Protein AF-A0A7S3F5E3-F1 (afdb_monomer_lite)

Sequence (623 aa):
PARPPHRRAMARYALIAAAALAACSRAMAQDDEASAALRLCTPPEDFMACAALAPLIASRSAAAAAEAGTEDPLAAGVACVNSTECAEPQGALYQGMADVAFDIDAGHLYDMSKAFAEKGESSLTLVAEELDDTGVPGYYPIALVTTAWCDAQPAAPTLTDLENVTACSTGYQKTAGWKASVGTLIAEGIIPPVIDGNSEVPNDLLSAEAFFGEGCVPGAIDFFKDGHEEEGHDDHGHGASCACVAEAANWTLDCSSVAPVSAAMAYLQANCNETMVADMIEGEPDEEACHQNYMLMQAHHDFCPHSSLPPAFEAAMHDFEELFEDCHIDRQFDPALAVCTKIEDCANSTALLESIDALQASCTEDCSSDECVKAFQTVLMAHDTCDEDLLPITLELALHDFEEVCEDSLCNSISEPFQPVCEEEEDEHSEEEHVALCEACAGQGDAFCEKVDGEPYYDYDGALRCLAEGAGGVAFVKHSTAETFLSNPDPSWTFADPPTADLDDYRILCYTPGNPSAGGCVPVDQYAGCSFPQALPHTVVARDETPAVAAFEQALAYLSANDAVFQETFLEGGTMAGTLFSDDIAVIAGVEESVDEYAGSMFSSWQALDDLNAGLSQKSGGE

Organism: NCBI:txid676789

Foldseek 3Di:
DDDDDPVVVVVVVVVVVVVVVVLVVPLVDDPDPPDDAAEEEFEPVQQVVQVVVFVLLQVLQVVVCVVVVHDRNRPNGYYYDHDPCLLPLCDCQVVVNHFWYFQHFLLSLLSVCVSCVVVVHDFKFFLWFFAFPVRDFFFFWFKKFFPVLQVPDDDFDFPLVLFQFAEFALADSGCQRDLQPLLVCPVVCSQPFDFDPPAQQFRSLVSVCNGNVFYQHFPSVVRLVDPDPDPDPDPPFAPAALLVLCVVVVHDQDLQDQVLLVVLLVLCVVQPAPVNLVPDDPPDPSNVSNQSSLSVLQSNCAAHQPVSYDLVSLVSNVRCCVPYPYHDDHYADDPVFAAFDADPDLLPQVVLVVLLVQCVVPQQQAQPDPSSLNSLSSLVLSVRPPGPVSYDVSSVVSNSSRCVRCVVSDHGNDDDGDDSHPPPPVPPDDPPSCSRNQQLWDADDPQRSHQDVSTCLHHLLSQVLSNQQPSTRIGRHTLCSLVVCLVPPDPPRHGDVPDHSDQNRMWTWFDAPPCSVRGDTDRSVPSVRGGGPTTGGGTMIGSRDDPSSVSSSVSQQCCLVPPPVCCQDDHDQHPNDCGSHHNSGNHIHTDPDGSCRRCDCSSVSSVSSVCSSVSNPDPPDDD

InterPro domains:
  IPR001156 Transferrin-like domain [PF00405] (76-221)
  IPR001156 Transferrin-like domain [PF00405] (407-548)
  IPR001156 Transferrin-like domain [PS51408] (38-607)
  IPR001156 Transferrin-like domain [SM00094] (346-620)

Structure (mmCIF, N/CA/C/O backbone):
data_AF-A0A7S3F5E3-F1
#
_entry.id   AF-A0A7S3F5E3-F1
#
loop_
_atom_site.group_PDB
_atom_site.id
_atom_site.type_symbol
_atom_site.label_atom_id
_atom_site.label_alt_id
_atom_site.label_comp_id
_atom_site.label_asym_id
_atom_site.label_entity_id
_atom_site.label_seq_id
_atom_site.pdbx_PDB_ins_code
_atom_site.Cartn_x
_atom_site.Cartn_y
_atom_site.Cartn_z
_atom_site.occupancy
_atom_site.B_iso_or_equiv
_atom_site.auth_seq_id
_atom_site.auth_comp_id
_atom_site.auth_asym_id
_atom_site.auth_atom_id
_atom_site.pdbx_PDB_model_num
ATOM 1 N N . PRO A 1 1 ? -41.762 34.187 -9.832 1.00 35.25 1 PRO A N 1
ATOM 2 C CA . PRO A 1 1 ? -41.627 32.833 -9.242 1.00 35.25 1 PRO A CA 1
ATOM 3 C C . PRO A 1 1 ? -40.473 32.836 -8.232 1.00 35.25 1 PRO A C 1
ATOM 5 O O . PRO A 1 1 ? -39.353 33.185 -8.585 1.00 35.25 1 PRO A O 1
ATOM 8 N N . ALA A 1 2 ? -40.811 32.641 -6.960 1.00 32.81 2 ALA A N 1
ATOM 9 C CA . ALA A 1 2 ? -39.966 32.930 -5.807 1.00 32.81 2 ALA A CA 1
ATOM 10 C C . ALA A 1 2 ? -38.806 31.930 -5.641 1.00 32.81 2 ALA A C 1
ATOM 12 O O . ALA A 1 2 ? -39.011 30.729 -5.779 1.00 32.81 2 ALA A O 1
ATOM 13 N N . ARG A 1 3 ? -37.613 32.441 -5.302 1.00 32.94 3 ARG A N 1
ATOM 14 C CA . ARG A 1 3 ? -36.478 31.650 -4.791 1.00 32.94 3 ARG A CA 1
ATOM 15 C C . ARG A 1 3 ? -36.856 31.007 -3.441 1.00 32.94 3 ARG A C 1
ATOM 17 O O . ARG A 1 3 ? -37.468 31.707 -2.627 1.00 32.94 3 ARG A O 1
ATOM 24 N N . PRO A 1 4 ? -36.491 29.741 -3.162 1.00 38.47 4 PRO A N 1
ATOM 25 C CA . PRO A 1 4 ? -36.651 29.158 -1.834 1.00 38.47 4 PRO A CA 1
ATOM 26 C C . PRO A 1 4 ? -35.579 29.708 -0.865 1.00 38.47 4 PRO A C 1
ATOM 28 O O . PRO A 1 4 ? -34.577 30.280 -1.302 1.00 38.47 4 PRO A O 1
ATOM 31 N N . PRO A 1 5 ? -35.789 29.618 0.461 1.00 42.72 5 PRO A N 1
ATOM 32 C CA . PRO A 1 5 ? -35.010 30.382 1.426 1.00 42.72 5 PRO A CA 1
ATOM 33 C C . PRO A 1 5 ? -33.754 29.619 1.883 1.00 42.72 5 PRO A C 1
ATOM 35 O O . PRO A 1 5 ? -33.849 28.704 2.700 1.00 42.72 5 PRO A O 1
ATOM 38 N N . HIS A 1 6 ? -32.572 30.091 1.468 1.00 40.69 6 HIS A N 1
ATOM 39 C CA . HIS A 1 6 ? -31.238 29.674 1.958 1.00 40.69 6 HIS A CA 1
ATOM 40 C C . HIS A 1 6 ? -31.101 29.619 3.496 1.00 40.69 6 HIS A C 1
ATOM 42 O O . HIS A 1 6 ? -30.239 28.931 4.032 1.00 40.69 6 HIS A O 1
ATOM 48 N N . ARG A 1 7 ? -31.976 30.307 4.242 1.00 38.06 7 ARG A N 1
ATOM 49 C CA . ARG A 1 7 ? -31.943 30.346 5.712 1.00 38.06 7 ARG A CA 1
ATOM 50 C C . ARG A 1 7 ? -32.349 29.036 6.398 1.00 38.06 7 ARG A C 1
ATOM 52 O O . ARG A 1 7 ? -32.029 28.871 7.566 1.00 38.06 7 ARG A O 1
ATOM 59 N N . ARG A 1 8 ? -33.048 28.119 5.714 1.00 38.25 8 ARG A N 1
ATOM 60 C CA . ARG A 1 8 ? -33.412 26.807 6.293 1.00 38.25 8 ARG A CA 1
ATOM 61 C C . ARG A 1 8 ? -32.315 25.748 6.133 1.00 38.25 8 ARG A C 1
ATOM 63 O O . ARG A 1 8 ? -32.254 24.857 6.968 1.00 38.25 8 ARG A O 1
ATOM 70 N N . ALA A 1 9 ? -31.453 25.873 5.122 1.00 38.12 9 ALA A N 1
ATOM 71 C CA . ALA A 1 9 ? -30.306 24.985 4.915 1.00 38.12 9 ALA A CA 1
ATOM 72 C C . ALA A 1 9 ? -29.173 25.295 5.910 1.00 38.12 9 ALA A C 1
ATOM 74 O O . ALA A 1 9 ? -28.721 24.403 6.615 1.00 38.12 9 ALA A O 1
ATOM 75 N N . MET A 1 10 ? -28.832 26.578 6.088 1.00 36.97 10 MET A N 1
ATOM 76 C CA . MET A 1 10 ? -27.823 27.020 7.069 1.00 36.97 10 MET A CA 1
ATOM 77 C C . MET A 1 10 ? -28.182 26.653 8.519 1.00 36.97 10 MET A C 1
ATOM 79 O O . MET A 1 10 ? -27.313 26.316 9.312 1.00 36.97 10 MET A O 1
ATOM 83 N N . ALA A 1 11 ? -29.472 26.683 8.873 1.00 35.09 11 ALA A N 1
ATOM 84 C CA . ALA A 1 11 ? -29.928 26.285 10.205 1.00 35.09 11 ALA A CA 1
ATOM 85 C C . ALA A 1 11 ? -29.841 24.765 10.438 1.00 35.09 11 ALA A C 1
ATOM 87 O O . ALA A 1 11 ? -29.679 24.349 11.578 1.00 35.09 11 ALA A O 1
ATOM 88 N N . ARG A 1 12 ? -29.938 23.947 9.378 1.00 41.62 12 ARG A N 1
ATOM 89 C CA . ARG A 1 12 ? -29.718 22.495 9.450 1.00 41.62 12 ARG A CA 1
ATOM 90 C C . ARG A 1 12 ? -28.228 22.170 9.570 1.00 41.62 12 ARG A C 1
ATOM 92 O O . ARG A 1 12 ? -27.880 21.407 10.455 1.00 41.62 12 ARG A O 1
ATOM 99 N N . TYR A 1 13 ? -27.368 22.838 8.797 1.00 38.56 13 TYR A N 1
ATOM 100 C CA . TYR A 1 13 ? -25.908 22.720 8.922 1.00 38.56 13 TYR A CA 1
ATOM 101 C C . TYR A 1 13 ? -25.392 23.118 10.310 1.00 38.56 13 TYR A C 1
ATOM 103 O O . TYR A 1 13 ? -24.592 22.401 10.892 1.00 38.56 13 TYR A O 1
ATOM 111 N N . ALA A 1 14 ? -25.905 24.206 10.894 1.00 37.59 14 ALA A N 1
ATOM 112 C CA . ALA A 1 14 ? -25.517 24.620 12.244 1.00 37.59 14 ALA A CA 1
ATOM 113 C C . ALA A 1 14 ? -25.986 23.642 13.342 1.00 37.59 14 ALA A C 1
ATOM 115 O O . ALA A 1 14 ? -25.336 23.523 14.374 1.00 37.59 14 ALA A O 1
ATOM 116 N N . LEU A 1 15 ? -27.107 22.942 13.129 1.00 38.88 15 LEU A N 1
ATOM 117 C CA . LEU A 1 15 ? -27.598 21.895 14.034 1.00 38.88 15 LEU A CA 1
ATOM 118 C C . LEU A 1 15 ? -26.787 20.598 13.907 1.00 38.88 15 LEU A C 1
ATOM 120 O O . LEU A 1 15 ? -26.563 19.946 14.919 1.00 38.88 15 LEU A O 1
ATOM 124 N N . ILE A 1 16 ? -26.322 20.262 12.699 1.00 45.22 16 ILE A N 1
ATOM 125 C CA . ILE A 1 16 ? -25.438 19.115 12.436 1.00 45.22 16 ILE A CA 1
ATOM 126 C C . ILE A 1 16 ? -24.042 19.378 13.019 1.00 45.22 16 ILE A C 1
ATOM 128 O O . ILE A 1 16 ? -23.539 18.551 13.767 1.00 45.22 16 ILE A O 1
ATOM 132 N N . ALA A 1 17 ? -23.470 20.567 12.800 1.00 38.12 17 ALA A N 1
ATOM 133 C CA . ALA A 1 17 ? -22.181 20.957 13.380 1.00 38.12 17 ALA A CA 1
ATOM 134 C C . ALA A 1 17 ? -22.219 21.004 14.919 1.00 38.12 17 ALA A C 1
ATOM 136 O O . ALA A 1 17 ? -21.282 20.572 15.583 1.00 38.12 17 ALA A O 1
ATOM 137 N N . ALA A 1 18 ? -23.325 21.476 15.508 1.00 37.81 18 ALA A N 1
ATOM 138 C CA . ALA A 1 18 ? -23.501 21.469 16.961 1.00 37.81 18 ALA A CA 1
ATOM 139 C C . ALA A 1 18 ? -23.700 20.053 17.536 1.00 37.81 18 ALA A C 1
ATOM 141 O O . ALA A 1 18 ? -23.311 19.811 18.675 1.00 37.81 18 ALA A O 1
ATOM 142 N N . ALA A 1 19 ? -24.291 19.128 16.771 1.00 42.84 19 ALA A N 1
ATOM 143 C CA . ALA A 1 19 ? -24.398 17.720 17.152 1.00 42.84 19 ALA A CA 1
ATOM 144 C C . ALA A 1 19 ? -23.045 16.994 17.038 1.00 42.84 19 ALA A C 1
ATOM 146 O O . ALA A 1 19 ? -22.710 16.232 17.938 1.00 42.84 19 ALA A O 1
ATOM 147 N N . ALA A 1 20 ? -22.246 17.300 16.009 1.00 41.47 20 ALA A N 1
ATOM 148 C CA . ALA A 1 20 ? -20.888 16.781 15.830 1.00 41.47 20 ALA A CA 1
ATOM 149 C C . ALA A 1 20 ? -19.942 17.238 16.958 1.00 41.47 20 ALA A C 1
ATOM 151 O O . ALA A 1 20 ? -19.284 16.416 17.586 1.00 41.47 20 ALA A O 1
ATOM 152 N N . LEU A 1 21 ? -19.969 18.527 17.322 1.00 38.03 21 LEU A N 1
ATOM 153 C CA . LEU A 1 21 ? -19.209 19.063 18.464 1.00 38.03 21 LEU A CA 1
ATOM 154 C C . LEU A 1 21 ? -19.654 18.469 19.813 1.00 38.03 21 LEU A C 1
ATOM 156 O O . LEU A 1 21 ? -18.831 18.263 20.705 1.00 38.03 21 LEU A O 1
ATOM 160 N N . ALA A 1 22 ? -20.950 18.181 19.976 1.00 36.91 22 ALA A N 1
ATOM 161 C CA . ALA A 1 22 ? -21.485 17.544 21.181 1.00 36.91 22 ALA A CA 1
ATOM 162 C C . ALA A 1 22 ? -21.174 16.038 21.265 1.00 36.91 22 ALA A C 1
ATOM 164 O O . ALA A 1 22 ? -21.120 15.505 22.370 1.00 36.91 22 ALA A O 1
ATOM 165 N N . ALA A 1 23 ? -20.976 15.362 20.129 1.00 43.59 23 ALA A N 1
ATOM 166 C CA . ALA A 1 23 ? -20.510 13.977 20.070 1.00 43.59 23 ALA A CA 1
ATOM 167 C C . ALA A 1 23 ? -19.006 13.892 20.387 1.00 43.59 23 ALA A C 1
ATOM 169 O O . ALA A 1 23 ? -18.611 13.114 21.251 1.00 43.59 23 ALA A O 1
ATOM 170 N N . CYS A 1 24 ? -18.202 14.791 19.807 1.00 36.47 24 CYS A N 1
ATOM 171 C CA . CYS A 1 24 ? -16.757 14.888 20.052 1.00 36.47 24 CYS A CA 1
ATOM 172 C C . CYS A 1 24 ? -16.427 15.144 21.534 1.00 36.47 24 CYS A C 1
ATOM 174 O O . CYS A 1 24 ? -15.536 14.530 22.105 1.00 36.47 24 CYS A O 1
ATOM 176 N N . SER A 1 25 ? -17.203 16.007 22.197 1.00 35.78 25 SER A N 1
ATOM 177 C CA . SER A 1 25 ? -17.015 16.324 23.624 1.00 35.78 25 SER A CA 1
ATOM 178 C C . SER A 1 25 ? -17.533 15.249 24.587 1.00 35.78 25 SER A C 1
ATOM 180 O O . SER A 1 25 ? -17.242 15.313 25.779 1.00 35.78 25 SER A O 1
ATOM 182 N N . ARG A 1 26 ? -18.292 14.259 24.098 1.00 37.25 26 ARG A N 1
A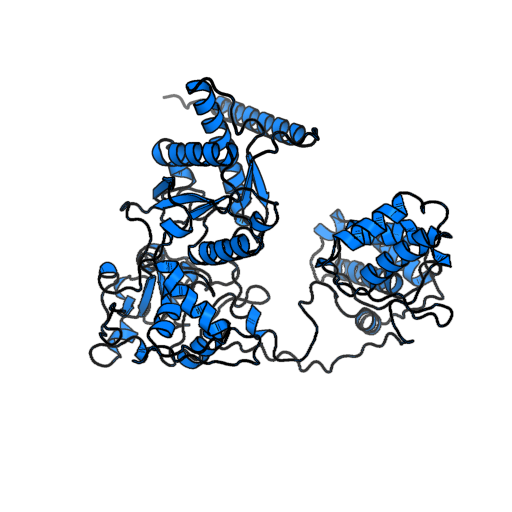TOM 183 C CA . ARG A 1 26 ? -18.769 13.122 24.900 1.00 37.25 26 ARG A CA 1
ATOM 184 C C . ARG A 1 26 ? -17.826 11.922 24.840 1.00 37.25 26 ARG A C 1
ATOM 186 O O . ARG A 1 26 ? -17.787 11.171 25.804 1.00 37.25 26 ARG A O 1
ATOM 193 N N . ALA A 1 27 ? -17.058 11.792 23.758 1.00 40.66 27 ALA A N 1
ATOM 194 C CA . ALA A 1 27 ? -16.036 10.759 23.594 1.00 40.66 27 ALA A CA 1
ATOM 195 C C . ALA A 1 27 ? -14.854 10.926 24.571 1.00 40.66 27 ALA A C 1
ATOM 197 O O . ALA A 1 27 ? -14.268 9.941 24.990 1.00 40.66 27 ALA A O 1
ATOM 198 N N . MET A 1 28 ? -14.557 12.153 25.018 1.00 39.59 28 MET A N 1
ATOM 199 C CA . MET A 1 28 ? -13.443 12.427 25.943 1.00 39.59 28 MET A CA 1
ATOM 200 C C . MET A 1 28 ? -13.768 12.181 27.429 1.00 39.59 28 MET A C 1
ATOM 202 O O . MET A 1 28 ? -13.017 12.604 28.305 1.00 39.59 28 MET A O 1
ATOM 206 N N . ALA A 1 29 ? -14.921 11.587 27.750 1.00 33.03 29 ALA A N 1
ATOM 207 C CA . ALA A 1 29 ? -15.377 11.475 29.131 1.00 33.03 29 ALA A CA 1
ATOM 208 C C . ALA A 1 29 ? -16.216 10.217 29.382 1.00 33.03 29 ALA A C 1
ATOM 210 O O . ALA A 1 29 ? -17.386 10.361 29.734 1.00 33.03 29 ALA A O 1
ATOM 211 N N . GLN A 1 30 ? -15.645 9.013 29.233 1.00 33.59 30 GLN A N 1
ATOM 212 C CA . GLN A 1 30 ? -16.098 7.812 29.956 1.00 33.59 30 GLN A CA 1
ATOM 213 C C . GLN A 1 30 ? -15.162 6.603 29.757 1.00 33.59 30 GLN A C 1
ATOM 215 O O . GLN A 1 30 ? -15.204 5.953 28.719 1.00 33.59 30 GLN A O 1
ATOM 220 N N . ASP A 1 31 ? -14.386 6.285 30.799 1.00 37.66 31 ASP A N 1
ATOM 221 C CA . ASP A 1 31 ? -13.838 4.949 31.059 1.00 37.66 31 ASP A CA 1
ATOM 222 C C . ASP A 1 31 ? -14.982 4.025 31.504 1.00 37.66 31 ASP A C 1
ATOM 224 O O . ASP A 1 31 ? -15.485 4.152 32.620 1.00 37.66 31 ASP A O 1
ATOM 228 N N . ASP A 1 32 ? -15.423 3.135 30.622 1.00 35.38 32 ASP A N 1
ATOM 229 C CA . ASP A 1 32 ? -16.067 1.858 30.946 1.00 35.38 32 ASP A CA 1
ATOM 230 C C . ASP A 1 32 ? -16.032 1.013 29.654 1.00 35.38 32 ASP A C 1
ATOM 232 O O . ASP A 1 32 ? -16.489 1.470 28.610 1.00 35.38 32 ASP A O 1
ATOM 236 N N . GLU A 1 33 ? -15.520 -0.223 29.714 1.00 39.38 33 GLU A N 1
ATOM 237 C CA . GLU A 1 33 ? -15.360 -1.210 28.615 1.00 39.38 33 GLU A CA 1
ATOM 238 C C . GLU A 1 33 ? -16.669 -1.631 27.886 1.00 39.38 33 GLU A C 1
ATOM 240 O O . GLU A 1 33 ? -16.734 -2.662 27.218 1.00 39.38 33 GLU A O 1
ATOM 245 N N . ALA A 1 34 ? -17.751 -0.855 27.977 1.00 39.72 34 ALA A N 1
ATOM 246 C CA . ALA A 1 34 ? -18.990 -1.074 27.243 1.00 39.72 34 ALA A CA 1
ATOM 247 C C . ALA A 1 34 ? -19.299 0.123 26.324 1.00 39.72 34 ALA A C 1
ATOM 249 O O . ALA A 1 34 ? -19.894 1.115 26.744 1.00 39.72 34 ALA A O 1
ATOM 250 N N . SER A 1 35 ? -18.975 -0.063 25.038 1.00 53.25 35 SER A N 1
ATOM 251 C CA . SER A 1 35 ? -19.267 0.775 23.858 1.00 53.25 35 SER A CA 1
ATOM 252 C C . SER A 1 35 ? -18.316 1.950 23.585 1.00 53.25 35 SER A C 1
ATOM 254 O O . SER A 1 35 ? -18.690 3.117 23.676 1.00 53.25 35 SER A O 1
ATOM 256 N N . ALA A 1 36 ? -17.091 1.632 23.160 1.00 70.56 36 ALA A N 1
ATOM 257 C CA . ALA A 1 36 ? -16.323 2.549 22.319 1.00 70.56 36 ALA A CA 1
ATOM 258 C C . ALA A 1 36 ? -17.051 2.757 20.971 1.00 70.56 36 ALA A C 1
ATOM 260 O O . ALA A 1 36 ? -17.797 1.882 20.520 1.00 70.56 36 ALA A O 1
ATOM 261 N N . ALA A 1 37 ? -16.880 3.928 20.353 1.00 86.75 37 ALA A N 1
ATOM 262 C CA . ALA A 1 37 ? -17.389 4.194 19.006 1.00 86.75 37 ALA A CA 1
ATOM 263 C C . ALA A 1 37 ? -16.760 3.225 17.989 1.00 86.75 37 ALA A C 1
ATOM 265 O O . ALA A 1 37 ? -15.610 2.831 18.163 1.00 86.75 37 ALA A O 1
ATOM 266 N N . LEU A 1 38 ? -17.489 2.880 16.922 1.00 94.88 38 LEU A N 1
ATOM 267 C CA . LEU A 1 38 ? -16.923 2.111 15.807 1.00 94.88 38 LEU A CA 1
ATOM 268 C C . LEU A 1 38 ? -15.907 2.982 15.060 1.00 94.88 38 LEU A C 1
ATOM 270 O O . LEU A 1 38 ? -16.254 4.087 14.642 1.00 94.88 38 LEU A O 1
ATOM 274 N N . ARG A 1 39 ? -14.680 2.497 14.883 1.00 95.31 39 ARG A N 1
ATOM 275 C CA . ARG A 1 39 ? -13.570 3.235 14.270 1.00 95.31 39 ARG A CA 1
ATOM 276 C C . ARG A 1 39 ? -13.367 2.808 12.820 1.00 95.31 39 ARG A C 1
ATOM 278 O O . ARG A 1 39 ? -13.136 1.639 12.541 1.00 95.31 39 ARG A O 1
ATOM 285 N N . LEU A 1 40 ? -13.454 3.759 11.907 1.00 96.19 40 LEU A N 1
ATOM 286 C CA . LEU A 1 40 ? -13.269 3.599 10.471 1.00 96.19 40 LEU A CA 1
ATOM 287 C C . LEU A 1 40 ? -11.850 4.043 10.111 1.00 96.19 40 LEU A C 1
ATOM 289 O O . LEU A 1 40 ? -11.530 5.208 10.325 1.00 96.19 40 LEU A O 1
ATOM 293 N N . CYS A 1 41 ? -11.008 3.141 9.619 1.00 94.69 41 CYS A N 1
ATOM 294 C CA . CYS A 1 41 ? -9.666 3.473 9.156 1.00 94.69 41 CYS A CA 1
ATOM 295 C C . CYS A 1 41 ? -9.740 4.165 7.801 1.00 94.69 41 CYS A C 1
ATOM 297 O O . CYS A 1 41 ? -10.398 3.643 6.900 1.00 94.69 41 CYS A O 1
ATOM 299 N N . THR A 1 42 ? -9.062 5.301 7.661 1.00 88.38 42 THR A N 1
ATOM 300 C CA . THR A 1 42 ? -8.853 5.960 6.372 1.00 88.38 42 THR A CA 1
ATOM 301 C C . THR A 1 42 ? -7.485 6.625 6.290 1.00 88.38 42 THR A C 1
ATOM 303 O O . THR A 1 42 ? -7.097 7.266 7.275 1.00 88.38 42 THR A O 1
ATOM 306 N N . PRO A 1 43 ? -6.839 6.595 5.115 1.00 83.31 43 PRO A N 1
ATOM 307 C CA . PRO A 1 43 ? -5.704 7.458 4.816 1.00 83.31 43 PRO A CA 1
ATOM 308 C C . PRO A 1 43 ? -6.019 8.959 4.989 1.00 83.31 43 PRO A C 1
ATOM 310 O O . PRO A 1 43 ? -7.199 9.353 4.965 1.00 83.31 43 PRO A O 1
ATOM 313 N N . PRO A 1 44 ? -4.994 9.815 5.169 1.00 80.00 44 PRO A N 1
ATOM 314 C CA . PRO A 1 44 ? -5.165 11.259 5.355 1.00 80.00 44 PRO A CA 1
ATOM 315 C C . PRO A 1 44 ? -6.013 11.948 4.274 1.00 80.00 44 PRO A C 1
ATOM 317 O O . PRO A 1 44 ? -6.856 12.798 4.583 1.00 80.00 44 PRO A O 1
ATOM 320 N N . GLU A 1 45 ? -5.818 11.567 3.017 1.00 79.38 45 GLU A N 1
ATOM 321 C CA . GLU A 1 45 ? -6.495 12.071 1.823 1.00 79.38 45 GLU A CA 1
ATOM 322 C C . GLU A 1 45 ? -8.005 11.773 1.829 1.00 79.38 45 GLU A C 1
ATOM 324 O O . GLU A 1 45 ? -8.820 12.620 1.443 1.00 79.38 45 GLU A O 1
ATOM 329 N N . ASP A 1 46 ? -8.395 10.638 2.409 1.00 85.94 46 ASP A N 1
ATOM 330 C CA . ASP A 1 46 ? -9.770 10.135 2.443 1.00 85.94 46 ASP A CA 1
ATOM 331 C C . ASP A 1 46 ? -10.533 10.497 3.716 1.00 85.94 46 ASP A C 1
ATOM 333 O O . ASP A 1 46 ? -11.757 10.313 3.820 1.00 85.94 46 ASP A O 1
ATOM 337 N N . PHE A 1 47 ? -9.846 11.085 4.694 1.00 86.50 47 PHE A N 1
ATOM 338 C CA . PHE A 1 47 ? -10.415 11.408 5.997 1.00 86.50 47 PHE A CA 1
ATOM 339 C C . PHE A 1 47 ? -11.704 12.245 5.894 1.00 86.50 47 PHE A C 1
ATOM 341 O O . PHE A 1 47 ? -12.674 12.052 6.639 1.00 86.50 47 PHE A O 1
ATOM 348 N N . MET A 1 48 ? -11.762 13.167 4.927 1.00 87.56 48 MET A N 1
ATOM 349 C CA . MET A 1 48 ? -12.943 14.003 4.683 1.00 87.56 48 MET A CA 1
ATOM 350 C C . MET A 1 48 ? -14.146 13.210 4.166 1.00 87.56 48 MET A C 1
ATOM 352 O O . MET A 1 48 ? -15.288 13.539 4.514 1.00 87.56 48 MET A O 1
ATOM 356 N N . ALA A 1 49 ? -13.911 12.175 3.360 1.00 91.12 49 ALA A N 1
ATOM 357 C CA . ALA A 1 49 ? -14.954 11.280 2.890 1.00 91.12 49 ALA A CA 1
ATOM 358 C C . ALA A 1 49 ? -15.488 10.430 4.052 1.00 91.12 49 ALA A C 1
ATOM 360 O O . ALA A 1 49 ? -16.708 10.349 4.242 1.00 91.12 49 ALA A O 1
ATOM 361 N N . CYS A 1 50 ? -14.612 9.922 4.928 1.00 93.00 50 CYS A N 1
ATOM 362 C CA . CYS A 1 50 ? -15.045 9.228 6.145 1.00 93.00 50 CYS A CA 1
ATOM 363 C C . CYS A 1 50 ? -15.881 10.126 7.061 1.00 93.00 50 CYS A C 1
ATOM 365 O O . CYS A 1 50 ? -16.959 9.731 7.521 1.00 93.00 50 CYS A O 1
ATOM 367 N N . ALA A 1 51 ? -15.452 11.372 7.273 1.00 91.19 51 ALA A N 1
ATOM 368 C CA . ALA A 1 51 ? -16.187 12.333 8.091 1.00 91.19 51 ALA A CA 1
ATOM 369 C C . ALA A 1 51 ? -17.593 12.639 7.532 1.00 91.19 51 ALA A C 1
ATOM 371 O O . ALA A 1 51 ? -18.511 12.966 8.294 1.00 91.19 51 ALA A O 1
ATOM 372 N N . ALA A 1 52 ? -17.786 12.521 6.214 1.00 92.00 52 ALA A N 1
ATOM 373 C CA . ALA A 1 52 ? -19.093 12.616 5.570 1.00 92.00 52 ALA A CA 1
ATOM 374 C C . ALA A 1 52 ? -19.917 11.318 5.694 1.00 92.00 52 ALA A C 1
ATOM 376 O O . ALA A 1 52 ? -21.137 11.394 5.880 1.00 92.00 52 ALA A O 1
ATOM 377 N N . LEU A 1 53 ? -19.273 10.148 5.642 1.00 94.69 53 LEU A N 1
ATOM 378 C CA . LEU A 1 53 ? -19.912 8.832 5.721 1.00 94.69 53 LEU A CA 1
ATOM 379 C C . LEU A 1 53 ? -20.404 8.488 7.135 1.00 94.69 53 LEU A C 1
ATOM 381 O O . LEU A 1 53 ? -21.558 8.085 7.318 1.00 94.69 53 LEU A O 1
ATOM 385 N N . ALA A 1 54 ? -19.557 8.678 8.148 1.00 94.69 54 ALA A N 1
ATOM 386 C CA . ALA A 1 54 ? -19.818 8.318 9.542 1.00 94.69 54 ALA A CA 1
ATOM 387 C C . ALA A 1 54 ? -21.205 8.762 10.072 1.00 94.69 54 ALA A C 1
ATOM 389 O O . ALA A 1 54 ? -21.938 7.929 10.623 1.00 94.69 54 ALA A O 1
ATOM 390 N N . PRO A 1 55 ? -21.657 10.024 9.886 1.00 93.31 55 PRO A N 1
ATOM 391 C CA . PRO A 1 55 ? -22.984 10.438 10.339 1.00 93.31 55 PRO A CA 1
ATOM 392 C C . PRO A 1 55 ? -24.135 9.791 9.554 1.00 93.31 55 PRO A C 1
ATOM 394 O O . PRO A 1 55 ? -25.214 9.606 10.126 1.00 93.31 55 PRO A O 1
ATOM 397 N N . LEU A 1 56 ? -23.946 9.446 8.273 1.00 95.00 56 LEU A N 1
ATOM 398 C CA . LEU A 1 56 ? -24.964 8.741 7.487 1.00 95.00 56 LEU A CA 1
ATOM 399 C C . LEU A 1 56 ? -25.182 7.338 8.053 1.00 95.00 56 LEU A C 1
ATOM 401 O O . LEU A 1 56 ? -26.325 6.982 8.353 1.00 95.00 56 LEU A O 1
ATOM 405 N N . ILE A 1 57 ? -24.093 6.608 8.304 1.00 96.69 57 ILE A N 1
ATOM 406 C CA . ILE A 1 57 ? -24.112 5.270 8.905 1.00 96.69 57 ILE A CA 1
ATOM 407 C C . ILE A 1 57 ? -24.787 5.293 10.278 1.00 96.69 57 ILE A C 1
ATOM 409 O O . ILE A 1 57 ? -25.779 4.591 10.488 1.00 96.69 57 ILE A O 1
ATOM 413 N N . ALA A 1 58 ? -24.324 6.155 11.191 1.00 95.25 58 ALA A N 1
ATOM 414 C CA . ALA A 1 58 ? -24.891 6.259 12.536 1.00 95.25 58 ALA A CA 1
ATOM 415 C C . ALA A 1 58 ? -26.393 6.594 12.496 1.00 95.25 58 ALA A C 1
ATOM 417 O O . ALA A 1 58 ? -27.201 6.014 13.223 1.00 95.25 58 ALA A O 1
ATOM 418 N N . SER A 1 59 ? -26.803 7.500 11.598 1.00 95.19 59 SER A N 1
ATOM 419 C CA . SER A 1 59 ? -28.216 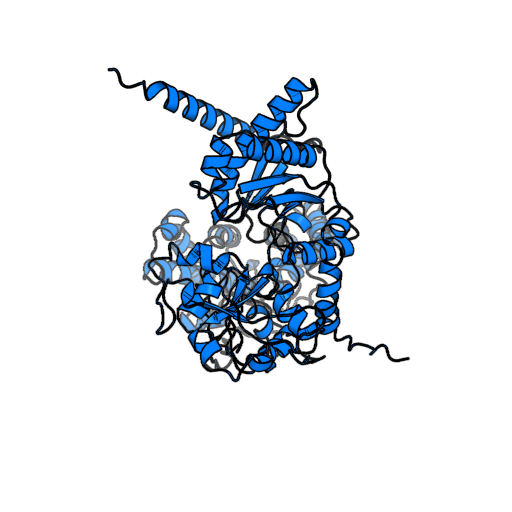7.860 11.446 1.00 95.19 59 SER A CA 1
ATOM 420 C C . SER A 1 59 ? -29.069 6.708 10.911 1.00 95.19 59 SER A C 1
ATOM 422 O O . SER A 1 59 ? -30.215 6.537 11.346 1.00 95.19 59 SER A O 1
ATOM 424 N N . ARG A 1 60 ? -28.521 5.904 9.992 1.00 96.44 60 ARG A N 1
ATOM 425 C CA . ARG A 1 60 ? -29.223 4.759 9.422 1.00 96.44 60 ARG A CA 1
ATOM 426 C C . ARG A 1 60 ? -29.345 3.623 10.435 1.00 96.44 60 ARG A C 1
ATOM 428 O O . ARG A 1 60 ? -30.444 3.076 10.555 1.00 96.44 60 ARG A O 1
ATOM 435 N N . SER A 1 61 ? -28.287 3.335 11.194 1.00 96.56 61 SER A N 1
ATOM 436 C CA . SER A 1 61 ? -28.307 2.343 12.279 1.00 96.56 61 SER A CA 1
ATOM 437 C C . SER A 1 61 ? -29.355 2.689 13.338 1.00 96.56 61 SER A C 1
ATOM 439 O O . SER A 1 61 ? -30.244 1.885 13.626 1.00 96.56 61 SER A O 1
ATOM 441 N N . ALA A 1 62 ? -29.368 3.940 13.813 1.00 96.50 62 ALA A N 1
ATOM 442 C CA . ALA A 1 62 ? -30.358 4.410 14.779 1.00 96.50 62 ALA A CA 1
ATOM 443 C C . ALA A 1 62 ? -31.804 4.275 14.265 1.00 96.50 62 ALA A C 1
ATOM 445 O O . ALA A 1 62 ? -32.718 3.925 15.020 1.00 96.50 62 ALA A O 1
ATOM 446 N N . ALA A 1 63 ? -32.035 4.543 12.974 1.00 96.69 63 ALA A N 1
ATOM 447 C CA . ALA A 1 63 ? -33.345 4.366 12.353 1.00 96.69 63 ALA A CA 1
ATOM 448 C C . ALA A 1 63 ? -33.758 2.886 12.298 1.00 96.69 63 ALA A C 1
ATOM 450 O O . ALA A 1 63 ? -34.891 2.564 12.659 1.00 96.69 63 ALA A O 1
ATOM 451 N N . ALA A 1 64 ? -32.846 1.993 11.905 1.00 96.06 64 ALA A N 1
ATOM 452 C CA . ALA A 1 64 ? -33.095 0.553 11.862 1.00 96.06 64 ALA A CA 1
ATOM 453 C C . ALA A 1 64 ? -33.396 -0.017 13.261 1.00 96.06 64 ALA A C 1
ATOM 455 O O . ALA A 1 64 ? -34.381 -0.737 13.439 1.00 96.06 64 ALA A O 1
ATOM 456 N N . ALA A 1 65 ? -32.630 0.382 14.280 1.00 95.44 65 ALA A N 1
ATOM 457 C CA . ALA A 1 65 ? -32.871 -0.008 15.669 1.00 95.44 65 ALA A CA 1
ATOM 458 C C . ALA A 1 65 ? -34.244 0.473 16.174 1.00 95.44 65 ALA A C 1
ATOM 460 O O . ALA A 1 65 ? -34.988 -0.279 16.810 1.00 95.44 65 ALA A O 1
ATOM 461 N N . ALA A 1 66 ? -34.642 1.703 15.829 1.00 96.56 66 ALA A N 1
ATOM 462 C CA . ALA A 1 66 ? -35.959 2.236 16.171 1.00 96.56 66 ALA A CA 1
ATOM 463 C C . ALA A 1 66 ? -37.111 1.489 15.470 1.00 96.56 66 ALA A C 1
ATOM 465 O O . ALA A 1 66 ? -38.163 1.278 16.079 1.00 96.56 66 ALA A O 1
ATOM 466 N N . GLU A 1 67 ? -36.924 1.080 14.212 1.00 96.06 67 GLU A N 1
ATOM 467 C CA . GLU A 1 67 ? -37.878 0.261 13.451 1.00 96.06 67 GLU A CA 1
ATOM 468 C C . GLU A 1 67 ? -38.027 -1.146 14.050 1.00 96.06 67 GLU A C 1
ATOM 470 O O . GLU A 1 67 ? -39.146 -1.658 14.155 1.00 96.06 67 GLU A O 1
ATOM 475 N N . ALA A 1 68 ? -36.917 -1.744 14.490 1.00 94.88 68 ALA A N 1
ATOM 476 C CA . ALA A 1 68 ? -36.874 -3.061 15.119 1.00 94.88 68 ALA A CA 1
ATOM 477 C C . ALA A 1 68 ? -37.303 -3.052 16.600 1.00 94.88 68 ALA A C 1
ATOM 479 O O . ALA A 1 68 ? -37.676 -4.092 17.147 1.00 94.88 68 ALA A O 1
ATOM 480 N N . GLY A 1 69 ? -37.285 -1.887 17.255 1.00 95.75 69 GLY A N 1
ATOM 481 C CA . GLY A 1 69 ? -37.529 -1.756 18.692 1.00 95.75 69 GLY A CA 1
ATOM 482 C C . GLY A 1 69 ? -36.392 -2.320 19.550 1.00 95.75 69 GLY A C 1
ATOM 483 O O . GLY A 1 69 ? -36.659 -2.841 20.635 1.00 95.75 69 GLY A O 1
ATOM 484 N N . THR A 1 70 ? -35.155 -2.242 19.058 1.00 95.44 70 THR A N 1
ATOM 485 C CA . THR A 1 70 ? -33.930 -2.718 19.718 1.00 95.44 70 THR A CA 1
ATOM 486 C C . THR A 1 70 ? -33.045 -1.548 20.154 1.00 95.44 70 THR A C 1
ATOM 488 O O . THR A 1 70 ? -33.296 -0.397 19.796 1.00 95.44 70 THR A O 1
ATOM 491 N N . GLU A 1 71 ? -32.020 -1.832 20.959 1.00 94.62 71 GLU A N 1
ATOM 492 C CA . GLU A 1 71 ? -30.934 -0.874 21.194 1.00 94.62 71 GLU A CA 1
ATOM 493 C C . GLU A 1 71 ? -30.089 -0.738 19.919 1.00 94.62 71 GLU A C 1
ATOM 495 O O . GLU A 1 71 ? -29.997 -1.687 19.138 1.00 94.62 71 GLU A O 1
ATOM 500 N N . ASP A 1 72 ? -29.543 0.456 19.685 1.00 94.50 72 ASP A N 1
ATOM 501 C CA . ASP A 1 72 ? -28.685 0.749 18.535 1.00 94.50 72 ASP A CA 1
ATOM 502 C C . ASP A 1 72 ? -27.245 0.313 18.845 1.00 94.50 72 ASP A C 1
ATOM 504 O O . ASP A 1 72 ? -26.643 0.878 19.764 1.00 94.50 72 ASP A O 1
ATOM 508 N N . PRO A 1 73 ? -26.676 -0.660 18.108 1.00 93.69 73 PRO A N 1
ATOM 509 C CA . PRO A 1 73 ? -25.297 -1.092 18.322 1.00 93.69 73 PRO A CA 1
ATOM 510 C C . PRO A 1 73 ? -24.262 0.012 18.072 1.00 93.69 73 PRO A C 1
ATOM 512 O O . PRO A 1 73 ? -23.173 -0.052 18.630 1.00 93.69 73 PRO A O 1
ATOM 515 N N . LEU A 1 74 ? -24.609 1.043 17.290 1.00 95.31 74 LEU A N 1
ATOM 516 C CA . LEU A 1 74 ? -23.759 2.203 17.001 1.00 95.31 74 LEU A CA 1
ATOM 517 C C . LEU A 1 74 ? -24.122 3.436 17.845 1.00 95.31 74 LEU A C 1
ATOM 519 O O . LEU A 1 74 ? -23.755 4.560 17.501 1.00 95.31 74 LEU A O 1
ATOM 523 N N . ALA A 1 75 ? -24.808 3.254 18.981 1.00 91.50 75 ALA A N 1
ATOM 524 C CA . ALA A 1 75 ? -25.211 4.358 19.860 1.00 91.50 75 ALA A CA 1
ATOM 525 C C . ALA A 1 75 ? -24.031 5.177 20.422 1.00 91.50 75 ALA A C 1
ATOM 527 O O . ALA A 1 75 ? -24.211 6.356 20.741 1.00 91.50 75 ALA A O 1
ATOM 528 N N . ALA A 1 76 ? -22.846 4.567 20.546 1.00 88.25 76 ALA A N 1
ATOM 529 C CA . ALA A 1 76 ? -21.606 5.238 20.945 1.00 88.25 76 ALA A CA 1
ATOM 530 C C . ALA A 1 76 ? -21.008 6.122 19.835 1.00 88.25 76 ALA A C 1
ATOM 532 O O . ALA A 1 76 ? -20.180 6.986 20.114 1.00 88.25 76 ALA A O 1
ATOM 533 N N . GLY A 1 77 ? -21.484 5.969 18.597 1.00 91.12 77 GLY A N 1
ATOM 534 C CA . GLY A 1 77 ? -21.054 6.727 17.431 1.00 91.12 77 GLY A CA 1
ATOM 535 C C . GLY A 1 77 ? -20.177 5.925 16.474 1.00 91.12 77 GLY A C 1
ATOM 536 O O . GLY A 1 77 ? -19.841 4.765 16.711 1.00 91.12 77 GLY A O 1
ATOM 537 N N . VAL A 1 78 ? -19.827 6.593 15.378 1.00 95.81 78 VAL A N 1
ATOM 538 C CA . VAL A 1 78 ? -18.881 6.140 14.357 1.00 95.81 78 VAL A CA 1
ATOM 539 C C . VAL A 1 78 ? -17.819 7.232 14.238 1.00 95.81 78 VAL A C 1
ATOM 541 O O . VAL A 1 78 ? -18.173 8.409 14.128 1.00 95.81 78 VAL A O 1
ATOM 544 N N . ALA A 1 79 ? -16.549 6.857 14.320 1.00 92.81 79 ALA A N 1
ATOM 545 C CA . ALA A 1 79 ? -15.392 7.745 14.297 1.00 92.81 79 ALA A CA 1
ATOM 546 C C . ALA A 1 79 ? -14.452 7.363 13.148 1.00 92.81 79 ALA A C 1
ATOM 548 O O . ALA A 1 79 ? -14.450 6.214 12.724 1.00 92.81 79 ALA A O 1
ATOM 549 N N . CYS A 1 80 ? -13.657 8.319 12.673 1.00 92.19 80 CYS A N 1
ATOM 550 C CA . CYS A 1 80 ? -12.634 8.105 11.649 1.00 92.19 80 CYS A CA 1
ATOM 551 C C . CYS A 1 80 ? -11.254 8.104 12.308 1.00 92.19 80 CYS A C 1
ATOM 553 O O . CYS A 1 80 ? -10.988 8.953 13.162 1.00 92.19 80 CYS A O 1
ATOM 555 N N . VAL A 1 81 ? -10.408 7.158 11.921 1.00 92.38 81 VAL A N 1
ATOM 556 C CA . VAL A 1 81 ? -9.009 7.030 12.326 1.00 92.38 81 VAL A CA 1
ATOM 557 C C . VAL A 1 81 ? -8.170 7.378 11.110 1.00 92.38 81 VAL A C 1
ATOM 559 O O . VAL A 1 81 ? -8.342 6.762 10.063 1.00 92.38 81 VAL A O 1
ATOM 562 N N . ASN A 1 82 ? -7.311 8.382 11.257 1.00 87.12 82 ASN A N 1
ATOM 563 C CA . ASN A 1 82 ? -6.350 8.752 10.231 1.00 87.12 82 ASN A CA 1
ATOM 564 C C . ASN A 1 82 ? -5.129 7.832 10.346 1.00 87.12 82 ASN A C 1
ATOM 566 O O . ASN A 1 82 ? -4.500 7.820 11.403 1.00 87.12 82 ASN A O 1
ATOM 570 N N . SER A 1 83 ? -4.844 7.042 9.315 1.00 83.38 83 SER A N 1
ATOM 571 C CA . SER A 1 83 ? -3.697 6.133 9.273 1.00 83.38 83 SER A CA 1
ATOM 572 C C . SER A 1 83 ? -3.379 5.770 7.827 1.00 83.38 83 SER A C 1
ATOM 574 O O . SER A 1 83 ? -4.287 5.491 7.049 1.00 83.38 83 SER A O 1
ATOM 576 N N . THR A 1 84 ? -2.097 5.744 7.482 1.00 82.44 84 THR A N 1
ATOM 577 C CA . THR A 1 84 ? -1.586 5.231 6.203 1.00 82.44 84 THR A CA 1
ATOM 578 C C . THR A 1 84 ? -1.565 3.697 6.159 1.00 82.44 84 THR A C 1
ATOM 580 O O . THR A 1 84 ? -1.517 3.110 5.088 1.00 82.44 84 THR A O 1
ATOM 583 N N . GLU A 1 85 ? -1.715 3.026 7.306 1.00 83.75 85 GLU A N 1
ATOM 584 C CA . GLU A 1 85 ? -1.602 1.569 7.456 1.00 83.75 85 GLU A CA 1
ATOM 585 C C . GLU A 1 85 ? -2.961 0.841 7.442 1.00 83.75 85 GLU A C 1
ATOM 587 O O . GLU A 1 85 ? -3.157 -0.191 8.094 1.00 83.75 85 GLU A O 1
ATOM 592 N N . CYS A 1 86 ? -3.969 1.387 6.756 1.00 86.62 86 CYS A N 1
ATOM 593 C CA . CYS A 1 86 ? -5.317 0.808 6.778 1.00 86.62 86 CYS A CA 1
ATOM 594 C C . CYS A 1 86 ? -5.425 -0.542 6.056 1.00 86.62 86 CYS A C 1
ATOM 596 O O . CYS A 1 86 ? -6.246 -1.373 6.457 1.00 86.62 86 CYS A O 1
ATOM 598 N N . ALA A 1 87 ? -4.610 -0.751 5.019 1.00 86.88 87 ALA A N 1
ATOM 599 C CA . ALA A 1 87 ? -4.557 -1.981 4.230 1.00 86.88 87 ALA A CA 1
ATOM 600 C C . ALA A 1 87 ? -3.368 -2.887 4.595 1.00 86.88 87 ALA A C 1
ATOM 602 O O . ALA A 1 87 ? -3.246 -3.985 4.049 1.00 86.88 87 ALA A O 1
ATOM 603 N N . GLU A 1 88 ? -2.515 -2.453 5.528 1.00 85.44 88 GLU A N 1
ATOM 604 C CA . GLU A 1 88 ? -1.297 -3.178 5.869 1.00 85.44 88 GLU A CA 1
ATOM 605 C C . GLU A 1 88 ? -1.593 -4.442 6.693 1.00 85.44 88 GLU A C 1
ATOM 607 O O . GLU A 1 88 ? -2.419 -4.403 7.618 1.00 85.44 88 GLU A O 1
ATOM 612 N N . PRO A 1 89 ? -0.907 -5.575 6.428 1.00 86.38 89 PRO A N 1
ATOM 613 C CA . PRO A 1 89 ? -1.172 -6.847 7.105 1.00 86.38 89 PRO A CA 1
ATOM 614 C C . PRO A 1 89 ? -1.068 -6.771 8.631 1.00 86.38 89 PRO A C 1
ATOM 616 O O . PRO A 1 89 ? -1.842 -7.420 9.338 1.00 86.38 89 PRO A O 1
ATOM 619 N N . GLN A 1 90 ? -0.128 -5.964 9.128 1.00 87.62 90 GLN A N 1
ATOM 620 C CA . GLN A 1 90 ? 0.117 -5.716 10.550 1.00 87.62 90 GLN A CA 1
ATOM 621 C C . GLN A 1 90 ? -0.258 -4.286 10.976 1.00 87.62 90 GLN A C 1
ATOM 623 O O . GLN A 1 90 ? 0.141 -3.846 12.050 1.00 87.62 90 GLN A O 1
ATOM 628 N N . GLY A 1 91 ? -1.067 -3.590 10.172 1.00 85.81 91 GLY A N 1
ATOM 629 C CA . GLY A 1 91 ? -1.434 -2.191 10.386 1.00 85.81 91 GLY A CA 1
ATOM 630 C C . GLY A 1 91 ? -2.599 -1.960 11.351 1.00 85.81 91 GLY A C 1
ATOM 631 O O . GLY A 1 91 ? -2.904 -2.762 12.244 1.00 85.81 91 GLY A O 1
ATOM 632 N N . ALA A 1 92 ? -3.332 -0.865 11.140 1.00 87.56 92 ALA A N 1
ATOM 633 C CA . ALA A 1 92 ? -4.321 -0.338 12.086 1.00 87.56 92 ALA A CA 1
ATOM 634 C C . ALA A 1 92 ? -5.439 -1.332 12.472 1.00 87.56 92 ALA A C 1
ATOM 636 O O . ALA A 1 92 ? -5.940 -1.325 13.608 1.00 87.56 92 ALA A O 1
ATOM 637 N N . LEU A 1 93 ? -5.855 -2.210 11.551 1.00 89.81 93 LEU A N 1
ATOM 638 C CA . LEU A 1 93 ? -6.818 -3.272 11.858 1.00 89.81 93 LEU A CA 1
ATOM 639 C C . LEU A 1 93 ? -6.179 -4.369 12.704 1.00 89.81 93 LEU A C 1
ATOM 641 O O . LEU A 1 93 ? -6.754 -4.759 13.716 1.00 89.81 93 LEU A O 1
ATOM 645 N N . TYR A 1 94 ? -4.984 -4.827 12.363 1.00 87.75 94 TYR A N 1
ATOM 646 C CA . TYR A 1 94 ? -4.282 -5.867 13.110 1.00 87.75 94 TYR A CA 1
ATOM 647 C C . TYR A 1 94 ? -3.940 -5.439 14.550 1.00 87.75 94 TYR A C 1
ATOM 649 O O . TYR A 1 94 ? -4.104 -6.221 15.494 1.00 87.75 94 TYR A O 1
ATOM 657 N N . GLN A 1 95 ? -3.549 -4.174 14.734 1.00 86.19 95 GLN A N 1
ATOM 658 C CA . GLN A 1 95 ? -3.055 -3.621 16.003 1.00 86.19 95 GLN A CA 1
ATOM 659 C C . GLN A 1 95 ? -4.135 -3.229 17.020 1.00 86.19 95 GLN A C 1
ATOM 661 O O . GLN A 1 95 ? -3.826 -2.865 18.150 1.00 86.19 95 GLN A O 1
ATOM 666 N N . GLY A 1 96 ? -5.421 -3.281 16.671 1.00 86.81 96 GLY A N 1
ATOM 667 C CA . GLY A 1 96 ? -6.465 -2.809 17.593 1.00 86.81 96 GLY A CA 1
ATOM 668 C C . GLY A 1 96 ? -6.868 -1.338 17.416 1.00 86.81 96 GLY A C 1
ATOM 669 O O . GLY A 1 96 ? -7.761 -0.885 18.135 1.00 86.81 96 GLY A O 1
ATOM 670 N N . MET A 1 97 ? -6.269 -0.593 16.477 1.00 86.19 97 MET A N 1
ATOM 671 C CA . MET A 1 97 ? -6.445 0.861 16.326 1.00 86.19 97 MET A CA 1
ATOM 672 C C . MET A 1 97 ? -7.729 1.268 15.587 1.00 86.19 97 MET A C 1
ATOM 674 O O . MET A 1 97 ? -8.370 2.239 15.989 1.00 86.19 97 MET A O 1
ATOM 678 N N . ALA A 1 98 ? -8.158 0.510 14.572 1.00 92.00 98 ALA A N 1
ATOM 679 C CA . ALA A 1 98 ? -9.390 0.774 13.811 1.00 92.00 98 ALA A CA 1
ATOM 680 C C . ALA A 1 98 ? -10.226 -0.492 13.562 1.00 92.00 98 ALA A C 1
ATOM 682 O O . ALA A 1 98 ? -9.687 -1.582 13.495 1.00 92.00 98 ALA A O 1
ATOM 683 N N . ASP A 1 99 ? -11.546 -0.402 13.455 1.00 93.94 99 ASP A N 1
ATOM 684 C CA . ASP A 1 99 ? -12.428 -1.580 13.433 1.00 93.94 99 ASP A CA 1
ATOM 685 C C . ASP A 1 99 ? -12.841 -2.013 12.021 1.00 93.94 99 ASP A C 1
ATOM 687 O O . ASP A 1 99 ? -13.108 -3.196 11.812 1.00 93.94 99 ASP A O 1
ATOM 691 N N . VAL A 1 100 ? -12.888 -1.072 11.074 1.00 95.44 100 VAL A N 1
ATOM 692 C CA . VAL A 1 100 ? -13.260 -1.289 9.668 1.00 95.44 100 VAL A CA 1
ATOM 693 C C . VAL A 1 100 ? -12.264 -0.564 8.768 1.00 95.44 100 VAL A C 1
ATOM 695 O O . VAL A 1 100 ? -11.960 0.595 9.042 1.00 95.44 100 VAL A O 1
ATOM 698 N N . ALA A 1 101 ? -11.805 -1.210 7.700 1.00 94.44 101 ALA A N 1
ATOM 699 C CA . ALA A 1 101 ? -11.052 -0.586 6.614 1.00 94.44 101 ALA A CA 1
ATOM 700 C C . ALA A 1 101 ? -11.809 -0.707 5.290 1.00 94.44 101 ALA A C 1
ATOM 702 O O . ALA A 1 101 ? -12.631 -1.610 5.105 1.00 94.44 101 ALA A O 1
ATOM 703 N N . PHE A 1 102 ? -11.541 0.242 4.404 1.00 92.44 102 PHE A N 1
ATOM 704 C CA . PHE A 1 102 ? -12.209 0.423 3.122 1.00 92.44 102 PHE A CA 1
ATOM 705 C C . PHE A 1 102 ? -11.250 0.142 1.967 1.00 92.44 102 PHE A C 1
ATOM 707 O O . PHE A 1 102 ? -10.042 0.130 2.184 1.00 92.44 102 PHE A O 1
ATOM 714 N N . ASP A 1 103 ? -11.806 -0.074 0.773 1.00 87.50 103 ASP A N 1
ATOM 715 C CA . ASP A 1 103 ? -11.069 -0.235 -0.486 1.00 87.50 103 ASP A CA 1
ATOM 716 C C . ASP A 1 103 ? -9.913 -1.259 -0.430 1.00 87.50 103 ASP A C 1
ATOM 718 O O . ASP A 1 103 ? -8.842 -1.093 -1.014 1.00 87.50 103 ASP A O 1
ATOM 722 N N . ILE A 1 104 ? -10.115 -2.363 0.298 1.00 89.38 104 ILE A N 1
ATOM 723 C CA . ILE A 1 104 ? -9.105 -3.413 0.431 1.00 89.38 104 ILE A CA 1
ATOM 724 C C . ILE A 1 104 ? -9.101 -4.268 -0.831 1.00 89.38 104 ILE A C 1
ATOM 726 O O . ILE A 1 104 ? -9.993 -5.099 -1.046 1.00 89.38 104 ILE A O 1
ATOM 730 N N . ASP A 1 105 ? -8.064 -4.077 -1.646 1.00 86.88 105 ASP A N 1
ATOM 731 C CA . ASP A 1 105 ? -7.736 -4.953 -2.768 1.00 86.88 105 ASP A CA 1
ATOM 732 C C . ASP A 1 105 ? -7.524 -6.399 -2.292 1.00 86.88 105 ASP A C 1
ATOM 734 O O . ASP A 1 105 ? -7.026 -6.669 -1.197 1.00 86.88 105 ASP A O 1
ATOM 738 N N . ALA A 1 106 ? -7.871 -7.358 -3.147 1.00 88.38 106 ALA A N 1
ATOM 739 C CA . ALA A 1 106 ? -7.834 -8.769 -2.806 1.00 88.38 106 ALA A CA 1
ATOM 740 C C . ALA A 1 106 ? -6.434 -9.260 -2.389 1.00 88.38 106 ALA A C 1
ATOM 742 O O . ALA A 1 106 ? -6.331 -10.173 -1.570 1.00 88.38 106 ALA A O 1
ATOM 743 N N . GLY A 1 107 ? -5.371 -8.649 -2.920 1.00 87.56 107 GLY A N 1
ATOM 744 C CA . GLY A 1 107 ? -3.983 -8.900 -2.553 1.00 87.56 107 GLY A CA 1
ATOM 745 C C . GLY A 1 107 ? -3.700 -8.537 -1.100 1.00 87.56 107 GLY A C 1
ATOM 746 O O . GLY A 1 107 ? -3.223 -9.389 -0.354 1.00 87.56 107 GLY A O 1
ATOM 747 N N . HIS A 1 108 ? -4.093 -7.335 -0.675 1.00 88.81 108 HIS A N 1
ATOM 748 C CA . HIS A 1 108 ? -4.006 -6.923 0.727 1.00 88.81 108 HIS A CA 1
ATOM 749 C C . HIS A 1 108 ? -4.893 -7.796 1.617 1.00 88.81 108 HIS A C 1
ATOM 751 O O . HIS A 1 108 ? -4.441 -8.264 2.657 1.00 88.81 108 HIS A O 1
ATOM 757 N N . LEU A 1 109 ? -6.114 -8.130 1.176 1.00 90.19 109 LEU A N 1
ATOM 758 C CA . LEU A 1 109 ? -6.995 -9.049 1.906 1.00 90.19 109 LEU A CA 1
ATOM 759 C C . LEU A 1 109 ? -6.316 -10.405 2.171 1.00 90.19 109 LEU A C 1
ATOM 761 O O . LEU A 1 109 ? -6.452 -10.954 3.266 1.00 90.19 109 LEU A O 1
ATOM 765 N N . TYR A 1 110 ? -5.576 -10.945 1.196 1.00 89.19 110 TYR A N 1
ATOM 766 C CA . TYR A 1 110 ? -4.802 -12.176 1.370 1.00 89.19 110 TYR A CA 1
ATOM 767 C C . TYR A 1 110 ? -3.727 -12.025 2.445 1.00 89.19 110 TYR A C 1
ATOM 769 O O . TYR A 1 110 ? -3.677 -12.836 3.373 1.00 89.19 110 TYR A O 1
ATOM 777 N N . ASP A 1 111 ? -2.907 -10.981 2.359 1.00 88.50 111 ASP A N 1
ATOM 778 C CA . ASP A 1 111 ? -1.794 -10.775 3.287 1.00 88.50 111 ASP A CA 1
ATOM 779 C C . ASP A 1 111 ? -2.296 -10.481 4.713 1.00 88.50 111 ASP A C 1
ATOM 781 O O . ASP A 1 111 ? -1.829 -11.098 5.674 1.00 88.50 111 ASP A O 1
ATOM 785 N N . MET A 1 112 ? -3.345 -9.663 4.854 1.00 90.19 112 MET A N 1
ATOM 786 C CA . MET A 1 112 ? -4.050 -9.444 6.122 1.00 90.19 112 MET A CA 1
ATOM 787 C C . MET A 1 112 ? -4.609 -10.754 6.689 1.00 90.19 112 MET A C 1
ATOM 789 O O . MET A 1 112 ? -4.428 -11.045 7.871 1.00 90.19 112 MET A O 1
ATOM 793 N N . SER A 1 113 ? -5.265 -11.582 5.866 1.00 89.44 113 SER A N 1
ATOM 794 C CA . SER A 1 113 ? -5.840 -12.854 6.331 1.00 89.44 113 SER A CA 1
ATOM 795 C C . SER A 1 113 ? -4.777 -13.792 6.911 1.00 89.44 113 SER A C 1
ATOM 797 O O . SER A 1 113 ? -5.015 -14.442 7.933 1.00 89.44 113 SER A O 1
ATOM 799 N N . LYS A 1 114 ? -3.576 -13.804 6.318 1.00 87.44 114 LYS A N 1
ATOM 800 C CA . LYS A 1 114 ? -2.429 -14.566 6.819 1.00 87.44 114 LYS A CA 1
ATOM 801 C C . LYS A 1 114 ? -1.917 -14.013 8.142 1.00 87.44 114 LYS A C 1
ATOM 803 O O . LYS A 1 114 ? -1.787 -14.785 9.091 1.00 87.44 114 LYS A O 1
ATOM 808 N N . ALA A 1 115 ? -1.686 -12.704 8.231 1.00 88.31 115 ALA A N 1
ATOM 809 C CA . ALA A 1 115 ? -1.209 -12.071 9.459 1.00 88.31 115 ALA A CA 1
ATOM 810 C C . ALA A 1 115 ? -2.160 -12.351 10.638 1.00 88.31 115 ALA A C 1
ATOM 812 O O . ALA A 1 115 ? -1.737 -12.794 11.709 1.00 88.31 115 ALA A O 1
ATOM 813 N N . PHE A 1 116 ? -3.471 -12.201 10.426 1.00 88.00 116 PHE A N 1
ATOM 814 C CA . PHE A 1 116 ? -4.483 -12.528 11.434 1.00 88.00 116 PHE A CA 1
ATOM 815 C C . PHE A 1 116 ? -4.459 -14.012 11.837 1.00 88.00 116 PHE A C 1
ATOM 817 O O . PHE A 1 116 ? -4.528 -14.327 13.031 1.00 88.00 116 PHE A O 1
ATOM 824 N N . ALA A 1 117 ? -4.302 -14.924 10.871 1.00 85.50 117 ALA A N 1
ATOM 825 C CA . ALA A 1 117 ? -4.192 -16.355 11.145 1.00 85.50 117 ALA A CA 1
ATOM 826 C C . ALA A 1 117 ? -2.942 -16.702 11.978 1.00 85.50 117 ALA A C 1
ATOM 828 O O . ALA A 1 117 ? -3.018 -17.551 12.873 1.00 85.50 117 ALA A O 1
ATOM 829 N N . GLU A 1 118 ? -1.809 -16.039 11.731 1.00 84.69 118 GLU A N 1
ATOM 830 C CA . GLU A 1 118 ? -0.554 -16.214 12.479 1.00 84.69 118 GLU A CA 1
ATOM 831 C C . GLU A 1 118 ? -0.657 -15.727 13.927 1.00 84.69 118 GLU A C 1
ATOM 833 O O . GLU A 1 118 ? -0.191 -16.410 14.845 1.00 84.69 118 GLU A O 1
ATOM 838 N N . LYS A 1 119 ? -1.359 -14.610 14.154 1.00 80.06 119 LYS A N 1
ATOM 839 C CA . LYS A 1 119 ? -1.687 -14.095 15.494 1.00 80.06 119 LYS A CA 1
ATOM 840 C C . LYS A 1 119 ? -2.583 -15.051 16.299 1.00 80.06 119 LYS A C 1
ATOM 842 O O . LYS A 1 119 ? -2.715 -14.920 17.516 1.00 80.06 119 LYS A O 1
ATOM 847 N N . GLY A 1 120 ? -3.193 -16.042 15.642 1.00 72.25 120 GLY A N 1
ATOM 848 C CA . GLY A 1 120 ? -4.160 -16.956 16.249 1.00 72.25 120 GLY A CA 1
ATOM 849 C C . GLY A 1 120 ? -5.528 -16.310 16.487 1.00 72.25 120 GLY A C 1
ATOM 850 O O . GLY A 1 120 ? -6.339 -16.860 17.240 1.00 72.25 120 GLY A O 1
ATOM 851 N N . GLU A 1 121 ? -5.783 -15.162 15.857 1.00 65.56 121 GLU A N 1
ATOM 852 C CA . GLU A 1 121 ? -7.089 -14.513 15.811 1.00 65.56 121 GLU A CA 1
ATOM 853 C C . GLU A 1 121 ? -7.879 -15.069 14.617 1.00 65.56 121 GLU A C 1
ATOM 855 O O . GLU A 1 121 ? -7.324 -15.473 13.601 1.00 65.56 121 GLU A O 1
ATOM 860 N N . SER A 1 122 ? -9.198 -15.178 14.762 1.00 59.97 122 SER A N 1
ATOM 861 C CA . SER A 1 122 ? -10.061 -15.841 13.764 1.00 59.97 122 SER A CA 1
ATOM 862 C C . SER A 1 122 ? -10.946 -14.866 12.997 1.00 59.97 122 SER A C 1
ATOM 864 O O . SER A 1 122 ? -11.919 -15.292 12.386 1.00 59.97 122 SER A O 1
ATOM 866 N N . SER A 1 123 ? -10.680 -13.566 13.095 1.00 67.75 123 SER A N 1
ATOM 867 C CA . SER A 1 123 ? -11.774 -12.603 13.050 1.00 67.75 123 SER A CA 1
ATOM 868 C C . SER A 1 123 ? -11.740 -11.559 11.940 1.00 67.75 123 SER A C 1
ATOM 870 O O . SER A 1 123 ? -12.674 -10.761 11.873 1.00 67.75 123 SER A O 1
ATOM 872 N N . LEU A 1 124 ? -10.811 -11.627 10.979 1.00 87.69 124 LEU A N 1
ATOM 873 C CA . LEU A 1 124 ? -10.945 -10.802 9.776 1.00 87.69 124 LEU A CA 1
ATOM 874 C C . LEU A 1 124 ? -12.249 -11.161 9.043 1.00 87.69 124 LEU A C 1
ATOM 876 O O . LEU A 1 124 ? -12.464 -12.300 8.627 1.00 87.69 124 LEU A O 1
ATOM 880 N N . THR A 1 125 ? -13.134 -10.178 8.935 1.00 89.19 125 THR A N 1
ATOM 881 C CA . THR A 1 125 ? -14.505 -10.333 8.449 1.00 89.19 125 THR A CA 1
ATOM 882 C C . THR A 1 125 ? -14.680 -9.517 7.182 1.00 89.19 125 THR A C 1
ATOM 884 O O . THR A 1 125 ? -14.352 -8.330 7.166 1.00 89.19 125 THR A O 1
ATOM 887 N N . LEU A 1 126 ? -15.243 -10.125 6.139 1.00 90.19 126 LEU A N 1
ATOM 888 C CA . LEU A 1 126 ? -15.695 -9.390 4.963 1.00 90.19 126 LEU A CA 1
ATOM 889 C C . LEU A 1 126 ? -17.023 -8.714 5.272 1.00 90.19 126 LEU A C 1
ATOM 891 O O . LEU A 1 126 ? -18.001 -9.368 5.613 1.00 90.19 126 LEU A O 1
ATOM 895 N N . VAL A 1 127 ? -17.042 -7.391 5.169 1.00 91.81 127 VAL A N 1
ATOM 896 C CA . VAL A 1 127 ? -18.238 -6.582 5.400 1.00 91.81 127 VAL A CA 1
ATOM 897 C C . VAL A 1 127 ? -18.984 -6.409 4.090 1.00 91.81 127 VAL A C 1
ATOM 899 O O . VAL A 1 127 ? -20.185 -6.655 4.013 1.00 91.81 127 VAL A O 1
ATOM 902 N N . ALA A 1 128 ? -18.282 -5.962 3.053 1.00 89.25 128 ALA A N 1
ATOM 903 C CA . ALA A 1 128 ? -18.907 -5.691 1.776 1.00 89.25 128 ALA A CA 1
ATOM 904 C C . ALA A 1 128 ? -17.954 -5.894 0.603 1.00 89.25 128 ALA A C 1
ATOM 906 O O . ALA A 1 128 ? -16.743 -5.745 0.745 1.00 89.25 128 ALA A O 1
ATOM 907 N N . GLU A 1 129 ? -18.534 -6.184 -0.553 1.00 88.25 129 GLU A N 1
ATOM 908 C CA . GLU A 1 129 ? -17.874 -6.183 -1.850 1.00 88.25 129 GLU A CA 1
ATOM 909 C C . GLU A 1 129 ? -18.339 -4.986 -2.682 1.00 88.25 129 GLU A C 1
ATOM 911 O O . GLU A 1 129 ? -19.505 -4.564 -2.629 1.00 88.25 129 GLU A O 1
ATOM 916 N N . GLU A 1 130 ? -17.409 -4.446 -3.456 1.00 86.12 130 GLU A N 1
ATOM 917 C CA . GLU A 1 130 ? -17.647 -3.353 -4.384 1.00 86.12 130 GLU A CA 1
ATOM 918 C C . GLU A 1 130 ? -17.999 -3.905 -5.770 1.00 86.12 130 GLU A C 1
ATOM 920 O O . GLU A 1 130 ? -17.240 -4.653 -6.384 1.00 86.12 130 GLU A O 1
ATOM 925 N N . LEU A 1 131 ? -19.188 -3.569 -6.266 1.00 82.69 131 LEU A N 1
ATOM 926 C CA . LEU A 1 131 ? -19.733 -4.085 -7.516 1.00 82.69 131 LEU A CA 1
ATOM 927 C C . LEU A 1 131 ? -19.882 -2.966 -8.545 1.00 82.69 131 LEU A C 1
ATOM 929 O O . LEU A 1 131 ? -20.408 -1.884 -8.254 1.00 82.69 131 LEU A O 1
ATOM 933 N N . ASP A 1 132 ? -19.480 -3.276 -9.773 1.00 73.88 132 ASP A N 1
ATOM 934 C CA . ASP A 1 132 ? -19.676 -2.419 -10.936 1.00 73.88 132 ASP A CA 1
ATOM 935 C C . ASP A 1 132 ? -21.156 -2.355 -11.376 1.00 73.88 132 ASP A C 1
ATOM 937 O O . ASP A 1 132 ? -22.057 -2.991 -10.810 1.00 73.88 132 ASP A O 1
ATOM 941 N N . ASP A 1 133 ? -21.431 -1.577 -12.424 1.00 69.25 133 ASP A N 1
ATOM 942 C CA . ASP A 1 133 ? -22.776 -1.399 -12.982 1.00 69.25 133 ASP A CA 1
ATOM 943 C C . ASP A 1 133 ? -23.338 -2.655 -13.682 1.00 69.25 133 ASP A C 1
ATOM 945 O O . ASP A 1 133 ? -24.544 -2.739 -13.963 1.00 69.25 133 ASP A O 1
ATOM 949 N N . THR A 1 134 ? -22.492 -3.659 -13.929 1.00 69.25 134 THR A N 1
ATOM 950 C CA . THR A 1 134 ? -22.872 -4.952 -14.502 1.00 69.25 134 THR A CA 1
ATOM 951 C C . THR A 1 134 ? -23.361 -5.930 -13.433 1.00 69.25 134 THR A C 1
ATOM 953 O O . THR A 1 134 ? -24.093 -6.878 -13.753 1.00 69.25 134 THR A O 1
ATOM 956 N N . GLY A 1 135 ? -23.020 -5.673 -12.164 1.00 64.06 135 GLY A N 1
ATOM 957 C CA . GLY A 1 135 ? -23.332 -6.529 -11.024 1.00 64.06 135 GLY A CA 1
ATOM 958 C C . GLY A 1 135 ? -22.595 -7.868 -11.070 1.00 64.06 135 GLY A C 1
ATOM 959 O O . GLY A 1 135 ? -23.073 -8.844 -10.484 1.00 64.06 135 GLY A O 1
ATOM 960 N N . VAL A 1 136 ? -21.489 -7.942 -11.818 1.00 64.56 136 VAL A N 1
ATOM 961 C CA . VAL A 1 136 ? -20.582 -9.090 -11.817 1.00 64.56 136 VAL A CA 1
ATOM 962 C C . VAL A 1 136 ? -19.513 -8.821 -10.757 1.00 64.56 136 VAL A C 1
ATOM 964 O O . VAL A 1 136 ? -18.809 -7.824 -10.866 1.00 64.56 136 VAL A O 1
ATOM 967 N N . PRO A 1 137 ? -19.379 -9.678 -9.731 1.00 71.00 137 PRO A N 1
ATOM 968 C CA . PRO A 1 137 ? -18.358 -9.484 -8.715 1.00 71.00 137 PRO A CA 1
ATOM 969 C C . PRO A 1 137 ? -16.966 -9.681 -9.313 1.00 71.00 137 PRO A C 1
ATOM 971 O O . PRO A 1 137 ? -16.708 -10.656 -10.031 1.00 71.00 137 PRO A O 1
ATOM 974 N N . GLY A 1 138 ? -16.073 -8.754 -8.984 1.00 80.19 138 GLY A N 1
ATOM 975 C CA . GLY A 1 138 ? -14.663 -8.812 -9.337 1.00 80.19 138 GLY A CA 1
ATOM 976 C C . GLY A 1 138 ? -14.336 -8.339 -10.741 1.00 80.19 138 GLY A C 1
ATOM 977 O O . GLY A 1 138 ? -15.188 -7.910 -11.511 1.00 80.19 138 GLY A O 1
ATOM 978 N N . TYR A 1 139 ? -13.060 -8.430 -11.083 1.00 85.94 139 TYR A N 1
ATOM 979 C CA . TYR A 1 139 ? -12.535 -7.903 -12.333 1.00 85.94 139 TYR A CA 1
ATOM 980 C C . TYR A 1 139 ? -11.531 -8.867 -12.957 1.00 85.94 139 TYR A C 1
ATOM 982 O O . TYR A 1 139 ? -11.030 -9.797 -12.329 1.00 85.94 139 TYR A O 1
ATOM 990 N N . TYR A 1 140 ? -11.243 -8.662 -14.237 1.00 89.44 140 TYR A N 1
ATOM 991 C CA . TYR A 1 140 ? -10.280 -9.461 -14.985 1.00 89.44 140 TYR A CA 1
ATOM 992 C C . TYR A 1 140 ? -8.942 -8.721 -15.087 1.00 89.44 140 TYR A C 1
ATOM 994 O O . TYR A 1 140 ? -8.894 -7.689 -15.764 1.00 89.44 140 TYR A O 1
ATOM 1002 N N . PRO A 1 141 ? -7.862 -9.214 -14.452 1.00 93.44 141 PRO A N 1
ATOM 1003 C CA . PRO A 1 141 ? -6.523 -8.694 -14.685 1.00 93.44 141 PRO A CA 1
ATOM 1004 C C . PRO A 1 141 ? -6.062 -9.034 -16.103 1.00 93.44 141 PRO A C 1
ATOM 1006 O O . PRO A 1 141 ? -6.293 -10.140 -16.605 1.00 93.44 141 PRO A O 1
ATOM 1009 N N . ILE A 1 142 ? -5.403 -8.088 -16.762 1.00 95.38 142 ILE A N 1
ATOM 1010 C CA . ILE A 1 142 ? -4.973 -8.197 -18.158 1.00 95.38 142 ILE A CA 1
ATOM 1011 C C . ILE A 1 142 ? -3.529 -7.719 -18.331 1.00 95.38 142 ILE A C 1
ATOM 1013 O O . ILE A 1 142 ? -3.050 -6.879 -17.577 1.00 95.38 142 ILE A O 1
ATOM 1017 N N . ALA A 1 143 ? -2.850 -8.240 -19.355 1.00 97.12 143 ALA A N 1
ATOM 1018 C CA . ALA A 1 143 ? -1.587 -7.696 -19.850 1.00 97.12 143 ALA A CA 1
ATOM 1019 C C . ALA A 1 143 ? -1.889 -6.764 -21.031 1.00 97.12 143 ALA A C 1
ATOM 1021 O O . ALA A 1 143 ? -2.145 -7.224 -22.148 1.00 97.12 143 ALA A O 1
ATOM 1022 N N . LEU A 1 144 ? -1.923 -5.460 -20.778 1.00 97.75 144 LEU A N 1
ATOM 1023 C CA . LEU A 1 144 ? -2.204 -4.443 -21.781 1.00 97.75 144 LEU A CA 1
ATOM 1024 C C . LEU A 1 144 ? -0.916 -4.062 -22.519 1.00 97.75 144 LEU A C 1
ATOM 1026 O O . LEU A 1 144 ? 0.106 -3.785 -21.904 1.00 97.75 144 LEU A O 1
ATOM 1030 N N . VAL A 1 145 ? -0.969 -4.024 -23.844 1.00 97.06 145 VAL A N 1
ATOM 1031 C CA . VAL A 1 145 ? 0.133 -3.608 -24.722 1.00 97.06 145 VAL A CA 1
ATOM 1032 C C . VAL A 1 145 ? -0.388 -2.619 -25.756 1.00 97.06 145 VAL A C 1
ATOM 1034 O O . VAL A 1 145 ? -1.590 -2.563 -26.035 1.00 97.06 145 VAL A O 1
ATOM 1037 N N . THR A 1 146 ? 0.499 -1.857 -26.389 1.00 96.31 146 THR A N 1
ATOM 1038 C CA . THR A 1 146 ? 0.083 -1.019 -27.519 1.00 96.31 146 THR A CA 1
ATOM 1039 C C . THR A 1 146 ? -0.212 -1.877 -28.751 1.00 96.31 146 THR A C 1
ATOM 1041 O O . THR A 1 146 ? 0.371 -2.944 -28.977 1.00 96.31 146 THR A O 1
ATOM 1044 N N . THR A 1 147 ? -1.106 -1.393 -29.610 1.00 94.25 147 THR A N 1
ATOM 1045 C CA . THR A 1 147 ? -1.394 -2.014 -30.909 1.00 94.25 147 THR A CA 1
ATOM 1046 C C . THR A 1 147 ? -0.130 -2.086 -31.757 1.00 94.25 147 THR A C 1
ATOM 1048 O O . THR A 1 147 ? 0.102 -3.096 -32.416 1.00 94.25 147 THR A O 1
ATOM 1051 N N . ALA A 1 148 ? 0.725 -1.061 -31.696 1.00 92.62 148 ALA A N 1
ATOM 1052 C CA . ALA A 1 148 ? 1.996 -1.057 -32.409 1.00 92.62 148 ALA A CA 1
ATOM 1053 C C . ALA A 1 148 ? 2.971 -2.122 -31.899 1.00 92.62 148 ALA A C 1
ATOM 1055 O O . ALA A 1 148 ? 3.623 -2.763 -32.723 1.00 92.62 148 ALA A O 1
ATOM 1056 N N . TRP A 1 149 ? 3.045 -2.346 -30.580 1.00 93.88 149 TRP A N 1
ATOM 1057 C CA . TRP A 1 149 ? 3.817 -3.458 -30.029 1.00 93.88 149 TRP A CA 1
ATOM 1058 C C . TRP A 1 149 ? 3.271 -4.785 -30.555 1.00 93.88 149 TRP A C 1
ATOM 1060 O O . TRP A 1 149 ? 4.025 -5.560 -31.137 1.00 93.88 149 TRP A O 1
ATOM 1070 N N . CYS A 1 150 ? 1.956 -5.011 -30.460 1.00 92.00 150 CYS A N 1
ATOM 1071 C CA . CYS A 1 150 ? 1.344 -6.261 -30.910 1.00 92.00 150 CYS A CA 1
ATOM 1072 C C . CYS A 1 150 ? 1.556 -6.524 -32.415 1.00 92.00 150 CYS A C 1
ATOM 1074 O O . CYS A 1 150 ? 1.912 -7.634 -32.812 1.00 92.00 150 CYS A O 1
ATOM 1076 N N . ASP A 1 151 ? 1.381 -5.503 -33.258 1.00 91.38 151 ASP A N 1
ATOM 1077 C CA . ASP A 1 151 ? 1.547 -5.599 -34.713 1.00 91.38 151 ASP A CA 1
ATOM 1078 C C . ASP A 1 151 ? 3.012 -5.816 -35.137 1.00 91.38 151 ASP A C 1
ATOM 1080 O O . ASP A 1 151 ? 3.273 -6.315 -36.238 1.00 91.38 151 ASP A O 1
ATOM 1084 N N . ALA A 1 152 ? 3.974 -5.438 -34.287 1.00 91.56 152 ALA A N 1
ATOM 1085 C CA . ALA A 1 152 ? 5.399 -5.649 -34.527 1.00 91.56 152 ALA A CA 1
ATOM 1086 C C . ALA A 1 152 ? 5.849 -7.097 -34.262 1.00 91.56 152 ALA A C 1
ATOM 1088 O O . ALA A 1 152 ? 6.883 -7.517 -34.795 1.00 91.56 152 ALA A O 1
ATOM 1089 N N . GLN A 1 153 ? 5.084 -7.866 -33.483 1.00 89.00 153 GLN A N 1
ATOM 1090 C CA . GLN A 1 153 ? 5.424 -9.238 -33.112 1.00 89.00 153 GLN A CA 1
ATOM 1091 C C . GLN A 1 153 ? 5.175 -10.252 -34.247 1.00 89.00 153 GLN A C 1
ATOM 1093 O O . GLN A 1 153 ? 4.393 -10.006 -35.175 1.00 89.00 153 GLN A O 1
ATOM 1098 N N . PRO A 1 154 ? 5.832 -11.433 -34.225 1.00 78.00 154 PRO A N 1
ATOM 1099 C CA . PRO A 1 154 ? 5.475 -12.536 -35.115 1.00 78.00 154 PRO A CA 1
ATOM 1100 C C . PRO A 1 154 ? 4.000 -12.939 -34.951 1.00 78.00 154 PRO A C 1
ATOM 1102 O O . PRO A 1 154 ? 3.337 -12.612 -33.974 1.00 78.00 154 PRO A O 1
ATOM 1105 N N . ALA A 1 155 ? 3.458 -13.675 -35.925 1.00 75.12 155 ALA A N 1
ATOM 1106 C CA . ALA A 1 155 ? 2.048 -14.059 -35.891 1.00 75.12 155 ALA A CA 1
ATOM 1107 C C . ALA A 1 155 ? 1.705 -14.868 -34.618 1.00 75.12 155 ALA A C 1
ATOM 1109 O O . ALA A 1 155 ? 2.140 -16.014 -34.502 1.00 75.12 155 ALA A O 1
ATOM 1110 N N . ALA A 1 156 ? 0.857 -14.269 -33.768 1.00 84.19 156 ALA A N 1
ATOM 1111 C CA . ALA A 1 156 ? 0.396 -14.723 -32.447 1.00 84.19 156 ALA A CA 1
ATOM 1112 C C . ALA A 1 156 ? 1.448 -14.597 -31.317 1.00 84.19 156 ALA A C 1
ATOM 1114 O O . ALA A 1 156 ? 1.948 -15.630 -30.865 1.00 84.19 156 ALA A O 1
ATOM 1115 N N . PRO A 1 157 ? 1.759 -13.366 -30.849 1.00 92.12 157 PRO A N 1
ATOM 1116 C CA . PRO A 1 157 ? 2.642 -13.153 -29.698 1.00 92.12 157 PRO A CA 1
ATOM 1117 C C . PRO A 1 157 ? 2.103 -13.819 -28.439 1.00 92.12 157 PRO A C 1
ATOM 1119 O O . PRO A 1 157 ? 0.900 -13.850 -28.209 1.00 92.12 157 PRO A O 1
ATOM 1122 N N . THR A 1 158 ? 2.993 -14.331 -27.615 1.00 92.12 158 THR A N 1
ATOM 1123 C CA . THR A 1 158 ? 2.718 -15.010 -26.352 1.00 92.12 158 THR A CA 1
ATOM 1124 C C . THR A 1 158 ? 3.249 -14.185 -25.186 1.00 92.12 158 THR A C 1
ATOM 1126 O O . THR A 1 158 ? 4.024 -13.254 -25.377 1.00 92.12 158 THR A O 1
ATOM 1129 N N . LEU A 1 159 ? 2.883 -14.557 -23.961 1.00 92.38 159 LEU A N 1
ATOM 1130 C CA . LEU A 1 159 ? 3.401 -13.907 -22.752 1.00 92.38 159 LEU A CA 1
ATOM 1131 C C . LEU A 1 159 ? 4.922 -14.078 -22.581 1.00 92.38 159 LEU A C 1
ATOM 1133 O O . LEU A 1 159 ? 5.544 -13.266 -21.913 1.00 92.38 159 LEU A O 1
ATOM 1137 N N . THR A 1 160 ? 5.542 -15.077 -23.222 1.00 91.56 160 THR A N 1
ATOM 1138 C CA . THR A 1 160 ? 7.009 -15.222 -23.258 1.00 91.56 160 THR A CA 1
ATOM 1139 C C . THR A 1 160 ? 7.683 -14.126 -24.090 1.00 91.56 160 THR A C 1
ATOM 1141 O O . THR A 1 160 ? 8.839 -13.809 -23.847 1.00 91.56 160 THR A O 1
ATOM 1144 N N . ASP A 1 161 ? 6.974 -13.505 -25.038 1.00 92.69 161 ASP A N 1
ATOM 1145 C CA . ASP A 1 161 ? 7.517 -12.398 -25.840 1.00 92.69 161 ASP A CA 1
ATOM 1146 C C . ASP A 1 161 ? 7.624 -11.080 -25.038 1.00 92.69 161 ASP A C 1
ATOM 1148 O O . ASP A 1 161 ? 8.049 -10.064 -25.587 1.00 92.69 161 ASP A O 1
ATOM 1152 N N . LEU A 1 162 ? 7.251 -11.093 -23.750 1.00 94.44 162 LEU A N 1
ATOM 1153 C CA . LEU A 1 162 ? 7.492 -10.008 -22.795 1.00 94.44 162 LEU A CA 1
ATOM 1154 C C . LEU A 1 162 ? 8.900 -10.048 -22.166 1.00 94.44 162 LEU A C 1
ATOM 1156 O O . LEU A 1 162 ? 9.231 -9.166 -21.381 1.00 94.44 162 LEU A O 1
ATOM 1160 N N . GLU A 1 163 ? 9.735 -11.037 -22.497 1.00 93.06 163 GLU A N 1
ATOM 1161 C CA . GLU A 1 163 ? 11.120 -11.091 -22.016 1.00 93.06 163 GLU A CA 1
ATOM 1162 C C . GLU A 1 163 ? 11.908 -9.855 -22.501 1.00 93.06 163 GLU A C 1
ATOM 1164 O O . GLU A 1 163 ? 11.992 -9.589 -23.705 1.00 93.06 163 GLU A O 1
ATOM 1169 N N . ASN A 1 164 ? 12.529 -9.123 -21.574 1.00 91.38 164 ASN A N 1
ATOM 1170 C CA . ASN A 1 164 ? 13.182 -7.821 -21.770 1.00 91.38 164 ASN A CA 1
ATOM 1171 C C . ASN A 1 164 ? 12.240 -6.702 -22.259 1.00 91.38 164 ASN A C 1
ATOM 1173 O O . ASN A 1 164 ? 12.678 -5.777 -22.950 1.00 91.38 164 ASN A O 1
ATOM 1177 N N . VAL A 1 165 ? 10.940 -6.805 -21.976 1.00 95.44 165 VAL A N 1
ATOM 1178 C CA . VAL A 1 165 ? 9.985 -5.712 -22.181 1.00 95.44 165 VAL A CA 1
ATOM 1179 C C . VAL A 1 165 ? 9.753 -5.019 -20.847 1.00 95.44 165 VAL A C 1
ATOM 1181 O O . VAL A 1 165 ? 9.249 -5.645 -19.921 1.00 95.44 165 VAL A O 1
ATOM 1184 N N . THR A 1 166 ? 10.047 -3.719 -20.787 1.00 96.88 166 THR A N 1
ATOM 1185 C CA . THR A 1 166 ? 9.829 -2.896 -19.594 1.00 96.88 166 THR A CA 1
ATOM 1186 C C . THR A 1 166 ? 8.374 -2.979 -19.125 1.00 96.88 166 THR A C 1
ATOM 1188 O O . THR A 1 166 ? 7.457 -2.735 -19.920 1.00 96.88 166 THR A O 1
ATOM 1191 N N . ALA A 1 167 ? 8.152 -3.342 -17.861 1.00 97.50 167 ALA A N 1
ATOM 1192 C CA . ALA A 1 167 ? 6.817 -3.593 -17.314 1.00 97.50 167 ALA A CA 1
ATOM 1193 C C . ALA A 1 167 ? 6.308 -2.437 -16.443 1.00 97.50 167 ALA A C 1
ATOM 1195 O O . ALA A 1 167 ? 7.037 -1.916 -15.610 1.00 97.50 167 ALA A O 1
ATOM 1196 N N . CYS A 1 168 ? 5.035 -2.083 -16.598 1.00 98.38 168 CYS A N 1
ATOM 1197 C CA . CYS A 1 168 ? 4.314 -1.159 -15.728 1.00 98.38 168 CYS A CA 1
ATOM 1198 C C . CYS A 1 168 ? 3.364 -1.960 -14.828 1.00 98.38 168 CYS A C 1
ATOM 1200 O O . CYS A 1 168 ? 2.497 -2.690 -15.325 1.00 98.38 168 CYS A O 1
ATOM 1202 N N . SER A 1 169 ? 3.514 -1.832 -13.515 1.00 97.31 169 SER A N 1
ATOM 1203 C CA . SER A 1 169 ? 2.663 -2.492 -12.524 1.00 97.31 169 SER A CA 1
ATOM 1204 C C . SER A 1 169 ? 1.856 -1.462 -11.745 1.00 97.31 169 SER A C 1
ATOM 1206 O O . SER A 1 169 ? 2.341 -0.372 -11.475 1.00 97.31 169 SER A O 1
ATOM 1208 N N . THR A 1 170 ? 0.648 -1.831 -11.316 1.00 95.06 170 THR A N 1
ATOM 1209 C CA . THR A 1 170 ? -0.130 -1.021 -10.361 1.00 95.06 170 THR A CA 1
ATOM 1210 C C . THR A 1 170 ? 0.546 -0.894 -8.993 1.00 95.06 170 THR A C 1
ATOM 1212 O O . THR A 1 170 ? 0.119 -0.088 -8.179 1.00 95.06 170 THR A O 1
ATOM 1215 N N . GLY A 1 171 ? 1.531 -1.746 -8.701 1.00 93.44 171 GLY A N 1
ATOM 1216 C CA . GLY A 1 171 ? 2.250 -1.803 -7.429 1.00 93.44 171 GLY A CA 1
ATOM 1217 C C . GLY A 1 171 ? 2.599 -3.240 -7.044 1.00 93.44 171 GLY A C 1
ATOM 1218 O O . GLY A 1 171 ? 1.857 -4.179 -7.357 1.00 93.44 171 GLY A O 1
ATOM 1219 N N . TYR A 1 172 ? 3.732 -3.421 -6.369 1.00 91.94 172 TYR A N 1
ATOM 1220 C CA . TYR A 1 172 ? 4.153 -4.705 -5.815 1.00 91.94 172 TYR A CA 1
ATOM 1221 C C . TYR A 1 172 ? 3.094 -5.245 -4.837 1.00 91.94 172 TYR A C 1
ATOM 1223 O O . TYR A 1 172 ? 2.497 -4.488 -4.074 1.00 91.94 172 TYR A O 1
ATOM 1231 N N . GLN A 1 173 ? 2.823 -6.552 -4.879 1.00 87.31 173 GLN A N 1
ATOM 1232 C CA . GLN A 1 173 ? 1.767 -7.242 -4.111 1.00 87.31 173 GLN A CA 1
ATOM 1233 C C . GLN A 1 173 ? 0.304 -6.825 -4.391 1.00 87.31 173 GLN A C 1
ATOM 1235 O O . GLN A 1 173 ? -0.602 -7.521 -3.930 1.00 87.31 173 GLN A O 1
ATOM 1240 N N . LYS A 1 174 ? 0.020 -5.807 -5.221 1.00 88.50 174 LYS A N 1
ATOM 1241 C CA . LYS A 1 174 ? -1.361 -5.561 -5.683 1.00 88.50 174 LYS A CA 1
ATOM 1242 C C . LYS A 1 174 ? -1.849 -6.713 -6.565 1.00 88.50 174 LYS A C 1
ATOM 1244 O O . LYS A 1 174 ? -1.079 -7.363 -7.283 1.00 88.50 174 LYS A O 1
ATOM 1249 N N . THR A 1 175 ? -3.154 -6.959 -6.552 1.00 90.75 175 THR A N 1
ATOM 1250 C CA . THR A 1 175 ? -3.774 -8.088 -7.250 1.00 90.75 175 THR A CA 1
ATOM 1251 C C . THR A 1 175 ? -3.513 -8.064 -8.752 1.00 90.75 175 THR A C 1
ATOM 1253 O O . THR A 1 175 ? -2.981 -9.034 -9.293 1.00 90.75 175 THR A O 1
ATOM 1256 N N . ALA A 1 176 ? -3.885 -6.983 -9.447 1.00 91.75 176 ALA A N 1
ATOM 1257 C CA . ALA A 1 176 ? -3.810 -6.934 -10.906 1.00 91.75 176 ALA A CA 1
ATOM 1258 C C . ALA A 1 176 ? -2.369 -6.823 -11.418 1.00 91.75 176 ALA A C 1
ATOM 1260 O O . ALA A 1 176 ? -1.977 -7.573 -12.316 1.00 91.75 176 ALA A O 1
ATOM 1261 N N . GLY A 1 177 ? -1.597 -5.900 -10.837 1.00 93.88 177 GLY A N 1
ATOM 1262 C CA . GLY A 1 177 ? -0.229 -5.590 -11.243 1.00 93.88 177 GLY A CA 1
ATOM 1263 C C . GLY A 1 177 ? 0.798 -6.661 -10.888 1.00 93.88 177 GLY A C 1
ATOM 1264 O O . GLY A 1 177 ? 1.809 -6.768 -11.577 1.00 93.88 177 GLY A O 1
ATOM 1265 N N . TRP A 1 178 ? 0.528 -7.480 -9.862 1.00 93.56 178 TRP A N 1
ATOM 1266 C CA . TRP A 1 178 ? 1.503 -8.442 -9.351 1.00 93.56 178 TRP A CA 1
ATOM 1267 C C . TRP A 1 178 ? 0.936 -9.848 -9.126 1.00 93.56 178 TRP A C 1
ATOM 1269 O O . TRP A 1 178 ? 1.224 -10.762 -9.904 1.00 93.56 178 TRP A O 1
ATOM 1279 N N . LYS A 1 179 ? 0.105 -10.059 -8.093 1.00 90.88 179 LYS A N 1
ATOM 1280 C CA . LYS A 1 179 ? -0.242 -11.421 -7.635 1.00 90.88 179 LYS A CA 1
ATOM 1281 C C . LYS A 1 179 ? -0.975 -12.246 -8.704 1.00 90.88 179 LYS A C 1
ATOM 1283 O O . LYS A 1 179 ? -0.661 -13.419 -8.908 1.00 90.88 179 LYS A O 1
ATOM 1288 N N . ALA A 1 180 ? -1.940 -11.662 -9.417 1.00 89.88 180 ALA A N 1
ATOM 1289 C CA . ALA A 1 180 ? -2.722 -12.369 -10.434 1.00 89.88 180 ALA A CA 1
ATOM 1290 C C . ALA A 1 180 ? -2.026 -12.442 -11.800 1.00 89.88 180 ALA A C 1
ATOM 1292 O O . ALA A 1 180 ? -2.224 -13.416 -12.528 1.00 89.88 180 ALA A O 1
ATOM 1293 N N . SER A 1 181 ? -1.222 -11.443 -12.159 1.00 92.62 181 SER A N 1
ATOM 1294 C CA . SER A 1 181 ? -0.502 -11.394 -13.433 1.00 92.62 181 SER A CA 1
ATOM 1295 C C . SER A 1 181 ? 0.873 -12.054 -13.316 1.00 92.62 181 SER A C 1
ATOM 1297 O O . SER A 1 181 ? 1.019 -13.212 -13.709 1.00 92.62 181 SER A O 1
ATOM 1299 N N . VAL A 1 182 ? 1.856 -11.368 -12.728 1.00 92.06 182 VAL A N 1
ATOM 1300 C CA . VAL A 1 182 ? 3.230 -11.852 -12.503 1.00 92.06 182 VAL A CA 1
ATOM 1301 C C . VAL A 1 182 ? 3.230 -13.190 -11.760 1.00 92.06 182 VAL A C 1
ATOM 1303 O O . VAL A 1 182 ? 3.893 -14.129 -12.203 1.00 92.06 182 VAL A O 1
ATOM 1306 N N . GLY A 1 183 ? 2.396 -13.348 -10.729 1.00 89.31 183 GLY A N 1
ATOM 1307 C CA . GLY A 1 183 ? 2.244 -14.624 -10.022 1.00 89.31 183 GLY A CA 1
ATOM 1308 C C . GLY A 1 183 ? 1.778 -15.777 -10.906 1.00 89.31 183 GLY A C 1
ATOM 1309 O O . GLY A 1 183 ? 2.346 -16.869 -10.844 1.00 89.31 183 GLY A O 1
ATOM 1310 N N . THR A 1 184 ? 0.819 -15.541 -11.806 1.00 88.00 184 THR A N 1
ATOM 1311 C CA . THR A 1 184 ? 0.408 -16.554 -12.793 1.00 88.00 184 THR A CA 1
ATOM 1312 C C . THR A 1 184 ? 1.534 -16.855 -13.781 1.00 88.00 184 THR A C 1
ATOM 1314 O O . THR A 1 184 ? 1.749 -18.016 -14.134 1.00 88.00 184 THR A O 1
ATOM 1317 N N . LEU A 1 185 ? 2.274 -15.836 -14.229 1.00 89.94 185 LEU A N 1
ATOM 1318 C CA . LEU A 1 185 ? 3.396 -16.017 -15.151 1.00 89.94 185 LEU A CA 1
ATOM 1319 C C . LEU A 1 185 ? 4.511 -16.872 -14.533 1.00 89.94 185 LEU A C 1
ATOM 1321 O O . LEU A 1 185 ? 5.052 -17.743 -15.216 1.00 89.94 185 LEU A O 1
ATOM 1325 N N . ILE A 1 186 ? 4.814 -16.672 -13.250 1.00 88.75 186 ILE A N 1
ATOM 1326 C CA . ILE A 1 186 ? 5.766 -17.486 -12.484 1.00 88.75 186 ILE A CA 1
ATOM 1327 C C . ILE A 1 186 ? 5.225 -18.907 -12.283 1.00 88.75 186 ILE A C 1
ATOM 1329 O O . ILE A 1 186 ? 5.915 -19.885 -12.580 1.00 88.75 186 ILE A O 1
ATOM 1333 N N . ALA A 1 187 ? 3.975 -19.048 -11.829 1.00 85.00 187 ALA A N 1
ATOM 1334 C CA . ALA A 1 187 ? 3.365 -20.346 -11.533 1.00 85.00 187 ALA A CA 1
ATOM 1335 C C . ALA A 1 187 ? 3.277 -21.265 -12.767 1.00 85.00 187 ALA A C 1
ATOM 1337 O O . ALA A 1 187 ? 3.467 -22.478 -12.660 1.00 85.00 187 ALA A O 1
ATOM 1338 N N . GLU A 1 188 ? 3.035 -20.690 -13.947 1.00 84.81 188 GLU A N 1
ATOM 1339 C CA . GLU A 1 188 ? 2.990 -21.402 -15.231 1.00 84.81 188 GLU A CA 1
ATOM 1340 C C . GLU A 1 188 ? 4.381 -21.572 -15.878 1.00 84.81 188 GLU A C 1
ATOM 1342 O O . GLU A 1 188 ? 4.504 -22.181 -16.944 1.00 84.81 188 GLU A O 1
ATOM 1347 N N . GLY A 1 189 ? 5.441 -21.053 -15.246 1.00 86.00 189 GLY A N 1
ATOM 1348 C CA . GLY A 1 189 ? 6.823 -21.141 -15.720 1.00 86.00 189 GLY A CA 1
ATOM 1349 C C . GLY A 1 189 ? 7.116 -20.309 -16.971 1.00 86.00 189 GLY A C 1
ATOM 1350 O O . GLY A 1 189 ? 8.053 -20.629 -17.706 1.00 86.00 189 GLY A O 1
ATOM 1351 N N . ILE A 1 190 ? 6.306 -19.279 -17.239 1.00 89.31 190 ILE A N 1
ATOM 1352 C CA . ILE A 1 190 ? 6.573 -18.275 -18.278 1.00 89.31 190 ILE A CA 1
ATOM 1353 C C . ILE A 1 190 ? 7.703 -17.357 -17.809 1.00 89.31 190 ILE A C 1
ATOM 1355 O O . ILE A 1 190 ? 8.653 -17.158 -18.561 1.00 89.31 190 ILE A O 1
ATOM 1359 N N . ILE A 1 191 ? 7.609 -16.863 -16.569 1.00 91.25 191 ILE A N 1
ATOM 1360 C CA . ILE A 1 191 ? 8.719 -16.226 -15.856 1.00 91.25 191 ILE A CA 1
ATOM 1361 C C . ILE A 1 191 ? 9.482 -17.339 -15.127 1.00 91.25 191 ILE A C 1
ATOM 1363 O O . ILE A 1 191 ? 8.907 -18.004 -14.259 1.00 91.25 191 ILE A O 1
ATOM 1367 N N . PRO A 1 192 ? 10.748 -17.610 -15.486 1.00 88.06 192 PRO A N 1
ATOM 1368 C CA . PRO A 1 192 ? 11.547 -18.598 -14.778 1.00 88.06 192 PRO A CA 1
ATOM 1369 C C . PRO A 1 192 ? 11.835 -18.126 -13.344 1.00 88.06 192 PRO A C 1
ATOM 1371 O O . PRO A 1 192 ? 12.306 -17.003 -13.180 1.00 88.06 192 PRO A O 1
ATOM 1374 N N . PRO A 1 193 ? 11.619 -18.965 -12.314 1.00 86.38 193 PRO A N 1
ATOM 1375 C CA . PRO A 1 193 ? 11.911 -18.574 -10.944 1.00 86.38 193 PRO A CA 1
ATOM 1376 C C . PRO A 1 193 ? 13.422 -18.437 -10.729 1.00 86.38 193 PRO A C 1
ATOM 1378 O O . PRO A 1 193 ? 14.189 -19.373 -10.990 1.00 86.38 193 PRO A O 1
ATOM 1381 N N . VAL A 1 194 ? 13.833 -17.288 -10.211 1.00 85.06 194 VAL A N 1
ATOM 1382 C CA . VAL A 1 194 ? 15.138 -17.044 -9.603 1.00 85.06 194 VAL A CA 1
ATOM 1383 C C . VAL A 1 194 ? 14.984 -17.321 -8.112 1.00 85.06 194 VAL A C 1
ATOM 1385 O O . VAL A 1 194 ? 14.060 -16.829 -7.480 1.00 85.06 194 VAL A O 1
ATOM 1388 N N . ILE A 1 195 ? 15.840 -18.187 -7.570 1.00 79.69 195 ILE A N 1
ATOM 1389 C CA . ILE A 1 195 ? 15.856 -18.508 -6.141 1.00 79.69 195 ILE A CA 1
ATOM 1390 C C . ILE A 1 195 ? 17.230 -18.124 -5.623 1.00 79.69 195 ILE A C 1
ATOM 1392 O O . ILE A 1 195 ? 18.208 -18.819 -5.926 1.00 79.69 195 ILE A O 1
ATOM 1396 N N . ASP A 1 196 ? 17.289 -17.060 -4.835 1.00 71.75 196 ASP A N 1
ATOM 1397 C CA . ASP A 1 196 ? 18.460 -16.708 -4.053 1.00 71.75 196 ASP A CA 1
ATOM 1398 C C . ASP A 1 196 ? 18.137 -16.866 -2.568 1.00 71.75 196 ASP A C 1
ATOM 1400 O O . ASP A 1 196 ? 17.418 -16.083 -1.966 1.00 71.75 196 ASP A O 1
ATOM 1404 N N . GLY A 1 197 ? 18.653 -17.937 -1.963 1.00 59.78 197 GLY A N 1
ATOM 1405 C CA . GLY A 1 197 ? 18.431 -18.211 -0.541 1.00 59.78 197 GLY A CA 1
ATOM 1406 C C . GLY A 1 197 ? 19.242 -17.321 0.403 1.00 59.78 197 GLY A C 1
ATOM 1407 O O . GLY A 1 197 ? 19.212 -17.576 1.604 1.00 59.78 197 GLY A O 1
ATOM 1408 N N . ASN A 1 198 ? 20.007 -16.370 -0.139 1.00 52.47 198 ASN A N 1
ATOM 1409 C CA . ASN A 1 198 ? 20.848 -15.438 0.605 1.00 52.47 198 ASN A CA 1
ATOM 1410 C C . ASN A 1 198 ? 20.497 -13.966 0.324 1.00 52.47 198 ASN A C 1
ATOM 1412 O O . ASN A 1 198 ? 21.227 -13.103 0.797 1.00 52.47 198 ASN A O 1
ATOM 1416 N N . SER A 1 199 ? 19.467 -13.687 -0.479 1.00 65.75 199 SER A N 1
ATOM 1417 C CA . SER A 1 199 ? 19.016 -12.322 -0.753 1.00 65.75 199 SER A CA 1
ATOM 1418 C C . SER A 1 199 ? 17.831 -11.984 0.148 1.00 65.75 199 SER A C 1
ATOM 1420 O O . SER A 1 199 ? 16.967 -12.834 0.372 1.00 65.75 199 SER A O 1
ATOM 1422 N N . GLU A 1 200 ? 17.808 -10.758 0.664 1.00 72.62 200 GLU A N 1
ATOM 1423 C CA . GLU A 1 200 ? 16.656 -10.187 1.376 1.00 72.62 200 GLU A CA 1
ATOM 1424 C C . GLU A 1 200 ? 15.546 -9.779 0.397 1.00 72.62 200 GLU A C 1
ATOM 1426 O O . GLU A 1 200 ? 14.371 -9.738 0.763 1.00 72.62 200 GLU A O 1
ATOM 1431 N N . VAL A 1 201 ? 15.896 -9.634 -0.887 1.00 80.44 201 VAL A N 1
ATOM 1432 C CA . VAL A 1 201 ? 14.949 -9.424 -1.976 1.00 80.44 201 VAL A CA 1
ATOM 1433 C C . VAL A 1 201 ? 14.078 -10.678 -2.166 1.00 80.44 201 VAL A C 1
ATOM 1435 O O . VAL A 1 201 ? 14.594 -11.778 -2.405 1.00 80.44 201 VAL A O 1
ATOM 1438 N N . PRO A 1 202 ? 12.742 -10.533 -2.163 1.00 87.38 202 PRO A N 1
ATOM 1439 C CA . PRO A 1 202 ? 11.811 -11.583 -2.550 1.00 87.38 202 PRO A CA 1
ATOM 1440 C C . PRO A 1 202 ? 12.152 -12.238 -3.901 1.00 87.38 202 PRO A C 1
ATOM 1442 O O . PRO A 1 202 ? 12.400 -11.584 -4.916 1.00 87.38 202 PRO A O 1
ATOM 1445 N N . ASN A 1 203 ? 12.125 -13.572 -3.940 1.00 88.31 203 ASN A N 1
ATOM 1446 C CA . ASN A 1 203 ? 12.460 -14.353 -5.135 1.00 88.31 203 ASN A CA 1
ATOM 1447 C C . ASN A 1 203 ? 11.558 -14.041 -6.341 1.00 88.31 203 ASN A C 1
ATOM 1449 O O . ASN A 1 203 ? 11.990 -14.184 -7.485 1.00 88.31 203 ASN A O 1
ATOM 1453 N N . ASP A 1 204 ? 10.307 -13.639 -6.129 1.00 90.44 204 ASP A N 1
ATOM 1454 C CA . ASP A 1 204 ? 9.413 -13.199 -7.197 1.00 90.44 204 ASP A CA 1
ATOM 1455 C C . ASP A 1 204 ? 9.838 -11.859 -7.816 1.00 90.44 204 ASP A C 1
ATOM 1457 O O . ASP A 1 204 ? 9.815 -11.755 -9.044 1.00 90.44 204 ASP A O 1
ATOM 1461 N N . LEU A 1 205 ? 10.313 -10.893 -7.018 1.00 91.38 205 LEU A N 1
ATOM 1462 C CA . LEU A 1 205 ? 10.945 -9.659 -7.508 1.00 91.38 205 LEU A CA 1
ATOM 1463 C C . LEU A 1 205 ? 12.203 -9.973 -8.329 1.00 91.38 205 LEU A C 1
ATOM 1465 O O . LEU A 1 205 ? 12.285 -9.556 -9.483 1.00 91.38 205 LEU A O 1
ATOM 1469 N N . LEU A 1 206 ? 13.107 -10.816 -7.816 1.00 88.31 206 LEU A N 1
ATOM 1470 C CA . LEU A 1 206 ? 14.300 -11.265 -8.556 1.00 88.31 206 LEU A CA 1
ATOM 1471 C C . LEU A 1 206 ? 13.945 -11.963 -9.881 1.00 88.31 206 LEU A C 1
ATOM 1473 O O . LEU A 1 206 ? 14.625 -11.812 -10.898 1.00 88.31 206 LEU A O 1
ATOM 1477 N N . SER A 1 207 ? 12.870 -12.755 -9.881 1.00 90.31 207 SER A N 1
ATOM 1478 C CA . SER A 1 207 ? 12.389 -13.462 -11.073 1.00 90.31 207 SER A CA 1
ATOM 1479 C C . SER A 1 207 ? 11.816 -12.502 -12.113 1.00 90.31 207 SER A C 1
ATOM 1481 O O . SER A 1 207 ? 12.064 -12.665 -13.310 1.00 90.31 207 SER A O 1
ATOM 1483 N N . ALA A 1 208 ? 11.036 -11.518 -11.663 1.00 93.38 208 ALA A N 1
ATOM 1484 C CA . ALA A 1 208 ? 10.442 -10.500 -12.516 1.00 93.38 208 ALA A CA 1
ATOM 1485 C C . ALA A 1 208 ? 11.512 -9.577 -13.109 1.00 93.38 208 ALA A C 1
ATOM 1487 O O . ALA A 1 208 ? 11.490 -9.348 -14.317 1.00 93.38 208 ALA A O 1
ATOM 1488 N N . GLU A 1 209 ? 12.479 -9.128 -12.307 1.00 91.94 209 GLU A N 1
ATOM 1489 C CA . GLU A 1 209 ? 13.625 -8.337 -12.764 1.00 91.94 209 GLU A CA 1
ATOM 1490 C C . GLU A 1 209 ? 14.397 -9.076 -13.864 1.00 91.94 209 GLU A C 1
ATOM 1492 O O . GLU A 1 209 ? 14.579 -8.561 -14.966 1.00 91.94 209 GLU A O 1
ATOM 1497 N N . ALA A 1 210 ? 14.757 -10.341 -13.623 1.00 88.94 210 ALA A N 1
ATOM 1498 C CA . ALA A 1 210 ? 15.485 -11.150 -14.596 1.00 88.94 210 ALA A CA 1
ATOM 1499 C C . ALA A 1 210 ? 14.712 -11.382 -15.909 1.00 88.94 210 ALA A C 1
ATOM 1501 O O . ALA A 1 210 ? 15.326 -11.672 -16.939 1.00 88.94 210 ALA A O 1
ATOM 1502 N N . PHE A 1 211 ? 13.378 -11.301 -15.879 1.00 93.00 211 PHE A N 1
ATOM 1503 C CA . PHE A 1 211 ? 12.528 -11.514 -17.045 1.00 93.00 211 PHE A CA 1
ATOM 1504 C C . PHE A 1 211 ? 12.217 -10.222 -17.805 1.00 93.00 211 PHE A C 1
ATOM 1506 O O . PHE A 1 211 ? 12.359 -10.205 -19.026 1.00 93.00 211 PHE A O 1
ATOM 1513 N N . PHE A 1 212 ? 11.789 -9.157 -17.127 1.00 94.94 212 PHE A N 1
ATOM 1514 C CA . PHE A 1 212 ? 11.411 -7.886 -17.758 1.00 94.94 212 PHE A CA 1
ATOM 1515 C C . PHE A 1 212 ? 12.615 -6.975 -18.023 1.00 94.94 212 PHE A C 1
ATOM 1517 O O . PHE A 1 212 ? 12.581 -6.169 -18.955 1.00 94.94 212 PHE A O 1
ATOM 1524 N N . GLY A 1 213 ? 13.701 -7.144 -17.270 1.00 90.19 213 GLY A N 1
ATOM 1525 C CA . GLY A 1 213 ? 14.853 -6.253 -17.279 1.00 90.19 213 GLY A CA 1
ATOM 1526 C C . GLY A 1 213 ? 14.558 -5.005 -16.461 1.00 90.19 213 GLY A C 1
ATOM 1527 O O . GLY A 1 213 ? 15.020 -4.905 -15.336 1.00 90.19 213 GLY A O 1
ATOM 1528 N N . GLU A 1 214 ? 13.762 -4.092 -17.016 1.00 93.69 214 GLU A N 1
ATOM 1529 C CA . GLU A 1 214 ? 13.394 -2.826 -16.372 1.00 93.69 214 GLU A CA 1
ATOM 1530 C C . GLU A 1 214 ? 11.884 -2.760 -16.080 1.00 93.69 214 GLU A C 1
ATOM 1532 O O . GLU A 1 214 ? 11.085 -3.503 -16.661 1.00 93.69 214 GLU A O 1
ATOM 1537 N N . GLY A 1 215 ? 11.452 -1.839 -15.225 1.00 95.75 215 GLY A N 1
ATOM 1538 C CA . GLY A 1 215 ? 10.032 -1.611 -14.981 1.00 95.75 215 GLY A CA 1
ATOM 1539 C C . GLY A 1 215 ? 9.731 -0.367 -14.161 1.00 95.75 215 GLY A C 1
ATOM 1540 O O . GLY A 1 215 ? 10.635 0.347 -13.744 1.00 95.75 215 GLY A O 1
ATOM 1541 N N . CYS A 1 216 ? 8.440 -0.120 -13.957 1.00 97.31 216 CYS A N 1
ATOM 1542 C CA . CYS A 1 216 ? 7.953 0.651 -12.827 1.00 97.31 216 CYS A CA 1
ATOM 1543 C C . CYS A 1 216 ? 7.036 -0.242 -11.995 1.00 97.31 216 CYS A C 1
ATOM 1545 O O . CYS A 1 216 ? 5.930 -0.598 -12.424 1.00 97.31 216 CYS A O 1
ATOM 1547 N N . VAL A 1 217 ? 7.529 -0.638 -10.826 1.00 96.81 217 VAL A N 1
ATOM 1548 C CA . VAL A 1 217 ? 6.845 -1.496 -9.862 1.00 96.81 217 VAL A CA 1
ATOM 1549 C C . VAL A 1 217 ? 6.865 -0.796 -8.502 1.00 96.81 217 VAL A C 1
ATOM 1551 O O . VAL A 1 217 ? 7.738 -1.078 -7.689 1.00 96.81 217 VAL A O 1
ATOM 1554 N N . PRO A 1 218 ? 5.906 0.105 -8.234 1.00 95.00 218 PRO A N 1
ATOM 1555 C CA . PRO A 1 218 ? 5.860 0.840 -6.972 1.00 95.00 218 PRO A CA 1
ATOM 1556 C C . PRO A 1 218 ? 5.850 -0.075 -5.736 1.00 95.00 218 PRO A C 1
ATOM 1558 O O . PRO A 1 218 ? 5.122 -1.075 -5.706 1.00 95.00 218 PRO A O 1
ATOM 1561 N N . GLY A 1 219 ? 6.658 0.260 -4.732 1.00 90.44 219 GLY A N 1
ATOM 1562 C CA . GLY A 1 219 ? 6.965 -0.527 -3.535 1.00 90.44 219 GLY A CA 1
ATOM 1563 C C . GLY A 1 219 ? 7.912 -1.707 -3.771 1.00 90.44 219 GLY A C 1
ATOM 1564 O O . GLY A 1 219 ? 8.035 -2.568 -2.908 1.00 90.44 219 GLY A O 1
ATOM 1565 N N . ALA A 1 220 ? 8.531 -1.829 -4.954 1.00 90.44 220 ALA A N 1
ATOM 1566 C CA . ALA A 1 220 ? 9.650 -2.755 -5.136 1.00 90.44 220 ALA A CA 1
ATOM 1567 C C . ALA A 1 220 ? 10.932 -2.201 -4.509 1.00 90.44 220 ALA A C 1
ATOM 1569 O O . ALA A 1 220 ? 11.743 -2.990 -4.034 1.00 90.44 220 ALA A O 1
ATOM 1570 N N . ILE A 1 221 ? 11.096 -0.874 -4.504 1.00 86.38 221 ILE A N 1
ATOM 1571 C CA . ILE A 1 221 ? 12.289 -0.194 -3.995 1.00 86.38 221 ILE A CA 1
ATOM 1572 C C . ILE A 1 221 ? 12.606 -0.604 -2.551 1.00 86.38 221 ILE A C 1
ATOM 1574 O O . ILE A 1 221 ? 13.755 -0.908 -2.264 1.00 86.38 221 ILE A O 1
ATOM 1578 N N . ASP A 1 222 ? 11.582 -0.794 -1.715 1.00 84.19 222 ASP A N 1
ATOM 1579 C CA . ASP A 1 222 ? 11.677 -1.222 -0.308 1.00 84.19 222 ASP A CA 1
ATOM 1580 C C . ASP A 1 222 ? 12.467 -2.509 -0.058 1.00 84.19 222 ASP A C 1
ATOM 1582 O O . ASP A 1 222 ? 12.920 -2.745 1.052 1.00 84.19 222 ASP A O 1
ATOM 1586 N N . PHE A 1 223 ? 12.626 -3.365 -1.069 1.00 78.75 223 PHE A N 1
ATOM 1587 C CA . PHE A 1 223 ? 13.321 -4.648 -0.923 1.00 78.75 223 PHE A CA 1
ATOM 1588 C C . PHE A 1 223 ? 14.731 -4.647 -1.495 1.00 78.75 223 PHE A C 1
ATOM 1590 O O . PHE A 1 223 ? 15.496 -5.569 -1.226 1.00 78.75 223 PHE A O 1
ATOM 1597 N N . PHE A 1 224 ? 15.047 -3.673 -2.344 1.00 70.06 224 PHE A N 1
ATOM 1598 C CA . PHE A 1 224 ? 16.356 -3.555 -2.978 1.00 70.06 224 PHE A CA 1
ATOM 1599 C C . PHE A 1 224 ? 17.245 -2.511 -2.301 1.00 70.06 224 PHE A C 1
ATOM 1601 O O . PHE A 1 224 ? 18.405 -2.426 -2.695 1.00 70.06 224 PHE A O 1
ATOM 1608 N N . LYS A 1 225 ? 16.714 -1.827 -1.273 1.00 61.59 225 LYS A N 1
ATOM 1609 C CA . LYS A 1 225 ? 17.409 -0.875 -0.396 1.00 61.59 225 LYS A CA 1
ATOM 1610 C C . LYS A 1 225 ? 18.649 -1.463 0.318 1.00 61.59 225 LYS A C 1
ATOM 1612 O O . LYS A 1 225 ? 19.488 -0.707 0.789 1.00 61.59 225 LYS A O 1
ATOM 1617 N N . ASP A 1 226 ? 18.855 -2.791 0.297 1.00 46.50 226 ASP A N 1
ATOM 1618 C CA . ASP A 1 226 ? 19.911 -3.454 1.080 1.00 46.50 226 ASP A CA 1
ATOM 1619 C C . ASP A 1 226 ? 20.839 -4.372 0.257 1.00 46.50 226 ASP A C 1
ATOM 1621 O O . ASP A 1 226 ? 20.650 -5.583 0.095 1.00 46.50 226 ASP A O 1
ATOM 1625 N N . GLY A 1 227 ? 21.916 -3.775 -0.262 1.00 38.12 227 GLY A N 1
ATOM 1626 C CA . GLY A 1 227 ? 23.108 -4.474 -0.765 1.00 38.12 227 GLY A CA 1
ATOM 1627 C C . GLY A 1 227 ? 24.403 -4.113 -0.030 1.00 38.12 227 GLY A C 1
ATOM 1628 O O . GLY A 1 227 ? 25.459 -4.689 -0.323 1.00 38.12 227 GLY A O 1
ATOM 1629 N N . HIS A 1 228 ? 24.337 -3.180 0.916 1.00 34.09 228 HIS A N 1
ATOM 1630 C CA . HIS A 1 228 ? 25.418 -2.881 1.838 1.00 34.09 228 HIS A CA 1
ATOM 1631 C C . HIS A 1 228 ? 25.121 -3.580 3.161 1.00 34.09 228 HIS A C 1
ATOM 1633 O O . HIS A 1 228 ? 24.008 -3.532 3.662 1.00 34.09 228 HIS A O 1
ATOM 1639 N N . GLU A 1 229 ? 26.116 -4.287 3.698 1.00 37.53 229 GLU A N 1
ATOM 1640 C CA . GLU A 1 229 ? 26.101 -4.686 5.102 1.00 37.53 229 GLU A CA 1
ATOM 1641 C C . GLU A 1 229 ? 26.117 -3.404 5.947 1.00 37.53 229 GLU A C 1
ATOM 1643 O O . GLU A 1 229 ? 27.178 -2.955 6.367 1.00 37.53 229 GLU A O 1
ATOM 1648 N N . GLU A 1 230 ? 24.945 -2.837 6.175 1.00 34.81 230 GLU A N 1
ATOM 1649 C CA . GLU A 1 230 ? 24.624 -2.008 7.321 1.00 34.81 230 GLU A CA 1
ATOM 1650 C C . GLU A 1 230 ? 23.564 -2.827 8.066 1.00 34.81 230 GLU A C 1
ATOM 1652 O O . GLU A 1 230 ? 22.449 -3.027 7.598 1.00 34.81 230 GLU A O 1
ATOM 1657 N N . GLU A 1 231 ? 23.915 -3.385 9.224 1.00 38.22 231 GLU A N 1
ATOM 1658 C CA . GLU A 1 231 ? 22.882 -3.559 10.243 1.00 38.22 231 GLU A CA 1
ATOM 1659 C C . GLU A 1 231 ? 22.460 -2.130 10.618 1.00 38.22 231 GLU A C 1
ATOM 1661 O O . GLU A 1 231 ? 23.084 -1.514 11.475 1.00 38.22 231 GLU A O 1
ATOM 1666 N N . GLY A 1 232 ? 21.490 -1.583 9.890 1.00 33.19 232 GLY A N 1
ATOM 1667 C CA . GLY A 1 232 ? 21.151 -0.165 9.903 1.00 33.19 232 GLY A CA 1
ATOM 1668 C C . GLY A 1 232 ? 19.879 0.043 9.102 1.00 33.19 232 GLY A C 1
ATOM 1669 O O . GLY A 1 232 ? 19.923 0.491 7.966 1.00 33.19 232 GLY A O 1
ATOM 1670 N N . HIS A 1 233 ? 18.767 -0.389 9.694 1.00 38.94 233 HIS A N 1
ATOM 1671 C CA . HIS A 1 233 ? 17.422 -0.088 9.230 1.00 38.94 233 HIS A CA 1
ATOM 1672 C C . HIS A 1 233 ? 17.258 1.413 8.975 1.00 38.94 233 HIS A C 1
ATOM 1674 O O . HIS A 1 233 ? 17.945 2.209 9.613 1.00 38.94 233 HIS A O 1
ATOM 1680 N N . ASP A 1 234 ? 16.345 1.734 8.056 1.00 40.38 234 ASP A N 1
ATOM 1681 C CA . ASP A 1 234 ? 15.570 2.972 7.969 1.00 40.38 234 ASP A CA 1
ATOM 1682 C C . ASP A 1 234 ? 16.037 4.079 8.925 1.00 40.38 234 ASP A C 1
ATOM 1684 O O . ASP A 1 234 ? 15.885 3.980 10.143 1.00 40.38 234 ASP A O 1
ATOM 1688 N N . ASP A 1 235 ? 16.556 5.169 8.359 1.00 41.12 235 ASP A N 1
ATOM 1689 C CA . ASP A 1 235 ? 16.901 6.412 9.059 1.00 41.12 235 ASP A CA 1
ATOM 1690 C C . ASP A 1 235 ? 15.631 7.158 9.544 1.00 41.12 235 ASP A C 1
ATOM 1692 O O . ASP A 1 235 ? 15.408 8.340 9.289 1.00 41.12 235 ASP A O 1
ATOM 1696 N N . HIS A 1 236 ? 14.750 6.423 10.223 1.00 39.91 236 HIS A N 1
ATOM 1697 C CA . HIS A 1 236 ? 13.636 6.899 11.028 1.00 39.91 236 HIS A CA 1
ATOM 1698 C C . HIS A 1 236 ? 13.949 6.886 12.530 1.00 39.91 236 HIS A C 1
ATOM 1700 O O . HIS A 1 236 ? 13.083 7.237 13.319 1.00 39.91 236 HIS A O 1
ATOM 1706 N N . GLY A 1 237 ? 15.193 6.602 12.936 1.00 40.09 237 GLY A N 1
ATOM 1707 C CA . GLY A 1 237 ? 15.574 6.635 14.353 1.00 40.09 237 GLY A CA 1
ATOM 1708 C C . GLY A 1 237 ? 16.801 7.470 14.712 1.00 40.09 237 GLY A C 1
ATOM 1709 O O . GLY A 1 237 ? 16.991 7.772 15.889 1.00 40.09 237 GLY A O 1
ATOM 1710 N N . HIS A 1 238 ? 17.670 7.844 13.767 1.00 43.75 238 HIS A N 1
ATOM 1711 C CA . HIS A 1 238 ? 18.964 8.444 14.107 1.00 43.75 238 HIS A CA 1
ATOM 1712 C C . HIS A 1 238 ? 19.338 9.565 13.143 1.00 43.75 238 HIS A C 1
ATOM 1714 O O . HIS A 1 238 ? 20.314 9.445 12.406 1.00 43.75 238 HIS A O 1
ATOM 1720 N N . GLY A 1 239 ? 18.608 10.684 13.185 1.00 53.31 239 GLY A N 1
ATOM 1721 C CA . GLY A 1 239 ? 18.914 11.814 12.309 1.00 53.31 239 GLY A CA 1
ATOM 1722 C C . GLY A 1 239 ? 20.391 12.249 12.364 1.00 53.31 239 GLY A C 1
ATOM 1723 O O . GLY A 1 239 ? 21.150 11.876 13.265 1.00 53.31 239 GLY A O 1
ATOM 1724 N N . ALA A 1 240 ? 20.827 13.001 11.347 1.00 67.62 240 ALA A N 1
ATOM 1725 C CA . ALA A 1 240 ? 22.234 13.249 10.996 1.00 67.62 240 ALA A CA 1
ATOM 1726 C C . ALA A 1 240 ? 23.216 13.244 12.183 1.00 67.62 240 ALA A C 1
ATOM 1728 O O . ALA A 1 240 ? 23.043 14.026 13.107 1.00 67.62 240 ALA A O 1
ATOM 1729 N N . SER A 1 241 ? 24.303 12.457 12.135 1.00 82.44 241 SER A N 1
ATOM 1730 C CA . SER A 1 241 ? 25.309 12.368 13.216 1.00 82.44 241 SER A CA 1
ATOM 1731 C C . SER A 1 241 ? 25.607 13.720 13.876 1.00 82.44 241 SER A C 1
ATOM 1733 O O . SER A 1 241 ? 26.160 14.630 13.238 1.00 82.44 241 SER A O 1
ATOM 1735 N N . CYS A 1 242 ? 25.322 13.857 15.179 1.00 87.00 242 CYS A N 1
ATOM 1736 C CA . CYS A 1 242 ? 25.537 15.128 15.875 1.00 87.00 242 CY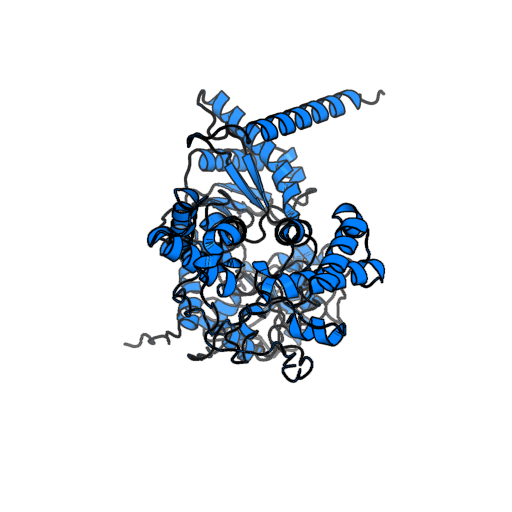S A CA 1
ATOM 1737 C C . CYS A 1 242 ? 27.004 15.576 15.806 1.00 87.00 242 CYS A C 1
ATOM 1739 O O . CYS A 1 242 ? 27.301 16.772 15.852 1.00 87.00 242 CYS A O 1
ATOM 1741 N N . ALA A 1 243 ? 27.945 14.630 15.705 1.00 85.75 243 ALA A N 1
ATOM 1742 C CA . ALA A 1 243 ? 29.364 14.930 15.550 1.00 85.75 243 ALA A CA 1
ATOM 1743 C C . ALA A 1 243 ? 29.664 15.602 14.197 1.00 85.75 243 ALA A C 1
ATOM 1745 O O . ALA A 1 243 ? 30.470 16.535 14.144 1.00 85.75 243 ALA A O 1
ATOM 1746 N N . CYS A 1 244 ? 28.984 15.185 13.128 1.00 83.31 244 CYS A N 1
ATOM 1747 C CA . CYS A 1 244 ? 29.082 15.806 11.809 1.00 83.31 244 CYS A CA 1
ATOM 1748 C C . CYS A 1 244 ? 28.379 17.161 11.754 1.00 83.31 244 CYS A C 1
ATOM 1750 O O . CYS A 1 244 ? 28.955 18.126 11.242 1.00 83.31 244 CYS A O 1
ATOM 1752 N N . VAL A 1 245 ? 27.205 17.290 12.380 1.00 85.19 245 VAL A N 1
ATOM 1753 C CA . VAL A 1 245 ? 26.528 18.589 12.514 1.00 85.19 245 VAL A CA 1
ATOM 1754 C C . VAL A 1 245 ? 27.413 19.583 13.280 1.00 85.19 245 VAL A C 1
ATOM 1756 O O . VAL A 1 245 ? 27.598 20.724 12.844 1.00 85.19 245 VAL A O 1
ATOM 1759 N N . ALA A 1 246 ? 28.051 19.139 14.369 1.00 88.00 246 ALA A N 1
ATOM 1760 C CA . ALA A 1 246 ? 28.998 19.940 15.145 1.00 88.00 246 ALA A CA 1
ATOM 1761 C C . ALA A 1 246 ? 30.173 20.452 14.309 1.00 88.00 246 ALA A C 1
ATOM 1763 O O . ALA A 1 246 ? 30.546 21.631 14.389 1.00 88.00 246 ALA A O 1
ATOM 1764 N N . GLU A 1 247 ? 30.758 19.561 13.509 1.00 84.81 247 GLU A N 1
ATOM 1765 C CA . GLU A 1 247 ? 31.885 19.875 12.642 1.00 84.81 247 GLU A CA 1
ATOM 1766 C C . GLU A 1 247 ? 31.492 20.878 11.550 1.00 84.81 247 GLU A C 1
ATOM 1768 O O . GLU A 1 247 ? 32.151 21.917 11.411 1.00 84.81 247 GLU A O 1
ATOM 1773 N N . ALA A 1 248 ? 30.385 20.629 10.844 1.00 83.31 248 ALA A N 1
ATOM 1774 C CA . ALA A 1 248 ? 29.879 21.486 9.774 1.00 83.31 248 ALA A CA 1
ATOM 1775 C C . ALA A 1 248 ? 29.554 22.906 10.269 1.00 83.31 248 ALA A C 1
ATOM 1777 O O . ALA A 1 248 ? 29.912 23.908 9.638 1.00 83.31 248 ALA A O 1
ATOM 1778 N N . ALA A 1 249 ? 28.936 23.002 11.444 1.00 85.12 249 ALA A N 1
ATOM 1779 C CA . ALA A 1 249 ? 28.559 24.261 12.075 1.00 85.12 249 ALA A CA 1
ATOM 1780 C C . ALA A 1 249 ? 29.695 24.909 12.894 1.00 85.12 249 ALA A C 1
ATOM 1782 O O . ALA A 1 249 ? 29.559 26.032 13.400 1.00 85.12 249 ALA A O 1
ATOM 1783 N N . ASN A 1 250 ? 30.854 24.246 12.983 1.00 88.12 250 ASN A N 1
ATOM 1784 C CA . ASN A 1 250 ? 32.066 24.724 13.643 1.00 88.12 250 ASN A CA 1
ATOM 1785 C C . ASN A 1 250 ? 31.830 25.108 15.124 1.00 88.12 250 ASN A C 1
ATOM 1787 O O . ASN A 1 250 ? 32.307 26.146 15.611 1.00 88.12 250 ASN A O 1
ATOM 1791 N N . TRP A 1 251 ? 31.114 24.252 15.853 1.00 89.75 251 TRP A N 1
ATOM 1792 C CA . TRP A 1 251 ? 31.037 24.254 17.316 1.00 89.75 251 TRP A CA 1
ATOM 1793 C C . TRP A 1 251 ? 31.587 22.937 17.884 1.00 89.75 251 TRP A C 1
ATOM 1795 O O . TRP A 1 251 ? 32.009 22.054 17.150 1.00 89.75 251 TRP A O 1
ATOM 1805 N N . THR A 1 252 ? 31.731 22.845 19.207 1.00 88.00 252 THR A N 1
ATOM 1806 C CA . THR A 1 252 ? 32.353 21.685 19.867 1.00 88.00 252 THR A CA 1
ATOM 1807 C C . THR A 1 252 ? 31.494 21.212 21.025 1.00 88.00 252 THR A C 1
ATOM 1809 O O . THR A 1 252 ? 31.043 22.053 21.804 1.00 88.00 252 THR A O 1
ATOM 1812 N N . LEU A 1 253 ? 31.376 19.896 21.186 1.00 89.12 253 LEU A N 1
ATOM 1813 C CA . LEU A 1 253 ? 30.744 19.245 22.334 1.00 89.12 253 LEU A CA 1
ATOM 1814 C C . LEU A 1 253 ? 31.620 19.389 23.588 1.00 89.12 253 LEU A C 1
ATOM 1816 O O . LEU A 1 253 ? 32.598 18.662 23.771 1.00 89.12 253 LEU A O 1
ATOM 1820 N N . ASP A 1 254 ? 31.307 20.372 24.438 1.00 89.31 254 ASP A N 1
ATOM 1821 C CA . ASP A 1 254 ? 32.045 20.659 25.678 1.00 89.31 254 ASP A CA 1
ATOM 1822 C C . ASP A 1 254 ? 31.131 20.604 26.907 1.00 89.31 254 ASP A C 1
ATOM 1824 O O . ASP A 1 254 ? 30.637 21.624 27.396 1.00 89.31 254 ASP A O 1
ATOM 1828 N N . CYS A 1 255 ? 31.006 19.409 27.485 1.00 90.88 255 CYS A N 1
ATOM 1829 C CA . CYS A 1 255 ? 30.240 19.164 28.711 1.00 90.88 255 CYS A CA 1
ATOM 1830 C C . CYS A 1 255 ? 30.804 19.880 29.955 1.00 90.88 255 CYS A C 1
ATOM 1832 O O . CYS A 1 255 ? 30.213 19.838 31.030 1.00 90.88 255 CYS A O 1
ATOM 1834 N N . SER A 1 256 ? 31.959 20.555 29.862 1.00 89.62 256 SER A N 1
ATOM 1835 C CA . SER A 1 256 ? 32.484 21.364 30.969 1.00 89.62 256 SER A CA 1
ATOM 1836 C C . SER A 1 256 ? 31.918 22.790 31.004 1.00 89.62 256 SER A C 1
ATOM 1838 O O . SER A 1 256 ? 32.168 23.532 31.965 1.00 89.62 256 SER A O 1
ATOM 1840 N N . SER A 1 257 ? 31.153 23.191 29.982 1.00 89.62 257 SER A N 1
ATOM 1841 C CA . SER A 1 257 ? 30.654 24.553 29.815 1.00 89.62 257 SER A CA 1
ATOM 1842 C C . SER A 1 257 ? 29.193 24.599 29.365 1.00 89.62 257 SER A C 1
ATOM 1844 O O . SER A 1 257 ? 28.883 24.442 28.193 1.00 89.62 257 SER A O 1
ATOM 1846 N N . VAL A 1 258 ? 28.308 25.056 30.253 1.00 89.50 258 VAL A N 1
ATOM 1847 C CA . VAL A 1 258 ? 26.883 25.293 29.936 1.00 89.50 258 VAL A CA 1
ATOM 1848 C C . VAL A 1 258 ? 26.614 26.512 29.043 1.00 89.50 258 VAL A C 1
ATOM 1850 O O . VAL A 1 258 ? 25.471 26.767 28.673 1.00 89.50 258 VAL A O 1
ATOM 1853 N N . ALA A 1 259 ? 27.622 27.340 28.745 1.00 91.62 259 ALA A N 1
ATOM 1854 C CA . ALA A 1 259 ? 27.409 28.641 28.102 1.00 91.62 259 ALA A CA 1
ATOM 1855 C C . ALA A 1 259 ? 26.869 28.578 26.654 1.00 91.62 259 ALA A C 1
ATOM 1857 O O . ALA A 1 259 ? 25.965 29.365 26.368 1.00 91.62 259 ALA A O 1
ATOM 1858 N N . PRO A 1 260 ? 27.379 27.709 25.753 1.00 89.88 260 PRO A N 1
ATOM 1859 C CA . PRO A 1 260 ? 26.859 27.569 24.388 1.00 89.88 260 PRO A CA 1
ATOM 1860 C C . PRO A 1 260 ? 25.413 27.073 24.394 1.00 89.88 260 PRO A C 1
ATOM 1862 O O . PRO A 1 260 ? 24.533 27.711 23.828 1.00 89.88 260 PRO A O 1
ATOM 1865 N N . VAL A 1 261 ? 25.174 26.021 25.169 1.00 91.12 261 VAL A N 1
ATOM 1866 C CA . VAL A 1 261 ? 23.882 25.364 25.343 1.00 91.12 261 VAL A CA 1
ATOM 1867 C C . VAL A 1 261 ? 22.826 26.320 25.921 1.00 91.12 261 VAL A C 1
ATOM 1869 O O . VAL A 1 261 ? 21.735 26.478 25.382 1.00 91.12 261 VAL A O 1
ATOM 1872 N N . SER A 1 262 ? 23.186 27.091 26.954 1.00 91.75 262 SER A N 1
ATOM 1873 C CA . SER A 1 262 ? 22.299 28.120 27.523 1.00 91.75 262 SER A CA 1
ATOM 1874 C C . SER A 1 262 ? 21.993 29.261 26.545 1.00 91.75 262 SER A C 1
ATOM 1876 O O . SER A 1 262 ? 20.949 29.905 26.660 1.00 91.75 262 SER A O 1
ATOM 1878 N N . ALA A 1 263 ? 22.917 29.578 25.632 1.00 93.44 263 ALA A N 1
ATOM 1879 C CA . ALA A 1 263 ? 22.700 30.606 24.620 1.00 93.44 263 ALA A CA 1
ATOM 1880 C C . ALA A 1 263 ? 21.770 30.107 23.507 1.00 93.44 263 ALA A C 1
ATOM 1882 O O . ALA A 1 263 ? 20.912 30.879 23.080 1.00 93.44 263 ALA A O 1
ATOM 1883 N N . ALA A 1 264 ? 21.911 28.842 23.103 1.00 93.31 264 ALA A N 1
ATOM 1884 C CA . ALA A 1 264 ? 21.045 28.194 22.126 1.00 93.31 264 ALA A CA 1
ATOM 1885 C C . ALA A 1 264 ? 19.606 28.070 22.633 1.00 93.31 264 ALA A C 1
ATOM 1887 O O . ALA A 1 264 ? 18.697 28.613 22.010 1.00 93.31 264 ALA A O 1
ATOM 1888 N N . MET A 1 265 ? 19.409 27.534 23.841 1.00 91.81 265 MET A N 1
ATOM 1889 C CA . MET A 1 265 ? 18.090 27.475 24.483 1.00 91.81 265 MET A CA 1
ATOM 1890 C C . MET A 1 265 ? 17.427 28.863 24.564 1.00 91.81 265 MET A C 1
ATOM 1892 O O . MET A 1 265 ? 16.256 29.036 24.228 1.00 91.81 265 MET A O 1
ATOM 1896 N N . ALA A 1 266 ? 18.180 29.900 24.954 1.00 93.25 266 ALA A N 1
ATOM 1897 C CA . ALA A 1 266 ? 17.654 31.265 25.010 1.00 93.25 266 ALA A CA 1
ATOM 1898 C C . ALA A 1 266 ? 17.307 31.842 23.624 1.00 93.25 266 ALA A C 1
ATOM 1900 O O . ALA A 1 266 ? 16.452 32.728 23.533 1.00 93.25 266 ALA A O 1
ATOM 1901 N N . TYR A 1 267 ? 17.981 31.389 22.563 1.00 94.12 267 TYR A N 1
ATOM 1902 C CA . TYR A 1 267 ? 17.672 31.765 21.188 1.00 94.12 267 TYR A CA 1
ATOM 1903 C C . TYR A 1 267 ? 16.381 31.093 20.717 1.00 94.12 267 TYR A C 1
ATOM 1905 O O . TYR A 1 267 ? 15.486 31.802 20.251 1.00 94.12 267 TYR A O 1
ATOM 1913 N N . LEU A 1 268 ? 16.261 29.777 20.903 1.00 92.81 268 LEU A N 1
ATOM 1914 C CA . LEU A 1 268 ? 15.093 28.989 20.507 1.00 92.81 268 LEU A CA 1
ATOM 1915 C C . LEU A 1 268 ? 13.819 29.511 21.179 1.00 92.81 268 LEU A C 1
ATOM 1917 O O . LEU A 1 268 ? 12.869 29.907 20.507 1.00 92.81 268 LEU A O 1
ATOM 1921 N N . GLN A 1 269 ? 13.853 29.696 22.500 1.00 90.56 269 GLN A N 1
ATOM 1922 C CA . GLN A 1 269 ? 12.723 30.242 23.265 1.00 90.56 269 GLN A CA 1
ATOM 1923 C C . GLN A 1 269 ? 12.296 31.647 22.813 1.00 90.56 269 GLN A C 1
ATOM 1925 O O . GLN A 1 269 ? 11.145 32.051 22.999 1.00 90.56 269 GLN A O 1
ATOM 1930 N N . ALA A 1 270 ? 13.220 32.433 22.260 1.00 92.31 270 ALA A N 1
ATOM 1931 C CA . ALA A 1 270 ? 12.939 33.793 21.821 1.00 92.31 270 ALA A CA 1
ATOM 1932 C C . ALA A 1 270 ? 12.445 33.877 20.369 1.00 92.31 270 ALA A C 1
ATOM 1934 O O . ALA A 1 270 ? 11.766 34.856 20.045 1.00 92.31 270 ALA A O 1
ATOM 1935 N N . ASN A 1 271 ? 12.798 32.911 19.511 1.00 91.00 271 ASN A N 1
ATOM 1936 C CA . ASN A 1 271 ? 12.653 33.050 18.058 1.00 91.00 271 ASN A CA 1
ATOM 1937 C C . ASN A 1 271 ? 12.029 31.840 17.335 1.00 91.00 271 ASN A C 1
ATOM 1939 O O . ASN A 1 271 ? 11.672 32.000 16.174 1.00 91.00 271 ASN A O 1
ATOM 1943 N N . CYS A 1 272 ? 11.862 30.684 17.984 1.00 90.19 272 CYS A N 1
ATOM 1944 C CA . CYS A 1 272 ? 11.610 29.400 17.312 1.00 90.19 272 CYS A CA 1
ATOM 1945 C C . CYS A 1 272 ? 10.451 28.599 17.941 1.00 90.19 272 CYS A C 1
ATOM 1947 O O . CYS A 1 272 ? 10.559 27.396 18.111 1.00 90.19 272 CYS A O 1
ATOM 1949 N N . ASN A 1 273 ? 9.351 29.250 18.341 1.00 84.19 273 ASN A N 1
ATOM 1950 C CA . ASN A 1 273 ? 8.153 28.517 18.797 1.00 84.19 273 ASN A CA 1
ATOM 1951 C C . ASN A 1 273 ? 7.304 28.015 17.617 1.00 84.19 273 ASN A C 1
ATOM 1953 O O . ASN A 1 273 ? 7.393 28.572 16.527 1.00 84.19 273 ASN A O 1
ATOM 1957 N N . GLU A 1 274 ? 6.407 27.062 17.879 1.00 78.25 274 GLU A N 1
ATOM 1958 C CA . GLU A 1 274 ? 5.505 26.417 16.906 1.00 78.25 274 GLU A CA 1
ATOM 1959 C C . GLU A 1 274 ? 4.867 27.392 15.893 1.00 78.25 274 GLU A C 1
ATOM 1961 O O . GLU A 1 274 ? 4.935 27.195 14.684 1.00 78.25 274 GLU A O 1
ATOM 1966 N N . THR A 1 275 ? 4.297 28.514 16.354 1.00 80.62 275 THR A N 1
ATOM 1967 C CA . THR A 1 275 ? 3.658 29.495 15.452 1.00 80.62 275 THR A CA 1
ATOM 1968 C C . THR A 1 275 ? 4.669 30.249 14.586 1.00 80.62 275 THR A C 1
ATOM 1970 O O . THR A 1 275 ? 4.332 30.700 13.497 1.00 80.62 275 THR A O 1
ATOM 1973 N N . MET A 1 276 ? 5.886 30.456 15.089 1.00 80.62 276 MET A N 1
ATOM 1974 C CA . MET A 1 276 ? 6.948 31.134 14.349 1.00 80.62 276 MET A CA 1
ATOM 1975 C C . MET A 1 276 ? 7.576 30.205 13.312 1.00 80.62 276 MET A C 1
ATOM 1977 O O . MET A 1 276 ? 7.799 30.668 12.201 1.00 80.62 276 MET A O 1
ATOM 1981 N N . VAL A 1 277 ? 7.795 28.931 13.653 1.00 78.50 277 VAL A N 1
ATOM 1982 C CA . VAL A 1 277 ? 8.350 27.909 12.749 1.00 78.50 277 VAL A CA 1
ATOM 1983 C C . VAL A 1 277 ? 7.369 27.580 11.620 1.00 78.50 277 VAL A C 1
ATOM 1985 O O . VAL A 1 277 ? 7.771 27.554 10.464 1.00 78.50 277 VAL A O 1
ATOM 1988 N N . ALA A 1 278 ? 6.064 27.480 11.899 1.00 76.38 278 ALA A N 1
ATOM 1989 C CA . ALA A 1 278 ? 5.049 27.204 10.872 1.00 76.38 278 ALA A CA 1
ATOM 1990 C C . ALA A 1 278 ? 4.956 28.262 9.746 1.00 76.38 278 ALA A C 1
ATOM 1992 O O . ALA A 1 278 ? 4.441 27.976 8.665 1.00 76.38 278 ALA A O 1
ATOM 1993 N N . ASP A 1 279 ? 5.417 29.493 9.998 1.00 75.62 279 ASP A N 1
ATOM 1994 C CA . ASP A 1 279 ? 5.449 30.587 9.016 1.00 75.62 279 ASP A CA 1
ATOM 1995 C C . ASP A 1 279 ? 6.824 30.718 8.312 1.00 75.62 279 ASP A C 1
ATOM 1997 O O . ASP A 1 279 ? 6.982 31.575 7.431 1.00 75.62 279 ASP A O 1
ATOM 2001 N N . MET A 1 280 ? 7.827 29.925 8.710 1.00 80.75 280 MET A N 1
ATOM 2002 C CA . MET A 1 280 ? 9.167 29.939 8.119 1.00 80.75 280 MET A CA 1
ATOM 2003 C C . MET A 1 280 ? 9.206 29.165 6.796 1.00 80.75 280 MET A C 1
ATOM 2005 O O . MET A 1 280 ? 8.395 28.283 6.531 1.00 80.75 280 MET A O 1
ATOM 2009 N N . ILE A 1 281 ? 10.137 29.556 5.926 1.00 74.00 281 ILE A N 1
ATOM 2010 C CA . ILE A 1 281 ? 10.403 28.873 4.659 1.00 74.00 281 ILE A CA 1
ATOM 2011 C C . ILE A 1 281 ? 11.705 28.104 4.849 1.00 74.00 281 ILE A C 1
ATOM 2013 O O . ILE A 1 281 ? 12.705 28.706 5.240 1.00 74.00 281 ILE A O 1
ATOM 2017 N N . GLU A 1 282 ? 11.671 26.814 4.549 1.00 72.19 282 GLU A N 1
ATOM 2018 C CA . GLU A 1 282 ? 12.821 25.911 4.580 1.00 72.19 282 GLU A CA 1
ATOM 2019 C C . GLU A 1 282 ? 14.029 26.489 3.818 1.00 72.19 282 GLU A C 1
ATOM 2021 O O . GLU A 1 282 ? 13.895 27.014 2.702 1.00 72.19 282 GLU A O 1
ATOM 2026 N N . GLY A 1 283 ? 15.209 26.440 4.441 1.00 67.88 283 GLY A N 1
ATOM 2027 C CA . GLY A 1 283 ? 16.468 26.910 3.859 1.00 67.88 283 GLY A CA 1
ATOM 2028 C C . GLY A 1 283 ? 16.658 28.433 3.866 1.00 67.88 283 GLY A C 1
ATOM 2029 O O . GLY A 1 283 ? 17.662 28.941 3.347 1.00 67.88 283 GLY A O 1
ATOM 2030 N N . GLU A 1 284 ? 15.725 29.200 4.442 1.00 79.44 284 GLU A N 1
ATOM 2031 C CA . GLU A 1 284 ? 15.930 30.625 4.712 1.00 79.44 284 GLU A CA 1
ATOM 2032 C C . GLU A 1 284 ? 16.691 30.839 6.038 1.00 79.44 284 GLU A C 1
ATOM 2034 O O . GLU A 1 284 ? 16.574 30.051 6.974 1.00 79.44 284 GLU A O 1
ATOM 2039 N N . PRO A 1 285 ? 17.445 31.948 6.188 1.00 83.19 285 PRO A N 1
ATOM 2040 C CA . PRO A 1 285 ? 18.378 32.131 7.306 1.00 83.19 285 PRO A CA 1
ATOM 2041 C C . PRO A 1 285 ? 17.778 32.076 8.716 1.00 83.19 285 PRO A C 1
ATOM 2043 O O . PRO A 1 285 ? 18.521 31.864 9.672 1.00 83.19 285 PRO A O 1
ATOM 2046 N N . ASP A 1 286 ? 16.485 32.373 8.855 1.00 82.94 286 ASP A N 1
ATOM 2047 C CA . ASP A 1 286 ? 15.804 32.374 10.152 1.00 82.94 286 ASP A CA 1
ATOM 2048 C C . ASP A 1 286 ? 15.433 30.943 10.591 1.00 82.94 286 ASP A C 1
ATOM 2050 O O . ASP A 1 286 ? 15.522 30.650 11.780 1.00 82.94 286 ASP A O 1
ATOM 2054 N N . GLU A 1 287 ? 15.090 30.062 9.644 1.00 85.00 287 GLU A N 1
ATOM 2055 C CA . GLU A 1 287 ? 14.809 28.638 9.884 1.00 85.00 287 GLU A CA 1
ATOM 2056 C C . GLU A 1 287 ? 16.109 27.888 10.183 1.00 85.00 287 GLU A C 1
ATOM 2058 O O . GLU A 1 287 ? 16.251 27.329 11.268 1.00 85.00 287 GLU A O 1
ATOM 2063 N N . GLU A 1 288 ? 17.125 28.063 9.332 1.00 84.25 288 GLU A N 1
ATOM 2064 C CA . GLU A 1 288 ? 18.472 27.521 9.545 1.00 84.25 288 GLU A CA 1
ATOM 2065 C C . GLU A 1 288 ? 19.043 27.926 10.916 1.00 84.25 288 GLU A C 1
ATOM 2067 O O . GLU A 1 288 ? 19.700 27.149 11.600 1.00 84.25 288 GLU A O 1
ATOM 2072 N N . ALA A 1 289 ? 18.790 29.157 11.373 1.00 89.88 289 ALA A N 1
ATOM 2073 C CA . ALA A 1 289 ? 19.244 29.580 12.692 1.00 89.88 289 ALA A CA 1
ATOM 2074 C C . ALA A 1 289 ? 18.514 28.855 13.833 1.00 89.88 289 ALA A C 1
ATOM 2076 O O . ALA A 1 289 ? 19.134 28.604 14.866 1.00 89.88 289 ALA A O 1
ATOM 2077 N N . CYS A 1 290 ? 17.228 28.540 13.685 1.00 91.44 290 CYS A N 1
ATOM 2078 C CA . CYS A 1 290 ? 16.509 27.722 14.656 1.00 91.44 290 CYS A CA 1
ATOM 2079 C C . CYS A 1 290 ? 17.054 26.292 14.664 1.00 91.44 290 CYS A C 1
ATOM 2081 O O . CYS A 1 290 ? 17.496 25.835 15.717 1.00 91.44 290 CYS A O 1
ATOM 2083 N N . HIS A 1 291 ? 17.163 25.676 13.489 1.00 88.44 291 HIS A N 1
ATOM 2084 C CA . HIS A 1 291 ? 17.702 24.333 13.305 1.00 88.44 291 HIS A CA 1
ATOM 2085 C C . HIS A 1 291 ? 19.115 24.191 13.911 1.00 88.44 291 HIS A C 1
ATOM 2087 O O . HIS A 1 291 ? 19.361 23.338 14.758 1.00 88.44 291 HIS A O 1
ATOM 2093 N N . GLN A 1 292 ? 20.034 25.119 13.627 1.00 89.69 292 GLN A N 1
ATOM 2094 C CA . GLN A 1 292 ? 21.399 25.083 14.176 1.00 89.69 292 GLN A CA 1
ATOM 2095 C C . GLN A 1 292 ? 21.469 25.242 15.703 1.00 89.69 292 GLN A C 1
ATOM 2097 O O . GLN A 1 292 ? 22.373 24.706 16.349 1.00 89.69 292 GLN A O 1
ATOM 2102 N N . ASN A 1 293 ? 20.558 26.017 16.307 1.00 93.25 293 ASN A N 1
ATOM 2103 C CA . ASN A 1 293 ? 20.515 26.132 17.767 1.00 93.25 293 ASN A CA 1
ATOM 2104 C C . ASN A 1 293 ? 19.876 24.894 18.404 1.00 93.25 293 ASN A C 1
ATOM 2106 O O . ASN A 1 293 ? 20.303 24.535 19.498 1.00 93.25 293 ASN A O 1
ATOM 2110 N N . TYR A 1 294 ? 18.913 24.257 17.732 1.00 92.31 294 TYR A N 1
ATOM 2111 C CA . TYR A 1 294 ? 18.323 22.992 18.159 1.00 92.31 294 TYR A CA 1
ATOM 2112 C C . TYR A 1 294 ? 19.352 21.861 18.141 1.00 92.31 294 TYR A C 1
ATOM 2114 O O . TYR A 1 294 ? 19.610 21.270 19.180 1.00 92.31 294 TYR A O 1
ATOM 2122 N N . MET A 1 295 ? 20.075 21.691 17.034 1.00 90.56 295 MET A N 1
ATOM 2123 C CA . MET A 1 295 ? 21.115 20.665 16.903 1.00 90.56 295 MET A CA 1
ATOM 2124 C C . MET A 1 295 ? 22.240 20.803 17.930 1.00 90.56 295 MET A C 1
ATOM 2126 O O . MET A 1 295 ? 22.742 19.819 18.466 1.00 90.56 295 MET A O 1
ATOM 2130 N N . LEU A 1 296 ? 22.637 22.037 18.264 1.00 91.94 296 LEU A N 1
ATOM 2131 C CA . LEU A 1 296 ? 23.587 22.263 19.356 1.00 91.94 296 LEU A CA 1
ATOM 2132 C C . LEU A 1 296 ? 23.008 21.792 20.697 1.00 91.94 296 LEU A C 1
ATOM 2134 O O . LEU A 1 296 ? 23.760 21.309 21.544 1.00 91.94 296 LEU A O 1
ATOM 2138 N N . MET A 1 297 ? 21.705 21.989 20.896 1.00 90.94 297 MET A N 1
ATOM 2139 C CA . MET A 1 297 ? 20.964 21.615 22.093 1.00 90.94 297 MET A CA 1
ATOM 2140 C C . MET A 1 297 ? 20.893 20.090 22.244 1.00 90.94 297 MET A C 1
ATOM 2142 O O . MET A 1 297 ? 21.455 19.582 23.215 1.00 90.94 297 MET A O 1
ATOM 2146 N N . GLN A 1 298 ? 20.335 19.406 21.241 1.00 90.19 298 GLN A N 1
ATOM 2147 C CA . GLN A 1 298 ? 20.202 17.947 21.148 1.00 90.19 298 GLN A CA 1
ATOM 2148 C C . GLN A 1 298 ? 21.546 17.249 21.349 1.00 90.19 298 GLN A C 1
ATOM 2150 O O . GLN A 1 298 ? 21.736 16.483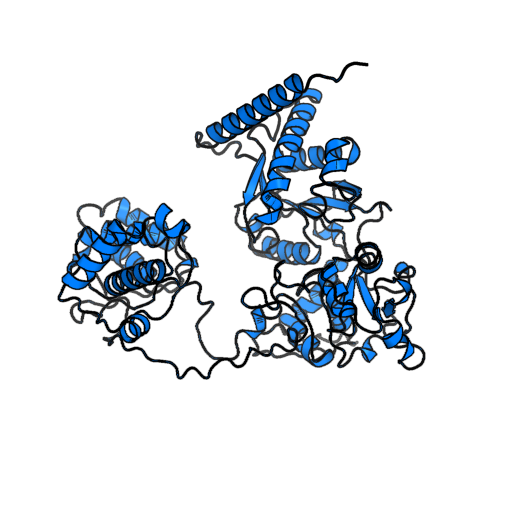 22.285 1.00 90.19 298 GLN A O 1
ATOM 2155 N N . ALA A 1 299 ? 22.566 17.651 20.588 1.00 91.12 299 ALA A N 1
ATOM 2156 C CA . ALA A 1 299 ? 23.879 17.022 20.668 1.00 91.12 299 ALA A CA 1
ATOM 2157 C C . ALA A 1 299 ? 24.508 17.081 22.071 1.00 91.12 299 ALA A C 1
ATOM 2159 O O . ALA A 1 299 ? 25.277 16.199 22.449 1.00 91.12 299 ALA A O 1
ATOM 2160 N N . HIS A 1 300 ? 24.242 18.143 22.843 1.00 92.12 300 HIS A N 1
ATOM 2161 C CA . HIS A 1 300 ? 24.714 18.223 24.226 1.00 92.12 300 HIS A CA 1
ATOM 2162 C C . HIS A 1 300 ? 23.806 17.474 25.200 1.00 92.12 300 HIS A C 1
ATOM 2164 O O . HIS A 1 300 ? 24.345 16.995 26.192 1.00 92.12 300 HIS A O 1
ATOM 2170 N N . HIS A 1 301 ? 22.495 17.404 24.949 1.00 88.31 301 HIS A N 1
ATOM 2171 C CA . HIS A 1 301 ? 21.540 16.609 25.724 1.00 88.31 301 HIS A CA 1
ATOM 2172 C C . HIS A 1 301 ? 21.966 15.138 25.744 1.00 88.31 301 HIS A C 1
ATOM 2174 O O . HIS A 1 301 ? 22.260 14.601 26.810 1.00 88.31 301 HIS A O 1
ATOM 2180 N N . ASP A 1 302 ? 22.175 14.565 24.562 1.00 87.62 302 ASP A N 1
ATOM 2181 C CA . ASP A 1 302 ? 22.426 13.131 24.419 1.00 87.62 302 ASP A CA 1
ATOM 2182 C C . ASP A 1 302 ? 23.873 12.767 24.770 1.00 87.62 302 ASP A C 1
ATOM 2184 O O . ASP A 1 302 ? 24.147 11.760 25.419 1.00 87.62 302 ASP A O 1
ATOM 2188 N N . PHE A 1 303 ? 24.850 13.615 24.423 1.00 90.75 303 PHE A N 1
ATOM 2189 C CA . PHE A 1 303 ? 26.255 13.306 24.701 1.00 90.75 303 PHE A CA 1
ATOM 2190 C C . PHE A 1 303 ? 26.660 13.570 26.157 1.00 90.75 303 PHE A C 1
ATOM 2192 O O . PHE A 1 303 ? 27.478 12.835 26.724 1.00 90.75 303 PHE A O 1
ATOM 2199 N N . CYS A 1 304 ? 26.205 14.673 26.760 1.00 90.25 304 CYS A N 1
ATOM 2200 C CA . CYS A 1 304 ? 26.745 15.122 28.039 1.00 90.25 304 CYS A CA 1
ATOM 2201 C C . CYS A 1 304 ? 26.037 14.478 29.233 1.00 90.25 304 CYS A C 1
ATOM 2203 O O . CYS A 1 304 ? 24.834 14.270 29.208 1.00 90.25 304 CYS A O 1
ATOM 2205 N N . PRO A 1 305 ? 26.745 14.241 30.356 1.00 86.44 305 PRO A N 1
ATOM 2206 C CA . PRO A 1 305 ? 26.081 13.805 31.577 1.00 86.44 305 PRO A CA 1
ATOM 2207 C C . PRO A 1 305 ? 24.994 14.806 31.982 1.00 86.44 305 PRO A C 1
ATOM 2209 O O . PRO A 1 305 ? 25.293 16.001 32.078 1.00 86.44 305 PRO A O 1
ATOM 2212 N N . HIS A 1 306 ? 23.791 14.332 32.301 1.00 82.75 306 HIS A N 1
ATOM 2213 C CA . HIS A 1 306 ? 22.649 15.165 32.695 1.00 82.75 306 HIS A CA 1
ATOM 2214 C C . HIS A 1 306 ? 23.009 16.247 33.738 1.00 82.75 306 HIS A C 1
ATOM 2216 O O . HIS A 1 306 ? 22.698 17.427 33.576 1.00 82.75 306 HIS A O 1
ATOM 2222 N N . SER A 1 307 ? 23.811 15.919 34.762 1.00 82.81 307 SER A N 1
ATOM 2223 C CA . SER A 1 307 ? 24.223 16.889 35.797 1.00 82.81 307 SER A CA 1
ATOM 2224 C C . SER A 1 307 ? 25.196 17.982 35.340 1.00 82.81 307 SER A C 1
ATOM 2226 O O . SER A 1 307 ? 25.492 18.921 36.092 1.00 82.81 307 SER A O 1
ATOM 2228 N N . SER A 1 308 ? 25.699 17.892 34.110 1.00 86.94 308 SER A N 1
ATOM 2229 C CA . SER A 1 308 ? 26.502 18.934 33.476 1.00 86.94 308 SER A CA 1
ATOM 2230 C C . SER A 1 308 ? 25.663 19.974 32.728 1.00 86.94 308 SER A C 1
ATOM 2232 O O . SER A 1 308 ? 26.185 21.049 32.418 1.00 86.94 308 SER A O 1
ATOM 2234 N N . LEU A 1 309 ? 24.369 19.710 32.517 1.00 87.31 309 LEU A N 1
ATOM 2235 C CA . LEU A 1 309 ? 23.427 20.585 31.827 1.00 87.31 309 LEU A CA 1
ATOM 2236 C C . LEU A 1 309 ? 22.527 21.347 32.823 1.00 87.31 309 LEU A C 1
ATOM 2238 O O . LEU A 1 309 ? 22.400 20.980 33.995 1.00 87.31 309 LEU A O 1
ATOM 2242 N N . PRO A 1 310 ? 21.943 22.496 32.433 1.00 84.38 310 PRO A N 1
ATOM 2243 C CA . PRO A 1 310 ? 21.000 23.211 33.292 1.00 84.38 310 PRO A CA 1
ATOM 2244 C C . PRO A 1 310 ? 19.715 22.388 33.534 1.00 84.38 310 PRO A C 1
ATOM 2246 O O . PRO A 1 310 ? 19.124 21.947 32.570 1.00 84.38 310 PRO A O 1
ATOM 2249 N N . PRO A 1 311 ? 19.143 22.309 34.749 1.00 76.88 311 PRO A N 1
ATOM 2250 C CA . PRO A 1 311 ? 17.903 21.539 34.976 1.00 76.88 311 PRO A CA 1
ATOM 2251 C C . PRO A 1 311 ? 16.659 22.019 34.206 1.00 76.88 311 PRO A C 1
ATOM 2253 O O . PRO A 1 311 ? 15.648 21.339 34.155 1.00 76.88 311 PRO A O 1
ATOM 2256 N N . ALA A 1 312 ? 16.688 23.241 33.666 1.00 77.62 312 ALA A N 1
ATOM 2257 C CA . ALA A 1 312 ? 15.609 23.772 32.827 1.00 77.62 312 ALA A CA 1
ATOM 2258 C C . ALA A 1 312 ? 15.750 23.367 31.349 1.00 77.62 312 ALA A C 1
ATOM 2260 O O . ALA A 1 312 ? 14.979 23.849 30.529 1.00 77.62 312 ALA A O 1
ATOM 2261 N N . PHE A 1 313 ? 16.786 22.593 31.032 1.00 79.25 313 PHE A N 1
ATOM 2262 C CA . PHE A 1 313 ? 17.177 22.202 29.691 1.00 79.25 313 PHE A CA 1
ATOM 2263 C C . PHE A 1 313 ? 16.362 21.013 29.196 1.00 79.25 313 PHE A C 1
ATOM 2265 O O . PHE A 1 313 ? 15.694 21.159 28.187 1.00 79.25 313 PHE A O 1
ATOM 2272 N N . GLU A 1 314 ? 16.300 19.941 29.987 1.00 73.19 314 GLU A N 1
ATOM 2273 C CA . GLU A 1 314 ? 15.441 18.761 29.788 1.00 73.19 314 GLU A CA 1
ATOM 2274 C C . GLU A 1 314 ? 14.005 19.147 29.412 1.00 73.19 314 GLU A C 1
ATOM 2276 O O . GLU A 1 314 ? 13.490 18.811 28.358 1.00 73.19 314 GLU A O 1
ATOM 2281 N N . ALA A 1 315 ? 13.377 19.992 30.234 1.00 72.19 315 ALA A N 1
ATOM 2282 C CA . ALA A 1 315 ? 12.011 20.445 29.989 1.00 72.19 315 ALA A CA 1
ATOM 2283 C C . ALA A 1 315 ? 11.868 21.372 28.769 1.00 72.19 315 ALA A C 1
ATOM 2285 O O . ALA A 1 315 ? 10.751 21.611 28.327 1.00 72.19 315 ALA A O 1
ATOM 2286 N N . ALA A 1 316 ? 12.962 21.977 28.299 1.00 79.88 316 ALA A N 1
ATOM 2287 C CA . ALA A 1 316 ? 12.948 22.822 27.114 1.00 79.88 316 ALA A CA 1
ATOM 2288 C C . ALA A 1 316 ? 13.182 22.015 25.833 1.00 79.88 316 ALA A C 1
ATOM 2290 O O . ALA A 1 316 ? 12.743 22.489 24.798 1.00 79.88 316 ALA A O 1
ATOM 2291 N N . MET A 1 317 ? 13.843 20.853 25.887 1.00 80.81 317 MET A N 1
ATOM 2292 C CA . MET A 1 317 ? 14.046 19.963 24.734 1.00 80.81 317 MET A CA 1
ATOM 2293 C C . MET A 1 317 ? 12.706 19.513 24.144 1.00 80.81 317 MET A C 1
ATOM 2295 O O . MET A 1 317 ? 12.430 19.813 22.985 1.00 80.81 317 MET A O 1
ATOM 2299 N N . HIS A 1 318 ? 11.804 19.015 24.997 1.00 74.56 318 HIS A N 1
ATOM 2300 C CA . HIS A 1 318 ? 10.439 18.604 24.631 1.00 74.56 318 HIS A CA 1
ATOM 2301 C C . HIS A 1 318 ? 9.614 19.694 23.922 1.00 74.56 318 HIS A C 1
ATOM 2303 O O . HIS A 1 318 ? 8.705 19.389 23.159 1.00 74.56 318 HIS A O 1
ATOM 2309 N N . ASP A 1 319 ? 9.897 20.982 24.165 1.00 80.62 319 ASP A N 1
ATOM 2310 C CA . ASP A 1 319 ? 9.198 22.087 23.486 1.00 80.62 319 ASP A CA 1
ATOM 2311 C C . ASP A 1 319 ? 9.616 22.228 21.998 1.00 80.62 319 ASP A C 1
ATOM 2313 O O . ASP A 1 319 ? 8.960 22.965 21.253 1.00 80.62 319 ASP A O 1
ATOM 2317 N N . PHE A 1 320 ? 10.723 21.599 21.579 1.00 84.19 320 PHE A N 1
ATOM 2318 C CA . PHE A 1 320 ? 11.321 21.737 20.245 1.00 84.19 320 PHE A CA 1
ATOM 2319 C C . PHE A 1 320 ? 11.502 20.416 19.481 1.00 84.19 320 PHE A C 1
ATOM 2321 O O . PHE A 1 320 ? 11.588 20.494 18.260 1.00 84.19 320 PHE A O 1
ATOM 2328 N N . GLU A 1 321 ? 11.498 19.257 20.144 1.00 75.50 321 GLU A N 1
ATOM 2329 C CA . GLU A 1 321 ? 11.547 17.918 19.510 1.00 75.50 321 GLU A CA 1
ATOM 2330 C C . GLU A 1 321 ? 10.399 17.692 18.510 1.00 75.50 321 GLU A C 1
ATOM 2332 O O . GLU A 1 321 ? 10.582 17.109 17.453 1.00 75.50 321 GLU A O 1
ATOM 2337 N N . GLU A 1 322 ? 9.209 18.252 18.759 1.00 73.94 322 GLU A N 1
ATOM 2338 C CA . GLU A 1 322 ? 8.097 18.184 17.791 1.00 73.94 322 GLU A CA 1
ATOM 2339 C C . GLU A 1 322 ? 8.265 19.147 16.591 1.00 73.94 322 GLU A C 1
ATOM 2341 O O . GLU A 1 322 ? 7.413 19.187 15.698 1.00 73.94 322 GLU A O 1
ATOM 2346 N N . LEU A 1 323 ? 9.301 19.998 16.590 1.00 80.25 323 LEU A N 1
ATOM 2347 C CA . LEU A 1 323 ? 9.492 21.081 15.615 1.00 80.25 323 LEU A CA 1
ATOM 2348 C C . LEU A 1 323 ? 10.710 20.894 14.704 1.00 80.25 323 LEU A C 1
ATOM 2350 O O . LEU A 1 323 ? 10.756 21.543 13.657 1.00 80.25 323 LEU A O 1
ATOM 2354 N N . PHE A 1 324 ? 11.690 20.087 15.107 1.00 83.88 324 PHE A N 1
ATOM 2355 C CA . PHE A 1 324 ? 12.945 19.866 14.389 1.00 83.88 324 PHE A CA 1
ATOM 2356 C C . PHE A 1 324 ? 13.322 18.387 14.458 1.00 83.88 324 PHE A C 1
ATOM 2358 O O . PHE A 1 324 ? 13.027 17.734 15.447 1.00 83.88 324 PHE A O 1
ATOM 2365 N N . GLU A 1 325 ? 13.983 17.887 13.417 1.00 80.38 325 GLU A N 1
ATOM 2366 C CA . GLU A 1 325 ? 14.542 16.533 13.409 1.00 80.38 325 GLU A CA 1
ATOM 2367 C C . GLU A 1 325 ? 15.760 16.438 14.335 1.00 80.38 325 GLU A C 1
ATOM 2369 O O . GLU A 1 325 ? 16.512 17.409 14.484 1.00 80.38 325 GLU A O 1
ATOM 2374 N N . ASP A 1 326 ? 15.957 15.267 14.935 1.00 76.75 326 ASP A N 1
ATOM 2375 C CA . ASP A 1 326 ? 17.035 15.013 15.886 1.00 76.75 326 ASP A CA 1
ATOM 2376 C C . ASP A 1 326 ? 18.353 14.661 15.203 1.00 76.75 326 ASP A C 1
ATOM 2378 O O . ASP A 1 326 ? 18.425 14.370 14.013 1.00 76.75 326 ASP A O 1
ATOM 2382 N N . CYS A 1 327 ? 19.434 14.727 15.974 1.00 83.12 327 CYS A N 1
ATOM 2383 C CA . CYS A 1 327 ? 20.717 14.167 15.591 1.00 83.12 327 CYS A CA 1
ATOM 2384 C C . CYS A 1 327 ? 21.063 13.031 16.548 1.00 83.12 327 CYS A C 1
ATOM 2386 O O . CYS A 1 327 ? 20.761 13.125 17.734 1.00 83.12 327 CYS A O 1
ATOM 2388 N N . HIS A 1 328 ? 21.767 12.004 16.075 1.00 83.75 328 HIS A N 1
ATOM 2389 C CA . HIS A 1 328 ? 22.190 10.907 16.941 1.00 83.75 328 HIS A CA 1
ATOM 2390 C C . HIS A 1 328 ? 23.615 11.084 17.489 1.00 83.75 328 HIS A C 1
ATOM 2392 O O . HIS A 1 328 ? 24.560 11.430 16.759 1.00 83.75 328 HIS A O 1
ATOM 2398 N N . ILE A 1 329 ? 23.789 10.810 18.788 1.00 85.88 329 ILE A N 1
ATOM 2399 C CA . ILE A 1 329 ? 25.090 10.652 19.448 1.00 85.88 329 ILE A CA 1
ATOM 2400 C C . ILE A 1 329 ? 24.980 9.826 20.735 1.00 85.88 329 ILE A C 1
ATOM 2402 O O . ILE A 1 329 ? 24.169 10.105 21.609 1.00 85.88 329 ILE A O 1
ATOM 2406 N N . ASP A 1 330 ? 25.881 8.858 20.901 1.00 86.94 330 ASP A N 1
ATOM 2407 C CA . ASP A 1 330 ? 25.984 8.070 22.132 1.00 86.94 330 ASP A CA 1
ATOM 2408 C C . ASP A 1 330 ? 26.294 8.929 23.376 1.00 86.94 330 ASP A C 1
ATOM 2410 O O . ASP A 1 330 ? 27.106 9.865 23.339 1.00 86.94 330 ASP A O 1
ATOM 2414 N N . ARG A 1 331 ? 25.779 8.517 24.542 1.00 88.12 331 ARG A N 1
ATOM 2415 C CA . ARG A 1 331 ? 26.155 9.120 25.832 1.00 88.12 331 ARG A CA 1
ATOM 2416 C C . ARG A 1 331 ? 27.654 9.000 26.107 1.00 88.12 331 ARG A C 1
ATOM 2418 O O . ARG A 1 331 ? 28.287 7.964 25.890 1.00 88.12 331 ARG A O 1
ATOM 2425 N N . GLN A 1 332 ? 28.248 10.034 26.701 1.00 89.81 332 GLN A N 1
ATOM 2426 C CA . GLN A 1 332 ? 29.656 10.015 27.099 1.00 89.81 332 GLN A CA 1
ATOM 2427 C C . GLN A 1 332 ? 29.976 8.874 28.085 1.00 89.81 332 GLN A C 1
ATOM 2429 O O . GLN A 1 332 ? 29.465 8.822 29.202 1.00 89.81 332 GLN A O 1
ATOM 2434 N N . PHE A 1 333 ? 30.942 8.025 27.721 1.00 91.19 333 PHE A N 1
ATOM 2435 C CA . PHE A 1 333 ? 31.433 6.950 28.589 1.00 91.19 333 PHE A CA 1
ATOM 2436 C C . PHE A 1 333 ? 32.077 7.481 29.882 1.00 91.19 333 PHE A C 1
ATOM 2438 O O . PHE A 1 333 ? 33.097 8.183 29.835 1.00 91.19 333 PHE A O 1
ATOM 2445 N N . ASP A 1 334 ? 31.589 7.029 31.041 1.00 90.50 334 ASP A N 1
ATOM 2446 C CA . ASP A 1 334 ? 32.228 7.256 32.338 1.00 90.50 334 ASP A CA 1
ATOM 2447 C C . ASP A 1 334 ? 32.972 5.992 32.824 1.00 90.50 334 ASP A C 1
ATOM 2449 O O . ASP A 1 334 ? 32.353 4.983 33.183 1.00 90.50 334 ASP A O 1
ATOM 2453 N N . PRO A 1 335 ? 34.317 6.019 32.936 1.00 89.81 335 PRO A N 1
ATOM 2454 C CA . PRO A 1 335 ? 35.093 4.890 33.454 1.00 89.81 335 PRO A CA 1
ATOM 2455 C C . PRO A 1 335 ? 34.828 4.550 34.933 1.00 89.81 335 PRO A C 1
ATOM 2457 O O . PRO A 1 335 ? 35.360 3.547 35.423 1.00 89.81 335 PRO A O 1
ATOM 2460 N N . ALA A 1 336 ? 34.091 5.382 35.673 1.00 91.44 336 ALA A N 1
ATOM 2461 C CA . ALA A 1 336 ? 33.658 5.113 37.040 1.00 91.44 336 ALA A CA 1
ATOM 2462 C C . ALA A 1 336 ? 32.373 4.269 37.117 1.00 91.44 336 ALA A C 1
ATOM 2464 O O . ALA A 1 336 ? 32.117 3.683 38.175 1.00 91.44 336 ALA A O 1
ATOM 2465 N N . LEU A 1 337 ? 31.608 4.177 36.025 1.00 91.25 337 LEU A N 1
ATOM 2466 C CA . LEU A 1 337 ? 30.346 3.448 35.953 1.00 91.25 337 LEU A CA 1
ATOM 2467 C C . LEU A 1 337 ? 30.532 2.043 35.358 1.00 91.25 337 LEU A C 1
ATOM 2469 O O . LEU A 1 337 ? 31.474 1.756 34.617 1.00 91.25 337 LEU A O 1
ATOM 2473 N N . ALA A 1 338 ? 29.640 1.124 35.732 1.00 93.31 338 ALA A N 1
ATOM 2474 C CA . ALA A 1 338 ? 29.540 -0.177 35.072 1.00 93.31 338 ALA A CA 1
ATOM 2475 C C . ALA A 1 338 ? 28.780 -0.032 33.746 1.00 93.31 338 ALA A C 1
ATOM 2477 O O . ALA A 1 338 ? 28.042 0.929 33.580 1.00 93.31 338 ALA A O 1
ATOM 2478 N N . VAL A 1 339 ? 28.923 -0.988 32.827 1.00 91.81 339 VAL A N 1
ATOM 2479 C CA . VAL A 1 339 ? 28.072 -1.060 31.626 1.00 91.81 339 VAL A CA 1
ATOM 2480 C C . VAL A 1 339 ? 26.701 -1.611 32.022 1.00 91.81 339 VAL A C 1
ATOM 2482 O O . VAL A 1 339 ? 26.636 -2.569 32.804 1.00 91.81 339 VAL A O 1
ATOM 2485 N N . CYS A 1 340 ? 25.631 -1.002 31.514 1.00 93.19 340 CYS A N 1
ATOM 2486 C CA . CYS A 1 340 ? 24.261 -1.446 31.727 1.00 93.19 340 CYS A CA 1
ATOM 2487 C C . CYS A 1 340 ? 24.050 -2.873 31.196 1.00 93.19 340 CYS A C 1
ATOM 2489 O O . CYS A 1 340 ? 24.813 -3.398 30.379 1.00 93.19 340 CYS A O 1
ATOM 2491 N N . THR A 1 341 ? 23.006 -3.543 31.685 1.00 92.88 341 THR A N 1
ATOM 2492 C CA . THR A 1 341 ? 22.623 -4.835 31.101 1.00 92.88 341 THR A CA 1
ATOM 2493 C C . THR A 1 341 ? 21.969 -4.565 29.756 1.00 92.88 341 THR A C 1
ATOM 2495 O O . THR A 1 341 ? 20.970 -3.859 29.728 1.00 92.88 341 THR A O 1
ATOM 2498 N N . LYS A 1 342 ? 22.517 -5.131 28.673 1.00 89.00 342 LYS A N 1
ATOM 2499 C CA . LYS A 1 342 ? 21.956 -4.968 27.328 1.00 89.00 342 LYS A CA 1
ATOM 2500 C C . LYS A 1 342 ? 20.491 -5.405 27.270 1.00 89.00 342 LYS A C 1
ATOM 2502 O O . LYS A 1 342 ? 20.143 -6.442 27.841 1.00 89.00 342 LYS A O 1
ATOM 2507 N N . ILE A 1 343 ? 19.682 -4.638 26.546 1.00 87.88 343 ILE A N 1
ATOM 2508 C CA . ILE A 1 343 ? 18.333 -5.037 26.154 1.00 87.88 343 ILE A CA 1
ATOM 2509 C C . ILE A 1 343 ? 18.473 -6.049 25.013 1.00 87.88 343 ILE A C 1
ATOM 2511 O O . ILE A 1 343 ? 19.121 -5.774 24.011 1.00 87.88 343 ILE A O 1
ATOM 2515 N N . GLU A 1 344 ? 17.967 -7.269 25.214 1.00 83.12 344 GLU A N 1
ATOM 2516 C CA . GLU A 1 344 ? 18.044 -8.340 24.202 1.00 83.12 344 GLU A CA 1
ATOM 2517 C C . GLU A 1 344 ? 16.907 -8.252 23.170 1.00 83.12 344 GLU A C 1
ATOM 2519 O O . GLU A 1 344 ? 17.020 -8.844 22.102 1.00 83.12 344 GLU A O 1
ATOM 2524 N N . ASP A 1 345 ? 15.814 -7.565 23.509 1.00 82.56 345 ASP A N 1
ATOM 2525 C CA . ASP A 1 345 ? 14.586 -7.480 22.715 1.00 82.56 345 ASP A CA 1
ATOM 2526 C C . ASP A 1 345 ? 13.910 -6.123 22.963 1.00 82.56 345 ASP A C 1
ATOM 2528 O O . ASP A 1 345 ? 13.175 -5.956 23.942 1.00 82.56 345 ASP A O 1
ATOM 2532 N N . CYS A 1 346 ? 14.215 -5.146 22.105 1.00 82.94 346 CYS A N 1
ATOM 2533 C CA . CYS A 1 346 ? 13.658 -3.792 22.166 1.00 82.94 346 CYS A CA 1
ATOM 2534 C C . CYS A 1 346 ? 12.153 -3.758 21.848 1.00 82.94 346 CYS A C 1
ATOM 2536 O O . CYS A 1 346 ? 11.443 -2.906 22.369 1.00 82.94 346 CYS A O 1
ATOM 2538 N N . ALA A 1 347 ? 11.630 -4.744 21.107 1.00 80.62 347 ALA A N 1
ATOM 2539 C CA . ALA A 1 347 ? 10.210 -4.830 20.758 1.00 80.62 347 ALA A CA 1
ATOM 2540 C C . ALA A 1 347 ? 9.321 -5.306 21.928 1.00 80.62 347 ALA A C 1
ATOM 2542 O O . ALA A 1 347 ? 8.087 -5.277 21.853 1.00 80.62 347 ALA A O 1
ATOM 2543 N N . ASN A 1 348 ? 9.910 -5.753 23.043 1.00 83.31 348 ASN A N 1
ATOM 2544 C CA . ASN A 1 348 ? 9.166 -6.200 24.217 1.00 83.31 348 ASN A CA 1
ATOM 2545 C C . ASN A 1 348 ? 8.715 -5.030 25.107 1.00 83.31 348 ASN A C 1
ATOM 2547 O O . ASN A 1 348 ? 9.147 -4.878 26.256 1.00 83.31 348 ASN A O 1
ATOM 2551 N N . SER A 1 349 ? 7.763 -4.248 24.600 1.00 81.06 349 SER A N 1
ATOM 2552 C CA . SER A 1 349 ? 7.183 -3.097 25.303 1.00 81.06 349 SER A CA 1
ATOM 2553 C C . SER A 1 349 ? 6.593 -3.450 26.676 1.00 81.06 349 SER A C 1
ATOM 2555 O O . SER A 1 349 ? 6.605 -2.623 27.582 1.00 81.06 349 SER A O 1
ATOM 2557 N N . THR A 1 350 ? 6.149 -4.695 26.900 1.00 84.88 350 THR A N 1
ATOM 2558 C CA . THR A 1 350 ? 5.622 -5.127 28.210 1.00 84.88 350 THR A CA 1
ATOM 2559 C C . THR A 1 350 ? 6.693 -5.074 29.303 1.00 84.88 350 THR A C 1
ATOM 2561 O O . THR A 1 350 ? 6.429 -4.565 30.388 1.00 84.88 350 THR A O 1
ATOM 2564 N N . ALA A 1 351 ? 7.905 -5.567 29.033 1.00 82.44 351 ALA A N 1
ATOM 2565 C CA . ALA A 1 351 ? 8.990 -5.567 30.019 1.00 82.44 351 ALA A CA 1
ATOM 2566 C C . ALA A 1 351 ? 9.514 -4.148 30.314 1.00 82.44 351 ALA A C 1
ATOM 2568 O O . ALA A 1 351 ? 9.892 -3.833 31.449 1.00 82.44 351 ALA A O 1
ATOM 2569 N N . LEU A 1 352 ? 9.510 -3.289 29.293 1.00 88.88 352 LEU A N 1
ATOM 2570 C CA . LEU A 1 352 ? 9.877 -1.879 29.403 1.00 88.88 352 LEU A CA 1
ATOM 2571 C C . LEU A 1 352 ? 8.846 -1.103 30.241 1.00 88.88 352 LEU A C 1
ATOM 2573 O O . LEU A 1 352 ? 9.213 -0.455 31.223 1.00 88.88 352 LEU A O 1
ATOM 2577 N N . LEU A 1 353 ? 7.550 -1.275 29.957 1.00 88.75 353 LEU A N 1
ATOM 2578 C CA . LEU A 1 353 ? 6.454 -0.688 30.738 1.00 88.75 353 LEU A CA 1
ATOM 2579 C C . LEU A 1 353 ? 6.442 -1.163 32.200 1.00 88.75 353 LEU A C 1
ATOM 2581 O O . LEU A 1 353 ? 6.243 -0.353 33.101 1.00 88.75 353 LEU A O 1
ATOM 2585 N N . GLU A 1 354 ? 6.739 -2.440 32.472 1.00 91.50 354 GLU A N 1
ATOM 2586 C CA . GLU A 1 354 ? 6.875 -2.948 33.850 1.00 91.50 354 GLU A CA 1
ATOM 2587 C C . GLU A 1 354 ? 7.989 -2.232 34.636 1.00 91.50 354 GLU A C 1
ATOM 2589 O O . GLU A 1 354 ? 7.896 -2.071 35.857 1.00 91.50 354 GLU A O 1
ATOM 2594 N N . SER A 1 355 ? 9.046 -1.796 33.945 1.00 93.12 355 SER A N 1
ATOM 2595 C CA . SER A 1 355 ? 10.164 -1.075 34.559 1.00 93.12 355 SER A CA 1
ATOM 2596 C C . SER A 1 355 ? 9.760 0.365 34.893 1.00 93.12 355 SER A C 1
ATOM 2598 O O . SER A 1 355 ? 10.045 0.844 35.991 1.00 93.12 355 SER A O 1
ATOM 2600 N N . ILE A 1 356 ? 8.996 1.017 34.015 1.00 93.12 356 ILE A N 1
ATOM 2601 C CA . ILE A 1 356 ? 8.412 2.347 34.254 1.00 93.12 356 ILE A CA 1
ATOM 2602 C C . ILE A 1 356 ? 7.421 2.305 35.427 1.00 93.12 356 ILE A C 1
ATOM 2604 O O . ILE A 1 356 ? 7.509 3.126 36.344 1.00 93.12 356 ILE A O 1
ATOM 2608 N N . ASP A 1 357 ? 6.536 1.306 35.468 1.00 92.88 357 ASP A N 1
ATOM 2609 C CA . ASP A 1 357 ? 5.583 1.113 36.567 1.00 92.88 357 ASP A CA 1
ATOM 2610 C C . ASP A 1 357 ? 6.296 0.963 37.923 1.00 92.88 357 ASP A C 1
ATOM 2612 O O . ASP A 1 357 ? 5.856 1.516 38.939 1.00 92.88 357 ASP A O 1
ATOM 2616 N N . ALA A 1 358 ? 7.424 0.243 37.960 1.00 92.81 358 ALA A N 1
ATOM 2617 C CA . ALA A 1 358 ? 8.227 0.079 39.171 1.00 92.81 358 ALA A CA 1
ATOM 2618 C C . ALA A 1 358 ? 8.834 1.411 39.653 1.00 92.81 358 ALA A C 1
ATOM 2620 O O . ALA A 1 358 ? 8.797 1.706 40.859 1.00 92.81 358 ALA A O 1
ATOM 2621 N N . LEU A 1 359 ? 9.332 2.232 38.718 1.00 94.00 359 LEU A N 1
ATOM 2622 C CA . LEU A 1 359 ? 9.852 3.572 39.000 1.00 94.00 359 LEU A CA 1
ATOM 2623 C C . LEU A 1 359 ? 8.764 4.476 39.588 1.00 94.00 359 LEU A C 1
ATOM 2625 O O . LEU A 1 359 ? 8.918 5.009 40.693 1.00 94.00 359 LEU A O 1
ATOM 2629 N N . GLN A 1 360 ? 7.618 4.568 38.916 1.00 93.06 360 GLN A N 1
ATOM 2630 C CA . GLN A 1 360 ? 6.488 5.401 39.337 1.00 93.06 360 GLN A CA 1
ATOM 2631 C C . GLN A 1 360 ? 5.884 4.964 40.676 1.00 93.06 360 GLN A C 1
ATOM 2633 O O . GLN A 1 360 ? 5.437 5.799 41.467 1.00 93.06 360 GLN A O 1
ATOM 2638 N N . ALA A 1 361 ? 5.889 3.664 40.973 1.00 91.00 361 ALA A N 1
ATOM 2639 C CA . ALA A 1 361 ? 5.306 3.145 42.203 1.00 91.00 361 ALA A CA 1
ATOM 2640 C C . ALA A 1 361 ? 6.113 3.494 43.464 1.00 91.00 361 ALA A C 1
ATOM 2642 O O . ALA A 1 361 ? 5.524 3.596 44.549 1.00 91.00 361 ALA A O 1
ATOM 2643 N N . SER A 1 362 ? 7.445 3.616 43.368 1.00 88.88 362 SER A N 1
ATOM 2644 C CA . SER A 1 362 ? 8.290 3.656 44.573 1.00 88.88 362 SER A CA 1
ATOM 2645 C C . SER A 1 362 ? 9.599 4.447 44.503 1.00 88.88 362 SER A C 1
ATOM 2647 O O . SER A 1 362 ? 10.218 4.623 45.553 1.00 88.88 362 SER A O 1
ATOM 2649 N N . CYS A 1 363 ? 9.998 4.966 43.339 1.00 93.06 363 CYS A N 1
ATOM 2650 C CA . CYS A 1 363 ? 11.339 5.521 43.115 1.00 93.06 363 CYS A CA 1
ATOM 2651 C C . CYS A 1 363 ? 11.370 7.051 42.947 1.00 93.06 363 CYS A C 1
ATOM 2653 O O . CYS A 1 363 ? 12.423 7.611 42.677 1.00 93.06 363 CYS A O 1
ATOM 2655 N N . THR A 1 364 ? 10.243 7.747 43.146 1.00 88.88 364 THR A N 1
ATOM 2656 C CA . THR A 1 364 ? 10.090 9.190 42.848 1.00 88.88 364 THR A CA 1
ATOM 2657 C C . THR A 1 364 ? 10.848 10.139 43.785 1.00 88.88 364 THR A C 1
ATOM 2659 O O . THR A 1 364 ? 11.007 11.311 43.471 1.00 88.88 364 THR A O 1
ATOM 2662 N N . GLU A 1 365 ? 11.251 9.690 44.978 1.00 88.06 365 GLU A N 1
ATOM 2663 C CA . GLU A 1 365 ? 12.029 10.505 45.937 1.00 88.06 365 GLU A CA 1
ATOM 2664 C C . GLU A 1 365 ? 13.364 9.849 46.344 1.00 88.06 365 GLU A C 1
ATOM 2666 O O . GLU A 1 365 ? 14.216 10.510 46.939 1.00 88.06 365 GLU A O 1
ATOM 2671 N N . ASP A 1 366 ? 13.532 8.548 46.087 1.00 90.31 366 ASP A N 1
ATOM 2672 C CA . ASP A 1 366 ? 14.698 7.754 46.487 1.00 90.31 366 ASP A CA 1
ATOM 2673 C C . ASP A 1 366 ? 14.864 6.558 45.540 1.00 90.31 366 ASP A C 1
ATOM 2675 O O . ASP A 1 366 ? 14.040 5.643 45.532 1.00 90.31 366 ASP A O 1
ATOM 2679 N N . CYS A 1 367 ? 15.957 6.550 44.778 1.00 92.94 367 CYS A N 1
ATOM 2680 C CA . CYS A 1 367 ? 16.285 5.497 43.820 1.00 92.94 367 CYS A CA 1
ATOM 2681 C C . CYS A 1 367 ? 17.339 4.504 44.352 1.00 92.94 367 CYS A C 1
ATOM 2683 O O . CYS A 1 367 ? 17.981 3.791 43.593 1.00 92.94 367 CYS A O 1
ATOM 2685 N N . SER A 1 368 ? 17.546 4.422 45.671 1.00 92.62 368 SER A N 1
ATOM 2686 C CA . SER A 1 368 ? 18.615 3.592 46.256 1.00 92.62 368 SER A CA 1
ATOM 2687 C C . SER A 1 368 ? 18.299 2.094 46.381 1.00 92.62 368 SER A C 1
ATOM 2689 O O . SER A 1 368 ? 19.156 1.317 46.814 1.00 92.62 368 SER A O 1
ATOM 2691 N N . SER A 1 369 ? 17.071 1.667 46.068 1.00 94.69 369 SER A N 1
ATOM 2692 C CA . SER A 1 369 ? 16.672 0.259 46.176 1.00 94.69 369 SER A CA 1
ATOM 2693 C C . SER A 1 369 ? 17.117 -0.557 44.957 1.00 94.69 369 SER A C 1
ATOM 2695 O O . SER A 1 369 ? 17.088 -0.053 43.841 1.00 94.69 369 SER A O 1
ATOM 2697 N N . ASP A 1 370 ? 17.461 -1.839 45.146 1.00 94.50 370 ASP A N 1
ATOM 2698 C CA . ASP A 1 370 ? 17.864 -2.733 44.041 1.00 94.50 370 ASP A CA 1
ATOM 2699 C C . ASP A 1 370 ? 16.803 -2.810 42.918 1.00 94.50 370 ASP A C 1
ATOM 2701 O O . ASP A 1 370 ? 17.139 -3.035 41.758 1.00 94.50 370 ASP A O 1
ATOM 2705 N N . GLU A 1 371 ? 15.524 -2.640 43.267 1.00 93.81 371 GLU A N 1
ATOM 2706 C CA . GLU A 1 371 ? 14.396 -2.621 42.330 1.00 93.81 371 GLU A CA 1
ATOM 2707 C C . GLU A 1 371 ? 14.383 -1.331 41.499 1.00 93.81 371 GLU A C 1
ATOM 2709 O O . GLU A 1 371 ? 14.343 -1.411 40.275 1.00 93.81 371 GLU A O 1
ATOM 2714 N N . CYS A 1 372 ? 14.530 -0.170 42.149 1.00 95.25 372 CYS A N 1
ATOM 2715 C CA . CYS A 1 372 ? 14.621 1.131 41.481 1.00 95.25 372 CYS A CA 1
ATOM 2716 C C . CYS A 1 372 ? 15.851 1.231 40.578 1.00 95.25 372 CYS A C 1
ATOM 2718 O O . CYS A 1 372 ? 15.726 1.615 39.422 1.00 95.25 372 CYS A O 1
ATOM 2720 N N . VAL A 1 373 ? 17.021 0.818 41.081 1.00 95.25 373 VAL A N 1
ATOM 2721 C CA . VAL A 1 373 ? 18.275 0.812 40.314 1.00 95.25 373 VAL A CA 1
ATOM 2722 C C . VAL A 1 373 ? 18.106 -0.018 39.046 1.00 95.25 373 VAL A C 1
ATOM 2724 O O . VAL A 1 373 ? 18.430 0.443 37.959 1.00 95.25 373 VAL A O 1
ATOM 2727 N N . LYS A 1 374 ? 17.572 -1.241 39.160 1.00 94.62 374 LYS A N 1
ATOM 2728 C CA . LYS A 1 374 ? 17.413 -2.119 37.998 1.00 94.62 374 LYS A CA 1
ATOM 2729 C C . LYS A 1 374 ? 16.402 -1.562 36.994 1.00 94.62 374 LYS A C 1
ATOM 2731 O O . LYS A 1 374 ? 16.659 -1.633 35.795 1.00 94.62 374 LYS A O 1
ATOM 2736 N N . ALA A 1 375 ? 15.270 -1.049 37.472 1.00 95.25 375 ALA A N 1
ATOM 2737 C CA . ALA A 1 375 ? 14.235 -0.486 36.615 1.00 95.25 375 ALA A CA 1
ATOM 2738 C C . ALA A 1 375 ? 14.756 0.736 35.844 1.00 95.25 375 ALA A C 1
ATOM 2740 O O . ALA A 1 375 ? 14.642 0.778 34.624 1.00 95.25 375 ALA A O 1
ATOM 2741 N N . PHE A 1 376 ? 15.440 1.651 36.536 1.00 95.56 376 PHE A N 1
ATOM 2742 C CA . PHE A 1 376 ? 16.054 2.833 35.933 1.00 95.56 376 PHE A CA 1
ATOM 2743 C C . PHE A 1 376 ? 17.119 2.469 34.897 1.00 95.56 376 PHE A C 1
ATOM 2745 O O . PHE A 1 376 ? 17.079 2.961 33.781 1.00 95.56 376 PHE A O 1
ATOM 2752 N N . GLN A 1 377 ? 18.029 1.545 35.218 1.00 95.44 377 GLN A N 1
ATOM 2753 C CA . GLN A 1 377 ? 19.062 1.101 34.273 1.00 95.44 377 GLN A CA 1
ATOM 2754 C C . GLN A 1 377 ? 18.491 0.375 33.046 1.00 95.44 377 GLN A C 1
ATOM 2756 O O . GLN A 1 377 ? 19.143 0.338 32.009 1.00 95.44 377 GLN A O 1
ATOM 2761 N N . THR A 1 378 ? 17.302 -0.226 33.168 1.00 94.25 378 THR A N 1
ATOM 2762 C CA . THR A 1 378 ? 16.600 -0.847 32.035 1.00 94.25 378 THR A CA 1
ATOM 2763 C C . THR A 1 378 ? 16.003 0.225 31.128 1.00 94.25 378 THR A C 1
ATOM 2765 O O . THR A 1 378 ? 16.190 0.141 29.923 1.00 94.25 378 THR A O 1
ATOM 2768 N N . VAL A 1 379 ? 15.353 1.242 31.709 1.00 93.88 379 VAL A N 1
ATOM 2769 C CA . VAL A 1 379 ? 14.833 2.410 30.976 1.00 93.88 379 VAL A CA 1
ATOM 2770 C C . VAL A 1 379 ? 15.967 3.162 30.276 1.00 93.88 379 VAL A C 1
ATOM 2772 O O . VAL A 1 379 ? 15.890 3.354 29.074 1.00 93.88 379 VAL A O 1
ATOM 2775 N N . LEU A 1 380 ? 17.056 3.469 30.990 1.00 92.69 380 LEU A N 1
ATOM 2776 C CA . LEU A 1 380 ? 18.249 4.121 30.438 1.00 92.69 380 LEU A CA 1
ATOM 2777 C C . LEU A 1 380 ? 18.856 3.336 29.267 1.00 92.69 380 LEU A C 1
ATOM 2779 O O . LEU A 1 380 ? 19.147 3.909 28.230 1.00 92.69 380 LEU A O 1
ATOM 2783 N N . MET A 1 381 ? 19.059 2.021 29.422 1.00 91.94 381 MET A N 1
ATOM 2784 C CA . MET A 1 381 ? 19.643 1.216 28.344 1.00 91.94 381 MET A CA 1
ATOM 2785 C C . MET A 1 381 ? 18.711 1.122 27.133 1.00 91.94 381 MET A C 1
ATOM 2787 O O . MET A 1 381 ? 19.201 1.085 26.013 1.00 91.94 381 MET A O 1
ATOM 2791 N N . ALA A 1 382 ? 17.397 1.029 27.352 1.00 90.19 382 ALA A N 1
ATOM 2792 C CA . ALA A 1 382 ? 16.429 0.982 26.265 1.00 90.19 382 ALA A CA 1
ATOM 2793 C C . ALA A 1 382 ? 16.415 2.307 25.495 1.00 90.19 382 ALA A C 1
ATOM 2795 O O . ALA A 1 382 ? 16.665 2.275 24.304 1.00 90.19 382 ALA A O 1
ATOM 2796 N N . HIS A 1 383 ? 16.254 3.433 26.189 1.00 88.00 383 HIS A N 1
ATOM 2797 C CA . HIS A 1 383 ? 16.311 4.778 25.608 1.00 88.00 383 HIS A CA 1
ATOM 2798 C C . HIS A 1 383 ? 17.585 5.004 24.782 1.00 88.00 383 HIS A C 1
ATOM 2800 O O . HIS A 1 383 ? 17.534 5.438 23.647 1.00 88.00 383 HIS A O 1
ATOM 2806 N N . ASP A 1 384 ? 18.754 4.662 25.330 1.00 86.00 384 ASP A N 1
ATOM 2807 C CA . ASP A 1 384 ? 20.024 4.979 24.668 1.00 86.00 384 ASP A CA 1
ATOM 2808 C C . ASP A 1 384 ? 20.403 4.037 23.510 1.00 86.00 384 ASP A C 1
ATOM 2810 O O . ASP A 1 384 ? 21.379 4.314 22.818 1.00 86.00 384 ASP A O 1
ATOM 2814 N N . THR A 1 385 ? 19.773 2.862 23.371 1.00 84.75 385 THR A N 1
ATOM 2815 C CA . THR A 1 385 ? 20.264 1.827 22.427 1.00 84.75 385 THR A CA 1
ATOM 2816 C C . THR A 1 385 ? 19.199 1.085 21.637 1.00 84.75 385 THR A C 1
ATOM 2818 O O . THR A 1 385 ? 19.550 0.277 20.777 1.00 84.75 385 THR A O 1
ATOM 2821 N N . CYS A 1 386 ? 17.925 1.285 21.954 1.00 83.44 386 CYS A N 1
ATOM 2822 C CA . CYS A 1 386 ? 16.828 0.788 21.143 1.00 83.44 386 CYS A CA 1
ATOM 2823 C C . CYS A 1 386 ? 16.368 1.888 20.194 1.00 83.44 386 CYS A C 1
ATOM 2825 O O . CYS A 1 386 ? 16.457 3.065 20.516 1.00 83.44 386 CYS A O 1
ATOM 2827 N N . ASP A 1 387 ? 15.847 1.460 19.055 1.00 71.94 387 ASP A N 1
ATOM 2828 C CA . ASP A 1 387 ? 15.173 2.321 18.093 1.00 71.94 387 ASP A CA 1
ATOM 2829 C C . ASP A 1 387 ? 13.945 2.995 18.730 1.00 71.94 387 ASP A C 1
ATOM 2831 O O . ASP A 1 387 ? 13.148 2.311 19.386 1.00 71.94 387 ASP A O 1
ATOM 2835 N N . GLU A 1 388 ? 13.804 4.309 18.545 1.00 68.69 388 GLU A N 1
ATOM 2836 C CA . GLU A 1 388 ? 12.720 5.125 19.101 1.00 68.69 388 GLU A CA 1
ATOM 2837 C C . GLU A 1 388 ? 11.335 4.630 18.661 1.00 68.69 388 GLU A C 1
ATOM 2839 O O . GLU A 1 388 ? 10.408 4.609 19.476 1.00 68.69 388 GLU A O 1
ATOM 2844 N N . ASP A 1 389 ? 11.203 4.100 17.440 1.00 68.88 389 ASP A N 1
ATOM 2845 C CA . ASP A 1 389 ? 9.936 3.561 16.920 1.00 68.88 389 ASP A CA 1
ATOM 2846 C C . ASP A 1 389 ? 9.464 2.308 17.679 1.00 68.88 389 ASP A C 1
ATOM 2848 O O . ASP A 1 389 ? 8.273 1.970 17.723 1.00 68.88 389 ASP A O 1
ATOM 2852 N N . LEU A 1 390 ? 10.396 1.602 18.324 1.00 76.56 390 LEU A N 1
ATOM 2853 C CA . LEU A 1 390 ? 10.109 0.424 19.143 1.00 76.56 390 LEU A CA 1
ATOM 2854 C C . LEU A 1 390 ? 9.814 0.787 20.603 1.00 76.56 390 LEU A C 1
ATOM 2856 O O . LEU A 1 390 ? 9.345 -0.065 21.374 1.00 76.56 390 LEU A O 1
ATOM 2860 N N . LEU A 1 391 ? 10.084 2.032 21.001 1.00 77.00 391 LEU A N 1
ATOM 2861 C CA . LEU A 1 391 ? 9.964 2.494 22.372 1.00 77.00 391 LEU A CA 1
ATOM 2862 C C . LEU A 1 391 ? 8.614 3.186 22.605 1.00 77.00 391 LEU A C 1
ATOM 2864 O O . LEU A 1 391 ? 8.147 4.012 21.827 1.00 77.00 391 LEU A O 1
ATOM 2868 N N . PRO A 1 392 ? 7.914 2.873 23.709 1.00 78.56 392 PRO A N 1
ATOM 2869 C CA . PRO A 1 392 ? 6.716 3.620 24.050 1.00 78.56 392 PRO A CA 1
ATOM 2870 C C . PRO A 1 392 ? 7.124 5.026 24.503 1.00 78.56 392 PRO A C 1
ATOM 2872 O O . PRO A 1 392 ? 7.945 5.136 25.402 1.00 78.56 392 PRO A O 1
ATOM 2875 N N . ILE A 1 393 ? 6.457 6.081 24.022 1.00 75.19 393 ILE A N 1
ATOM 2876 C CA . ILE A 1 393 ? 6.711 7.488 24.424 1.00 75.19 393 ILE A CA 1
ATOM 2877 C C . I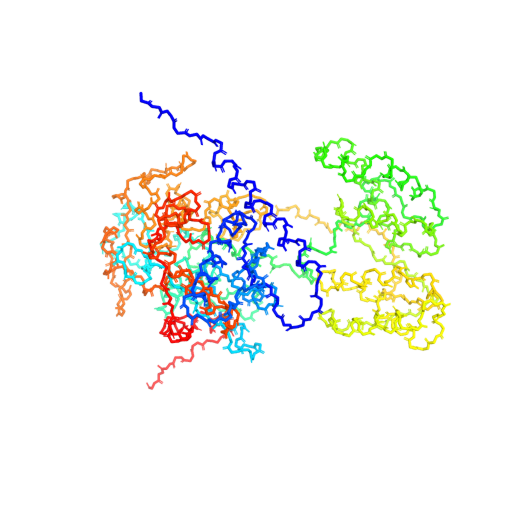LE A 1 393 ? 6.781 7.719 25.950 1.00 75.19 393 ILE A C 1
ATOM 2879 O O . ILE A 1 393 ? 7.426 8.632 26.452 1.00 75.19 393 ILE A O 1
ATOM 2883 N N . THR A 1 394 ? 6.117 6.872 26.741 1.00 78.94 394 THR A N 1
ATOM 2884 C CA . THR A 1 394 ? 6.201 6.910 28.208 1.00 78.94 394 THR A CA 1
ATOM 2885 C C . THR A 1 394 ? 7.579 6.546 28.763 1.00 78.94 394 THR A C 1
ATOM 2887 O O . THR A 1 394 ? 7.843 6.860 29.919 1.00 78.94 394 THR A O 1
ATOM 2890 N N . LEU A 1 395 ? 8.406 5.835 27.996 1.00 87.62 395 LEU A N 1
ATOM 2891 C CA . LEU A 1 395 ? 9.772 5.454 28.339 1.00 87.62 395 LEU A CA 1
ATOM 2892 C C . LEU A 1 395 ? 10.716 6.644 28.202 1.00 87.62 395 LEU A C 1
ATOM 2894 O O . LEU A 1 395 ? 11.425 6.923 29.167 1.00 87.62 395 LEU A O 1
ATOM 2898 N N . GLU A 1 396 ? 10.615 7.377 27.092 1.00 76.50 396 GLU A N 1
ATOM 2899 C CA . GLU A 1 396 ? 11.333 8.635 26.846 1.00 76.50 396 GLU A CA 1
ATOM 2900 C C . GLU A 1 396 ? 11.120 9.619 28.001 1.00 76.50 396 GLU A C 1
ATOM 2902 O O . GLU A 1 396 ? 12.045 10.045 28.694 1.00 76.50 396 GLU A O 1
ATOM 2907 N N . LEU A 1 397 ? 9.850 9.850 28.349 1.00 78.62 397 LEU A N 1
ATOM 2908 C CA . LEU A 1 397 ? 9.488 10.706 29.480 1.00 78.62 397 LEU A CA 1
ATOM 2909 C C . LEU A 1 397 ? 9.971 10.152 30.832 1.00 78.62 397 LEU A C 1
ATOM 2911 O O . LEU A 1 397 ? 10.327 10.915 31.732 1.00 78.62 397 LEU A O 1
ATOM 2915 N N . ALA A 1 398 ? 9.965 8.827 31.006 1.00 85.88 398 ALA A N 1
ATOM 2916 C CA . ALA A 1 398 ? 10.351 8.197 32.264 1.00 85.88 398 ALA A CA 1
ATOM 2917 C C . ALA A 1 398 ? 11.855 8.273 32.531 1.00 85.88 398 ALA A C 1
ATOM 2919 O O . ALA A 1 398 ? 12.243 8.260 33.700 1.00 85.88 398 ALA A O 1
ATOM 2920 N N . LEU A 1 399 ? 12.710 8.346 31.510 1.00 87.38 399 LEU A N 1
ATOM 2921 C CA . LEU A 1 399 ? 14.127 8.573 31.759 1.00 87.38 399 LEU A CA 1
ATOM 2922 C C . LEU A 1 399 ? 14.326 9.950 32.400 1.00 87.38 399 LEU A C 1
ATOM 2924 O O . LEU A 1 399 ? 14.834 10.028 33.522 1.00 87.38 399 LEU A O 1
ATOM 2928 N N . HIS A 1 400 ? 13.817 11.001 31.756 1.00 83.00 400 HIS A N 1
ATOM 2929 C CA . HIS A 1 400 ? 13.999 12.388 32.195 1.00 83.00 400 HIS A CA 1
ATOM 2930 C C . HIS A 1 400 ? 13.341 12.659 33.561 1.00 83.00 400 HIS A C 1
ATOM 2932 O O . HIS A 1 400 ? 13.929 13.307 34.430 1.00 83.00 400 HIS A O 1
ATOM 2938 N N . ASP A 1 401 ? 12.157 12.089 33.820 1.00 84.69 401 ASP A N 1
ATOM 2939 C CA . ASP A 1 401 ? 11.456 12.225 35.108 1.00 84.69 401 ASP A CA 1
ATOM 2940 C C . ASP A 1 401 ? 12.245 11.641 36.298 1.00 84.69 401 ASP A C 1
ATOM 2942 O O . ASP A 1 401 ? 12.073 12.077 37.445 1.00 84.69 401 ASP A O 1
ATOM 2946 N N . PHE A 1 402 ? 13.088 10.631 36.056 1.00 90.00 402 PHE A N 1
ATOM 2947 C CA . PHE A 1 402 ? 13.795 9.892 37.105 1.00 90.00 402 PHE A CA 1
ATOM 2948 C C . PHE A 1 402 ? 15.307 10.113 37.110 1.00 90.00 402 PHE A C 1
ATOM 2950 O O . PHE A 1 402 ? 15.948 9.751 38.099 1.00 90.00 402 PHE A O 1
ATOM 2957 N N . GLU A 1 403 ? 15.887 10.740 36.088 1.00 86.50 403 GLU A N 1
ATOM 2958 C CA . GLU A 1 403 ? 17.336 10.890 35.947 1.00 86.50 403 GLU A CA 1
ATOM 2959 C C . GLU A 1 403 ? 17.978 11.693 37.089 1.00 86.50 403 GLU A C 1
ATOM 2961 O O . GLU A 1 403 ? 19.020 11.292 37.609 1.00 86.50 403 GLU A O 1
ATOM 2966 N N . GLU A 1 404 ? 17.326 12.753 37.589 1.00 85.94 404 GLU A N 1
ATOM 2967 C CA . GLU A 1 404 ? 17.811 13.493 38.770 1.00 85.94 404 GLU A CA 1
ATOM 2968 C C . GLU A 1 404 ? 17.776 12.622 40.041 1.00 85.94 404 GLU A C 1
ATOM 2970 O O . GLU A 1 404 ? 18.713 12.618 40.843 1.00 85.94 404 GLU A O 1
ATOM 2975 N N . VAL A 1 405 ? 16.694 11.867 40.249 1.00 90.62 405 VAL A N 1
ATOM 2976 C CA . VAL A 1 405 ? 16.497 11.056 41.466 1.00 90.62 405 VAL A CA 1
ATOM 2977 C C . VAL A 1 405 ? 17.372 9.797 41.448 1.00 90.62 405 VAL A C 1
ATOM 2979 O O . VAL A 1 405 ? 17.788 9.308 42.504 1.00 90.62 405 VAL A O 1
ATOM 2982 N N . CYS A 1 406 ? 17.659 9.279 40.256 1.00 92.44 406 CYS A N 1
ATOM 2983 C CA . CYS A 1 406 ? 18.423 8.066 40.003 1.00 92.44 406 CYS A CA 1
ATOM 2984 C C . CYS A 1 406 ? 19.862 8.320 39.528 1.00 92.44 406 CYS A C 1
ATOM 2986 O O . CYS A 1 406 ? 20.533 7.355 39.172 1.00 92.44 406 CYS A O 1
ATOM 2988 N N . GLU A 1 407 ? 20.379 9.552 39.598 1.00 88.50 407 GLU A N 1
ATOM 2989 C CA . GLU A 1 407 ? 21.733 9.917 39.136 1.00 88.50 407 GLU A CA 1
ATOM 2990 C C . GLU A 1 407 ? 22.828 8.987 39.702 1.00 88.50 407 GLU A C 1
ATOM 2992 O O . GLU A 1 407 ? 23.696 8.498 38.979 1.00 88.50 407 GLU A O 1
ATOM 2997 N N . ASP A 1 408 ? 22.749 8.646 40.995 1.00 89.94 408 ASP A N 1
ATOM 2998 C CA . ASP A 1 408 ? 23.693 7.730 41.663 1.00 89.94 408 ASP A CA 1
ATOM 2999 C C . ASP A 1 408 ? 23.627 6.270 41.138 1.00 89.94 408 ASP A C 1
ATOM 3001 O O . ASP A 1 408 ? 24.447 5.430 41.525 1.00 89.94 408 ASP A O 1
ATOM 3005 N N . SER A 1 409 ? 22.645 5.953 40.288 1.00 92.06 409 SER A N 1
ATOM 3006 C CA . SER A 1 409 ? 22.342 4.623 39.738 1.00 92.06 409 SER A CA 1
ATOM 3007 C C . SER A 1 409 ? 22.667 4.485 38.248 1.00 92.06 409 SER A C 1
ATOM 3009 O O . SER A 1 409 ? 22.409 3.420 37.681 1.00 92.06 409 SER A O 1
ATOM 3011 N N . LEU A 1 410 ? 23.241 5.516 37.619 1.00 91.12 410 LEU A N 1
ATOM 3012 C CA . LEU A 1 410 ? 23.639 5.494 36.210 1.00 91.12 410 LEU A CA 1
ATOM 3013 C C . LEU A 1 410 ? 24.598 4.331 35.885 1.00 91.12 410 LEU A C 1
ATOM 3015 O O . LEU A 1 410 ? 25.386 3.861 36.716 1.00 91.12 410 LEU A O 1
ATOM 3019 N N . CYS A 1 411 ? 24.539 3.875 34.639 1.00 93.12 411 CYS A N 1
ATOM 3020 C CA . CYS A 1 411 ? 25.482 2.941 34.031 1.00 93.12 411 CYS A CA 1
ATOM 3021 C C . CYS A 1 411 ? 25.775 3.385 32.590 1.00 93.12 411 CYS A C 1
ATOM 3023 O O . CYS A 1 411 ? 25.046 4.199 32.040 1.00 93.12 411 CYS A O 1
ATOM 3025 N N . ASN A 1 412 ? 26.860 2.890 31.993 1.00 93.19 412 ASN A N 1
ATOM 3026 C CA . ASN A 1 412 ? 27.190 3.188 30.600 1.00 93.19 412 ASN A CA 1
ATOM 3027 C C . ASN A 1 412 ? 26.308 2.350 29.662 1.00 93.19 412 ASN A C 1
ATOM 3029 O O . ASN A 1 412 ? 26.310 1.120 29.779 1.00 93.19 412 ASN A O 1
ATOM 3033 N N . SER A 1 413 ? 25.627 2.997 28.721 1.00 90.19 413 SER A N 1
ATOM 3034 C CA . SER A 1 413 ? 24.939 2.366 27.584 1.00 90.19 413 SER A CA 1
ATOM 3035 C C . SER A 1 413 ? 25.931 1.832 26.545 1.00 90.19 413 SER A C 1
ATOM 3037 O O . SER A 1 413 ? 25.768 0.735 26.009 1.00 90.19 413 SER A O 1
ATOM 3039 N N . ILE A 1 414 ? 27.063 2.516 26.391 1.00 87.50 414 ILE A N 1
ATOM 3040 C CA . ILE A 1 414 ? 28.189 2.077 25.564 1.00 87.50 414 ILE A CA 1
ATOM 3041 C C . ILE A 1 414 ? 29.254 1.287 26.335 1.00 87.50 414 ILE A C 1
ATOM 3043 O O . ILE A 1 414 ? 29.461 1.418 27.546 1.00 87.50 414 ILE A O 1
ATOM 3047 N N . SER A 1 415 ? 29.978 0.430 25.613 1.00 86.81 415 SER A N 1
ATOM 3048 C CA . SER A 1 415 ? 30.901 -0.534 26.228 1.00 86.81 415 SER A CA 1
ATOM 3049 C C . SER A 1 415 ? 32.335 -0.028 26.432 1.00 86.81 415 SER A C 1
ATOM 3051 O O . SER A 1 415 ? 33.059 -0.575 27.272 1.00 86.81 415 SER A O 1
ATOM 3053 N N . GLU A 1 416 ? 32.749 1.015 25.709 1.00 85.62 416 GLU A N 1
ATOM 3054 C CA . GLU A 1 416 ? 34.098 1.578 25.778 1.00 85.62 416 GLU A CA 1
ATOM 3055 C C . GLU A 1 416 ? 34.128 3.087 25.484 1.00 85.62 416 GLU A C 1
ATOM 3057 O O . GLU A 1 416 ? 33.216 3.600 24.844 1.00 85.62 416 GLU A O 1
ATOM 3062 N N . PRO A 1 417 ? 35.152 3.829 25.956 1.00 86.50 417 PRO A N 1
ATOM 3063 C CA . PRO A 1 417 ? 35.256 5.254 25.674 1.00 86.50 417 PRO A CA 1
ATOM 3064 C C . PRO A 1 417 ? 35.462 5.534 24.187 1.00 86.50 417 PRO A C 1
ATOM 3066 O O . PRO A 1 417 ? 36.408 5.013 23.592 1.00 86.50 417 PRO A O 1
ATOM 3069 N N . PHE A 1 418 ? 34.673 6.461 23.651 1.00 83.12 418 PHE A N 1
ATOM 3070 C CA . PHE A 1 418 ? 34.807 6.973 22.292 1.00 83.12 418 PHE A CA 1
ATOM 3071 C C . PHE A 1 418 ? 35.081 8.485 22.292 1.00 83.12 418 PHE A C 1
ATOM 3073 O O . PHE A 1 418 ? 35.100 9.152 23.335 1.00 83.12 418 PHE A O 1
ATOM 3080 N N . GLN A 1 419 ? 35.399 9.030 21.123 1.00 79.62 419 GLN A N 1
ATOM 3081 C CA . GLN A 1 419 ? 35.404 10.471 20.889 1.00 79.62 419 GLN A CA 1
ATOM 3082 C C . GLN A 1 419 ? 34.353 10.751 19.821 1.00 79.62 419 GLN A C 1
ATOM 3084 O O . GLN A 1 419 ? 34.386 10.045 18.819 1.00 79.62 419 GLN A O 1
ATOM 3089 N N . PRO A 1 420 ? 33.481 11.756 19.998 1.00 79.75 420 PRO A N 1
ATOM 3090 C CA . PRO A 1 420 ? 32.578 12.167 18.938 1.00 79.75 420 PRO A CA 1
ATOM 3091 C C . PRO A 1 420 ? 33.424 12.812 17.844 1.00 79.75 420 PRO A C 1
ATOM 3093 O O . PRO A 1 420 ? 33.915 13.935 17.981 1.00 79.75 420 PRO A O 1
ATOM 3096 N N . VAL A 1 421 ? 33.699 12.037 16.809 1.00 79.19 421 VAL A N 1
ATOM 3097 C CA . VAL A 1 421 ? 34.358 12.479 15.588 1.00 79.19 421 VAL A CA 1
ATOM 3098 C C . VAL A 1 421 ? 33.346 12.315 14.471 1.00 79.19 421 VAL A C 1
ATOM 3100 O O . VAL A 1 421 ? 32.610 11.333 14.469 1.00 79.19 421 VAL A O 1
ATOM 3103 N N . CYS A 1 422 ? 33.288 13.281 13.556 1.00 76.38 422 CYS A N 1
ATOM 3104 C CA . CYS A 1 422 ? 32.601 13.037 12.301 1.00 76.38 422 CYS A CA 1
ATOM 3105 C C . CYS A 1 422 ? 33.454 12.030 11.533 1.00 76.38 422 CYS A C 1
ATOM 3107 O O . CYS A 1 422 ? 34.517 12.359 10.996 1.00 76.38 422 CYS A O 1
ATOM 3109 N N . GLU A 1 423 ? 33.051 10.770 11.594 1.00 65.56 423 GLU A N 1
ATOM 3110 C CA . GLU A 1 423 ? 33.469 9.797 10.607 1.00 65.56 423 GLU A CA 1
ATOM 3111 C C . GLU A 1 423 ? 32.518 10.036 9.441 1.00 65.56 423 GLU A C 1
ATOM 3113 O O . GLU A 1 423 ? 31.404 9.531 9.425 1.00 65.56 423 GLU A O 1
ATOM 3118 N N . GLU A 1 424 ? 32.927 10.906 8.511 1.00 53.25 424 GLU A N 1
ATOM 3119 C CA . GLU A 1 424 ? 32.415 10.790 7.150 1.00 53.25 424 GLU A CA 1
ATOM 3120 C C . GLU A 1 424 ? 32.834 9.373 6.726 1.00 53.25 424 GLU A C 1
ATOM 3122 O O . GLU A 1 424 ? 34.004 9.142 6.387 1.00 53.25 424 GLU A O 1
ATOM 3127 N N . GLU A 1 425 ? 31.913 8.403 6.819 1.00 44.75 425 GLU A N 1
ATOM 3128 C CA . GLU A 1 425 ? 31.848 7.331 5.824 1.00 44.75 425 GLU A CA 1
ATOM 3129 C C . GLU A 1 425 ? 32.158 8.037 4.501 1.00 44.75 425 GLU A C 1
ATOM 3131 O O . GLU A 1 425 ? 31.591 9.097 4.230 1.00 44.75 425 GLU A O 1
ATOM 3136 N N . GLU A 1 426 ? 33.187 7.602 3.765 1.00 39.28 426 GLU A N 1
ATOM 3137 C CA . GLU A 1 426 ? 33.491 8.233 2.483 1.00 39.28 426 GLU A CA 1
ATOM 3138 C C . GLU A 1 426 ? 32.229 8.074 1.636 1.00 39.28 426 GLU A C 1
ATOM 3140 O O . GLU A 1 426 ? 32.034 7.012 1.054 1.00 39.28 426 GLU A O 1
ATOM 3145 N N . ASP A 1 427 ? 31.393 9.116 1.608 1.00 36.06 427 ASP A N 1
ATOM 3146 C CA . ASP A 1 427 ? 30.212 9.226 0.778 1.00 36.06 427 ASP A CA 1
ATOM 3147 C C . ASP A 1 427 ? 30.704 9.063 -0.660 1.00 36.06 427 ASP A C 1
ATOM 3149 O O . ASP A 1 427 ? 31.104 10.019 -1.345 1.00 36.06 427 ASP A O 1
ATOM 3153 N N . GLU A 1 428 ? 30.714 7.823 -1.143 1.00 34.38 428 GLU A N 1
ATOM 3154 C CA . GLU A 1 428 ? 30.515 7.546 -2.548 1.00 34.38 428 GLU A CA 1
ATOM 3155 C C . GLU A 1 428 ? 29.134 8.108 -2.860 1.00 34.38 428 GLU A C 1
ATOM 3157 O O . GLU A 1 428 ? 28.117 7.442 -2.739 1.00 34.38 428 GLU A O 1
ATOM 3162 N N . HIS A 1 429 ? 29.126 9.401 -3.190 1.00 33.91 429 HIS A N 1
ATOM 3163 C CA . HIS A 1 429 ? 27.999 10.130 -3.732 1.00 33.91 429 HIS A CA 1
ATOM 3164 C C . HIS A 1 429 ? 27.111 9.209 -4.569 1.00 33.91 429 HIS A C 1
ATOM 3166 O O . HIS A 1 429 ? 27.537 8.818 -5.658 1.00 33.91 429 HIS A O 1
ATOM 3172 N N . SER A 1 430 ? 25.899 8.953 -4.070 1.00 39.59 430 SER A N 1
ATOM 3173 C CA . SER A 1 430 ? 24.691 8.645 -4.835 1.00 39.59 430 SER A CA 1
ATOM 3174 C C . SER A 1 430 ? 24.974 7.982 -6.192 1.00 39.59 430 SER A C 1
ATOM 3176 O O . SER A 1 430 ? 24.945 8.644 -7.241 1.00 39.59 430 SER A O 1
ATOM 3178 N N . GLU A 1 431 ? 25.232 6.677 -6.212 1.00 37.50 431 GLU A N 1
ATOM 3179 C CA . GLU A 1 431 ? 24.611 5.936 -7.304 1.00 37.50 431 GLU A CA 1
ATOM 3180 C C . GLU A 1 431 ? 23.116 6.002 -6.979 1.00 37.50 431 GLU A C 1
ATOM 3182 O O . GLU A 1 431 ? 22.706 5.577 -5.905 1.00 37.50 431 GLU A O 1
ATOM 3187 N N . GLU A 1 432 ? 22.323 6.670 -7.828 1.00 44.56 432 GLU A N 1
ATOM 3188 C CA . GLU A 1 432 ? 20.878 6.433 -7.848 1.00 44.56 432 GLU A CA 1
ATOM 3189 C C . GLU A 1 432 ? 20.711 4.918 -7.765 1.00 44.56 432 GLU A C 1
ATOM 3191 O O . GLU A 1 432 ? 21.275 4.194 -8.591 1.00 44.56 432 GLU A O 1
ATOM 3196 N N . GLU A 1 433 ? 20.067 4.454 -6.702 1.00 50.19 433 GLU A N 1
ATOM 3197 C CA . GLU A 1 433 ? 19.894 3.043 -6.418 1.00 50.19 433 GLU A CA 1
ATOM 3198 C C . GLU A 1 433 ? 19.090 2.427 -7.566 1.00 50.19 433 GLU A C 1
ATOM 3200 O O . GLU A 1 433 ? 17.867 2.545 -7.646 1.00 50.19 433 GLU A O 1
ATOM 3205 N N . HIS A 1 434 ? 19.812 1.871 -8.543 1.00 58.19 434 HIS A N 1
ATOM 3206 C CA . HIS A 1 434 ? 19.258 1.360 -9.792 1.00 58.19 434 HIS A CA 1
ATOM 3207 C C . HIS A 1 434 ? 18.546 0.031 -9.531 1.00 58.19 434 HIS A C 1
ATOM 3209 O O . HIS A 1 434 ? 19.031 -1.051 -9.878 1.00 58.19 434 HIS A O 1
ATOM 3215 N N . VAL A 1 435 ? 17.368 0.108 -8.918 1.00 80.75 435 VAL A N 1
ATOM 3216 C CA . VAL A 1 435 ? 16.408 -0.989 -8.891 1.00 80.75 435 VAL A CA 1
ATOM 3217 C C . VAL A 1 435 ? 15.826 -1.080 -10.289 1.00 80.75 435 VAL A C 1
ATOM 3219 O O . VAL A 1 435 ? 15.029 -0.235 -10.690 1.00 80.75 435 VAL A O 1
ATOM 3222 N N . ALA A 1 436 ? 16.204 -2.103 -11.057 1.00 89.25 436 ALA A N 1
ATOM 3223 C CA . ALA A 1 436 ? 15.815 -2.175 -12.465 1.00 89.25 436 ALA A CA 1
ATOM 3224 C C . ALA A 1 436 ? 14.278 -2.133 -12.640 1.00 89.25 436 ALA A C 1
ATOM 3226 O O . ALA A 1 436 ? 13.756 -1.507 -13.563 1.00 89.25 436 ALA A O 1
ATOM 3227 N N . LEU A 1 437 ? 13.533 -2.705 -11.687 1.00 94.06 437 LEU A N 1
ATOM 3228 C CA . LEU A 1 437 ? 12.068 -2.647 -11.621 1.00 94.06 437 LEU A CA 1
ATOM 3229 C C . LEU A 1 437 ? 11.474 -1.270 -11.254 1.00 94.06 437 LEU A C 1
ATOM 3231 O O . LEU A 1 437 ? 10.252 -1.137 -11.290 1.00 94.06 437 LEU A O 1
ATOM 3235 N N . CYS A 1 438 ? 12.294 -0.268 -10.946 1.00 94.62 438 CYS A N 1
ATOM 3236 C CA . CYS A 1 438 ? 11.910 1.121 -10.688 1.00 94.62 438 CYS A CA 1
ATOM 3237 C C . CYS A 1 438 ? 12.403 2.109 -11.762 1.00 94.62 438 CYS A C 1
ATOM 3239 O O . CYS A 1 438 ? 11.950 3.249 -11.782 1.00 94.62 438 CYS A O 1
ATOM 3241 N N . GLU A 1 439 ? 13.271 1.699 -12.694 1.00 93.00 439 GLU A N 1
ATOM 3242 C CA . GLU A 1 439 ? 13.881 2.578 -13.714 1.00 93.00 439 GLU A CA 1
ATOM 3243 C C . GLU A 1 439 ? 12.885 3.329 -14.602 1.00 93.00 439 GLU A C 1
ATOM 3245 O O . GLU A 1 439 ? 13.182 4.401 -15.129 1.00 93.00 439 GLU A O 1
ATOM 3250 N N . ALA A 1 440 ? 11.703 2.753 -14.815 1.00 95.44 440 ALA A N 1
ATOM 3251 C CA . ALA A 1 440 ? 10.666 3.372 -15.625 1.00 95.44 440 ALA A CA 1
ATOM 3252 C C . ALA A 1 440 ? 9.712 4.249 -14.805 1.00 95.44 440 ALA A C 1
ATOM 3254 O O . ALA A 1 440 ? 8.798 4.812 -15.401 1.00 95.44 440 ALA A O 1
ATOM 3255 N N . CYS A 1 441 ? 9.862 4.334 -13.479 1.00 96.06 441 CYS A N 1
ATOM 3256 C CA . CYS A 1 441 ? 9.004 5.154 -12.627 1.00 96.06 441 CYS A CA 1
ATOM 3257 C C . CYS A 1 441 ? 9.242 6.654 -12.832 1.00 96.06 441 CYS A C 1
ATOM 3259 O O . CYS A 1 441 ? 10.294 7.081 -13.311 1.00 96.06 441 CYS A O 1
ATOM 3261 N N . ALA A 1 442 ? 8.226 7.463 -12.522 1.00 94.38 442 ALA A N 1
ATOM 3262 C CA . ALA A 1 442 ? 8.228 8.897 -12.810 1.00 94.38 442 ALA A CA 1
ATOM 3263 C C . ALA A 1 442 ? 8.263 9.777 -11.550 1.00 94.38 442 ALA A C 1
ATOM 3265 O O . ALA A 1 442 ? 8.356 11.005 -11.679 1.00 94.38 442 ALA A O 1
ATOM 3266 N N . GLY A 1 443 ? 8.161 9.175 -10.360 1.00 88.88 443 GLY A N 1
ATOM 3267 C CA . GLY A 1 443 ? 8.262 9.850 -9.073 1.00 88.88 443 GLY A CA 1
ATOM 3268 C C . GLY A 1 443 ? 9.643 10.457 -8.832 1.00 88.88 443 GLY A C 1
ATOM 3269 O O . GLY A 1 443 ? 10.578 10.295 -9.616 1.00 88.88 443 GLY A O 1
ATOM 3270 N N . GLN A 1 444 ? 9.757 11.244 -7.766 1.00 85.81 444 GLN A N 1
ATOM 3271 C CA . GLN A 1 444 ? 10.993 11.928 -7.371 1.00 85.81 444 GLN A CA 1
ATOM 3272 C C . GLN A 1 444 ? 11.092 11.941 -5.848 1.00 85.81 444 GLN A C 1
ATOM 3274 O O . GLN A 1 444 ? 10.059 12.018 -5.184 1.00 85.81 444 GLN A O 1
ATOM 3279 N N . GLY A 1 445 ? 12.321 11.932 -5.318 1.00 84.44 445 GLY A N 1
ATOM 3280 C CA . GLY A 1 445 ? 12.562 11.889 -3.871 1.00 84.44 445 GLY A CA 1
ATOM 3281 C C . GLY A 1 445 ? 11.836 10.708 -3.231 1.00 84.44 445 GLY A C 1
ATOM 3282 O O . GLY A 1 445 ? 11.763 9.641 -3.836 1.00 84.44 445 GLY A O 1
ATOM 3283 N N . ASP A 1 446 ? 11.201 10.954 -2.091 1.00 80.19 446 ASP A N 1
ATOM 3284 C CA . ASP A 1 446 ? 10.484 9.954 -1.280 1.00 80.19 446 ASP A CA 1
ATOM 3285 C C . ASP A 1 446 ? 9.202 9.420 -1.933 1.00 80.19 446 ASP A C 1
ATOM 3287 O O . ASP A 1 446 ? 8.471 8.640 -1.341 1.00 80.19 446 ASP A O 1
ATOM 3291 N N . ALA A 1 447 ? 8.871 9.876 -3.141 1.00 85.56 447 ALA A N 1
ATOM 3292 C CA . ALA A 1 447 ? 7.776 9.326 -3.925 1.00 85.56 447 ALA A CA 1
ATOM 3293 C C . ALA A 1 447 ? 8.263 8.470 -5.103 1.00 85.56 447 ALA A C 1
ATOM 3295 O O . ALA A 1 447 ? 7.440 7.953 -5.850 1.00 85.56 447 ALA A O 1
ATOM 3296 N N . PHE A 1 448 ? 9.572 8.362 -5.348 1.00 91.12 448 PHE A N 1
ATOM 3297 C CA . PHE A 1 448 ? 10.090 7.576 -6.466 1.00 91.12 448 PHE A CA 1
ATOM 3298 C C . PHE A 1 448 ? 9.899 6.079 -6.225 1.00 91.12 448 PHE A C 1
ATOM 3300 O O . PHE A 1 448 ? 10.470 5.518 -5.299 1.00 91.12 448 PHE A O 1
ATOM 3307 N N . CYS A 1 449 ? 9.138 5.420 -7.105 1.00 92.69 449 CYS A N 1
ATOM 3308 C CA . CYS A 1 449 ? 8.844 3.990 -7.002 1.00 92.69 449 CYS A CA 1
ATOM 3309 C C . CYS A 1 449 ? 8.159 3.593 -5.683 1.00 92.69 449 CYS A C 1
ATOM 3311 O O . CYS A 1 449 ? 8.220 2.431 -5.290 1.00 92.69 449 CYS A O 1
ATOM 3313 N N . GLU A 1 450 ? 7.465 4.524 -5.033 1.00 90.00 450 GLU A N 1
ATOM 3314 C CA . GLU A 1 450 ? 6.745 4.298 -3.779 1.00 90.00 450 GLU A CA 1
ATOM 3315 C C . GLU A 1 450 ? 5.240 4.132 -4.024 1.00 90.00 450 GLU A C 1
ATOM 3317 O O . GLU A 1 450 ? 4.693 4.607 -5.023 1.00 90.00 450 GLU A O 1
ATOM 3322 N N . LYS A 1 451 ? 4.533 3.446 -3.118 1.00 87.88 451 LYS A N 1
ATOM 3323 C CA . LYS A 1 451 ? 3.076 3.209 -3.229 1.00 87.88 451 LYS A CA 1
ATOM 3324 C C . LYS A 1 451 ? 2.246 4.408 -2.760 1.00 87.88 451 LYS A C 1
ATOM 3326 O O . LYS A 1 451 ? 1.348 4.274 -1.931 1.00 87.88 451 LYS A O 1
ATOM 3331 N N . VAL A 1 452 ? 2.548 5.583 -3.298 1.00 84.19 452 VAL A N 1
ATOM 3332 C CA . VAL A 1 452 ? 1.926 6.857 -2.923 1.00 84.19 452 VAL A CA 1
ATOM 3333 C C . VAL A 1 452 ? 1.490 7.630 -4.162 1.00 84.19 452 VAL A C 1
ATOM 3335 O O . VAL A 1 452 ? 2.097 7.510 -5.222 1.00 84.19 452 VAL A O 1
ATOM 3338 N N . ASP A 1 453 ? 0.491 8.503 -4.023 1.00 81.44 453 ASP A N 1
ATOM 3339 C CA . ASP A 1 453 ? 0.005 9.376 -5.111 1.00 81.44 453 ASP A CA 1
ATOM 3340 C C . ASP A 1 453 ? 1.091 10.301 -5.699 1.00 81.44 453 ASP A C 1
ATOM 3342 O O . ASP A 1 453 ? 0.932 10.871 -6.783 1.00 81.44 453 ASP A O 1
ATOM 3346 N N . GLY A 1 454 ? 2.200 10.482 -4.975 1.00 86.06 454 GLY A N 1
ATOM 3347 C CA . GLY A 1 454 ? 3.379 11.192 -5.457 1.00 86.06 454 GLY A CA 1
ATOM 3348 C C . GLY A 1 454 ? 4.118 10.473 -6.594 1.00 86.06 454 GLY A C 1
ATOM 3349 O O . GLY A 1 454 ? 4.794 11.155 -7.366 1.00 86.06 454 GLY A O 1
ATOM 3350 N N . GLU A 1 455 ? 3.979 9.147 -6.728 1.00 92.56 455 GLU A N 1
ATOM 3351 C CA . GLU A 1 455 ? 4.493 8.351 -7.849 1.00 92.56 455 GLU A CA 1
ATOM 3352 C C . GLU A 1 455 ? 3.481 8.393 -9.007 1.00 92.56 455 GLU A C 1
ATOM 3354 O O . GLU A 1 455 ? 2.443 7.731 -8.951 1.00 92.56 455 GLU A O 1
ATOM 3359 N N . PRO A 1 456 ? 3.741 9.123 -10.107 1.00 94.50 456 PRO A N 1
ATOM 3360 C CA . PRO A 1 456 ? 2.757 9.294 -11.173 1.00 94.50 456 PRO A CA 1
ATOM 3361 C C . PRO A 1 456 ? 2.381 8.003 -11.910 1.00 94.50 456 PRO A C 1
ATOM 3363 O O . PRO A 1 456 ? 1.411 8.020 -12.674 1.00 94.50 456 PRO A O 1
ATOM 3366 N N . TYR A 1 457 ? 3.175 6.935 -11.764 1.00 96.75 457 TYR A N 1
ATOM 3367 C CA . TYR A 1 457 ? 2.924 5.617 -12.348 1.00 96.75 457 TYR A CA 1
ATOM 3368 C C . TYR A 1 457 ? 2.377 4.582 -11.354 1.00 96.75 457 TYR A C 1
ATOM 3370 O O . TYR A 1 457 ? 2.239 3.412 -11.717 1.00 96.75 457 TYR A O 1
ATOM 3378 N N . TYR A 1 458 ? 1.998 5.006 -10.147 1.00 93.94 458 TYR A N 1
ATOM 3379 C CA . TYR A 1 458 ? 1.331 4.163 -9.163 1.00 93.94 458 TYR A CA 1
ATOM 3380 C C . TYR A 1 458 ? -0.162 3.968 -9.454 1.00 93.94 458 TYR A C 1
ATOM 3382 O O . TYR A 1 458 ? -0.819 4.791 -10.085 1.00 93.94 458 TYR A O 1
ATOM 3390 N N . ASP A 1 459 ? -0.678 2.820 -9.017 1.00 91.25 459 ASP A N 1
ATOM 3391 C CA . ASP A 1 459 ? -2.049 2.356 -9.205 1.00 91.25 459 ASP A CA 1
ATOM 3392 C C . ASP A 1 459 ? -2.486 2.126 -10.672 1.00 91.25 459 ASP A C 1
ATOM 3394 O O . ASP A 1 459 ? -1.678 2.048 -11.599 1.00 91.25 459 ASP A O 1
ATOM 3398 N N . TYR A 1 460 ? -3.776 1.865 -10.893 1.00 91.56 460 TYR A N 1
ATOM 3399 C CA . TYR A 1 460 ? -4.350 1.495 -12.184 1.00 91.56 460 TYR A CA 1
ATOM 3400 C C . TYR A 1 460 ? -4.143 2.559 -13.264 1.00 91.56 460 TYR A C 1
ATOM 3402 O O . TYR A 1 460 ? -3.779 2.217 -14.394 1.00 91.56 460 TYR A O 1
ATOM 3410 N N . ASP A 1 461 ? -4.408 3.825 -12.954 1.00 91.12 461 ASP A N 1
ATOM 3411 C CA . ASP A 1 461 ? -4.248 4.926 -13.896 1.00 91.12 461 ASP A CA 1
ATOM 3412 C C . ASP A 1 461 ? -2.769 5.217 -14.155 1.00 91.12 461 ASP A C 1
ATOM 3414 O O . ASP A 1 461 ? -2.398 5.385 -15.318 1.00 91.12 461 ASP A O 1
ATOM 3418 N N . GLY A 1 462 ? -1.918 5.161 -13.126 1.00 94.69 462 GLY A N 1
ATOM 3419 C CA . GLY A 1 462 ? -0.475 5.321 -13.259 1.00 94.69 462 GLY A CA 1
ATOM 3420 C C . GLY A 1 462 ? 0.191 4.205 -14.068 1.00 94.69 462 GLY A C 1
ATOM 3421 O O . GLY A 1 462 ? 0.972 4.487 -14.977 1.00 94.69 462 GLY A O 1
ATOM 3422 N N . ALA A 1 463 ? -0.176 2.939 -13.862 1.00 97.50 463 ALA A N 1
ATOM 3423 C CA . ALA A 1 463 ? 0.361 1.830 -14.655 1.00 97.50 463 ALA A CA 1
ATOM 3424 C C . ALA A 1 463 ? -0.054 1.927 -16.136 1.00 97.50 463 ALA A C 1
ATOM 3426 O O . ALA A 1 463 ? 0.744 1.657 -17.042 1.00 97.50 463 ALA A O 1
ATOM 3427 N N . LEU A 1 464 ? -1.293 2.357 -16.412 1.00 96.75 464 LEU A N 1
ATOM 3428 C CA . LEU A 1 464 ? -1.725 2.683 -17.773 1.00 96.75 464 LEU A CA 1
ATOM 3429 C C . LEU A 1 464 ? -0.965 3.894 -18.324 1.00 96.75 464 LEU A C 1
ATOM 3431 O O . LEU A 1 464 ? -0.574 3.873 -19.493 1.00 96.75 464 LEU A O 1
ATOM 3435 N N . ARG A 1 465 ? -0.743 4.929 -17.510 1.00 95.94 465 ARG A N 1
ATOM 3436 C CA . ARG A 1 465 ? 0.028 6.118 -17.875 1.00 95.94 465 ARG A CA 1
ATOM 3437 C C . ARG A 1 465 ? 1.463 5.752 -18.244 1.00 95.94 465 ARG A C 1
ATOM 3439 O O . ARG A 1 465 ? 1.918 6.185 -19.293 1.00 95.94 465 ARG A O 1
ATOM 3446 N N . CYS A 1 466 ? 2.131 4.891 -17.483 1.00 97.44 466 CYS A N 1
ATOM 3447 C CA . CYS A 1 466 ? 3.468 4.368 -17.778 1.00 97.44 466 CYS A CA 1
ATOM 3448 C C . CYS A 1 466 ? 3.552 3.746 -19.187 1.00 97.44 466 CYS A C 1
ATOM 3450 O O . CYS A 1 466 ? 4.462 4.045 -19.966 1.00 97.44 466 CYS A O 1
ATOM 3452 N N . LEU A 1 467 ? 2.549 2.952 -19.584 1.00 97.31 467 LEU A N 1
ATOM 3453 C CA . LEU A 1 467 ? 2.441 2.422 -20.950 1.00 97.31 467 LEU A CA 1
ATOM 3454 C C . LEU A 1 467 ? 2.093 3.518 -21.973 1.00 97.31 467 LEU A C 1
ATOM 3456 O O . LEU A 1 467 ? 2.621 3.533 -23.086 1.00 97.31 467 LEU A O 1
ATOM 3460 N N . ALA A 1 468 ? 1.185 4.429 -21.619 1.00 95.69 468 ALA A N 1
ATOM 3461 C CA . ALA A 1 468 ? 0.697 5.502 -22.481 1.00 95.69 468 ALA A CA 1
ATOM 3462 C C . ALA A 1 468 ? 1.724 6.621 -22.716 1.00 95.69 468 ALA A C 1
ATOM 3464 O O . ALA A 1 468 ? 1.654 7.310 -23.724 1.00 95.69 468 ALA A O 1
ATOM 3465 N N . GLU A 1 469 ? 2.695 6.815 -21.835 1.00 95.00 469 GLU A N 1
ATOM 3466 C CA . GLU A 1 469 ? 3.799 7.763 -22.020 1.00 95.00 469 GLU A CA 1
ATOM 3467 C C . GLU A 1 469 ? 5.023 7.088 -22.661 1.00 95.00 469 GLU A C 1
ATOM 3469 O O . GLU A 1 469 ? 5.992 7.751 -23.033 1.00 95.00 469 GLU A O 1
ATOM 3474 N N . GLY A 1 470 ? 4.949 5.770 -22.885 1.00 94.19 470 GLY A N 1
ATOM 3475 C CA . GLY A 1 470 ? 5.998 4.979 -23.524 1.00 94.19 470 GLY A CA 1
ATOM 3476 C C . GLY A 1 470 ? 7.185 4.663 -22.614 1.00 94.19 470 GLY A C 1
ATOM 3477 O O . GLY A 1 470 ? 8.237 4.298 -23.138 1.00 94.19 470 GLY A O 1
ATOM 3478 N N . ALA A 1 471 ? 7.023 4.802 -21.295 1.00 95.38 471 ALA A N 1
ATOM 3479 C CA . ALA A 1 471 ? 8.014 4.390 -20.305 1.00 95.38 471 ALA A CA 1
ATOM 3480 C C . ALA A 1 471 ? 8.112 2.857 -20.221 1.00 95.38 471 ALA A C 1
ATOM 3482 O O . ALA A 1 471 ? 9.209 2.316 -20.138 1.00 95.38 471 ALA A O 1
ATOM 3483 N N . GLY A 1 472 ? 6.979 2.152 -20.346 1.00 95.56 472 GLY A N 1
ATOM 3484 C CA . GLY A 1 472 ? 6.929 0.691 -20.446 1.00 95.56 472 GLY A CA 1
ATOM 3485 C C . GLY A 1 472 ? 6.303 0.165 -21.739 1.00 95.56 472 GLY A C 1
ATOM 3486 O O . GLY A 1 472 ? 5.653 0.885 -22.498 1.00 95.56 472 GLY A O 1
ATOM 3487 N N . GLY A 1 473 ? 6.506 -1.127 -22.005 1.00 94.94 473 GLY A N 1
ATOM 3488 C CA . GLY A 1 473 ? 5.959 -1.843 -23.164 1.00 94.94 473 GLY A CA 1
ATOM 3489 C C . GLY A 1 473 ? 4.757 -2.740 -22.851 1.00 94.94 473 GLY A C 1
ATOM 3490 O O . GLY A 1 473 ? 4.054 -3.157 -23.777 1.00 94.94 473 GLY A O 1
ATOM 3491 N N . VAL A 1 474 ? 4.502 -3.017 -21.572 1.00 97.88 474 VAL A N 1
ATOM 3492 C CA . VAL A 1 474 ? 3.335 -3.760 -21.079 1.00 97.88 474 VAL A CA 1
ATOM 3493 C C . VAL A 1 474 ? 2.856 -3.155 -19.762 1.00 97.88 474 VAL A C 1
ATOM 3495 O O . VAL A 1 474 ? 3.682 -2.792 -18.935 1.00 97.88 474 VAL A O 1
ATOM 3498 N N . ALA A 1 475 ? 1.542 -3.064 -19.557 1.00 98.38 475 ALA A N 1
ATOM 3499 C CA . ALA A 1 475 ? 0.943 -2.701 -18.274 1.00 98.38 475 ALA A CA 1
ATOM 3500 C C . ALA A 1 475 ? 0.047 -3.824 -17.749 1.00 98.38 475 ALA A C 1
ATOM 3502 O O . ALA A 1 475 ? -0.798 -4.346 -18.482 1.00 98.38 475 ALA A O 1
ATOM 3503 N N . PHE A 1 476 ? 0.207 -4.180 -16.479 1.00 97.94 476 PHE A N 1
ATOM 3504 C CA . PHE A 1 476 ? -0.639 -5.159 -15.801 1.00 97.94 476 PHE A CA 1
ATOM 3505 C C . PHE A 1 476 ? -1.710 -4.436 -14.985 1.00 97.94 476 PHE A C 1
ATOM 3507 O O . PHE A 1 476 ? -1.406 -3.848 -13.957 1.00 97.94 476 PHE A O 1
ATOM 3514 N N . VAL A 1 477 ? -2.958 -4.448 -15.462 1.00 95.88 477 VAL A N 1
ATOM 3515 C CA . VAL A 1 477 ? -4.070 -3.631 -14.925 1.00 95.88 477 VAL A CA 1
ATOM 3516 C C . VAL A 1 477 ? -5.406 -4.387 -14.972 1.00 95.88 477 VAL A C 1
ATOM 3518 O O . VAL A 1 477 ? -5.466 -5.515 -15.475 1.00 95.88 477 VAL A O 1
ATOM 3521 N N . LYS A 1 478 ? -6.502 -3.790 -14.473 1.00 92.38 478 LYS A N 1
ATOM 3522 C CA . LYS A 1 478 ? -7.865 -4.320 -14.663 1.00 92.38 478 LYS A CA 1
ATOM 3523 C C . LYS A 1 478 ? -8.347 -4.078 -16.099 1.00 92.38 478 LYS A C 1
ATOM 3525 O O . LYS A 1 478 ? -7.965 -3.118 -16.763 1.00 92.38 478 LYS A O 1
ATOM 3530 N N . HIS A 1 479 ? -9.220 -4.953 -16.591 1.00 91.19 479 HIS A N 1
ATOM 3531 C CA . HIS A 1 479 ? -9.799 -4.840 -17.934 1.00 91.19 479 HIS A CA 1
ATOM 3532 C C . HIS A 1 479 ? -10.525 -3.510 -18.212 1.00 91.19 479 HIS A C 1
ATOM 3534 O O . HIS A 1 479 ? -10.544 -3.078 -19.364 1.00 91.19 479 HIS A O 1
ATOM 3540 N N . SER A 1 480 ? -11.088 -2.859 -17.186 1.00 88.31 480 SER A N 1
ATOM 3541 C CA . SER A 1 480 ? -11.779 -1.569 -17.305 1.00 88.31 480 SER A CA 1
ATOM 3542 C C . SER A 1 480 ? -10.833 -0.364 -17.356 1.00 88.31 480 SER A C 1
ATOM 3544 O O . SER A 1 480 ? -11.218 0.668 -17.896 1.00 88.31 480 SER A O 1
ATOM 3546 N N . THR A 1 481 ? -9.581 -0.479 -16.886 1.00 91.69 481 THR A N 1
ATOM 3547 C CA . THR A 1 481 ? -8.647 0.654 -16.715 1.00 91.69 481 THR A CA 1
ATOM 3548 C C . THR A 1 481 ? -8.515 1.513 -17.973 1.00 91.69 481 THR A C 1
ATOM 3550 O O . THR A 1 481 ? -8.673 2.730 -17.919 1.00 91.69 481 THR A O 1
ATOM 3553 N N . ALA A 1 482 ? -8.256 0.892 -19.128 1.00 92.44 482 ALA A N 1
ATOM 3554 C CA . ALA A 1 482 ? -8.075 1.627 -20.378 1.00 92.44 482 ALA A CA 1
ATOM 3555 C C . ALA A 1 482 ? -9.356 2.340 -20.832 1.00 92.44 482 ALA A C 1
ATOM 3557 O O . ALA A 1 482 ? -9.288 3.461 -21.327 1.00 92.44 482 ALA A O 1
ATOM 3558 N N . GLU A 1 483 ? -10.526 1.727 -20.652 1.00 89.00 483 GLU A N 1
ATOM 3559 C CA . GLU A 1 483 ? -11.798 2.362 -21.007 1.00 89.00 483 GLU A CA 1
ATOM 3560 C C . GLU A 1 483 ? -12.104 3.549 -20.083 1.00 89.00 483 GLU A C 1
ATOM 3562 O O . GLU A 1 483 ? -12.462 4.624 -20.569 1.00 89.00 483 GLU A O 1
ATOM 3567 N N . THR A 1 484 ? -11.884 3.383 -18.776 1.00 85.50 484 THR A N 1
ATOM 3568 C CA . THR A 1 484 ? -12.111 4.417 -17.761 1.00 85.50 484 THR A CA 1
ATOM 3569 C C . THR A 1 484 ? -11.210 5.629 -17.995 1.00 85.50 484 THR A C 1
ATOM 3571 O O . THR A 1 484 ? -11.705 6.726 -18.276 1.00 85.50 484 THR A O 1
ATOM 3574 N N . PHE A 1 485 ? -9.890 5.444 -17.964 1.00 88.44 485 PHE A N 1
ATOM 3575 C CA . PHE A 1 485 ? -8.952 6.568 -17.898 1.00 88.44 485 PHE A CA 1
ATOM 3576 C C . PHE A 1 485 ? -8.646 7.203 -19.258 1.00 88.44 485 PHE A C 1
ATOM 3578 O O . PHE A 1 485 ? -8.385 8.401 -19.320 1.00 88.44 485 PHE A O 1
ATOM 3585 N N . LEU A 1 486 ? -8.762 6.480 -20.381 1.00 90.06 486 LEU A N 1
ATOM 3586 C CA . LEU A 1 486 ? -8.578 7.096 -21.707 1.00 90.06 486 LEU A CA 1
ATOM 3587 C C . LEU A 1 486 ? -9.800 7.909 -22.160 1.00 90.06 486 LEU A C 1
ATOM 3589 O O . LEU A 1 486 ? -9.681 8.773 -23.030 1.00 90.06 486 LEU A O 1
ATOM 3593 N N . SER A 1 487 ? -10.980 7.673 -21.574 1.00 86.19 487 SER A N 1
ATOM 3594 C CA . SER A 1 487 ? -12.188 8.443 -21.903 1.00 86.19 487 SER A CA 1
ATOM 3595 C C . SER A 1 487 ? -12.104 9.905 -21.446 1.00 86.19 487 SER A C 1
ATOM 3597 O O . SER A 1 487 ? -12.690 10.796 -22.075 1.00 86.19 487 SER A O 1
ATOM 3599 N N . ASN A 1 488 ? -11.350 10.155 -20.374 1.00 83.19 488 ASN A N 1
ATOM 3600 C CA . ASN A 1 488 ? -11.093 11.471 -19.806 1.00 83.19 488 ASN A CA 1
ATOM 3601 C C . ASN A 1 488 ? -9.712 11.484 -19.120 1.00 83.19 488 ASN A C 1
ATOM 3603 O O . ASN A 1 488 ? -9.655 11.521 -17.891 1.00 83.19 488 ASN A O 1
ATOM 3607 N N . PRO A 1 489 ? -8.615 11.438 -19.899 1.00 82.94 489 PRO A N 1
ATOM 3608 C CA . PRO A 1 489 ? -7.276 11.314 -19.341 1.00 82.94 489 PRO A CA 1
ATOM 3609 C C . PRO A 1 489 ? -6.897 12.576 -18.578 1.00 82.94 489 PRO A C 1
ATOM 3611 O O . PRO A 1 489 ? -7.305 13.686 -18.951 1.00 82.94 489 PRO A O 1
ATOM 3614 N N . ASP A 1 490 ? -6.084 12.408 -17.537 1.00 83.06 490 ASP A N 1
ATOM 3615 C CA . ASP A 1 490 ? -5.555 13.544 -16.798 1.00 83.06 490 ASP A CA 1
ATOM 3616 C C . ASP A 1 490 ? -4.790 14.480 -17.762 1.00 83.06 490 ASP A C 1
ATOM 3618 O O . ASP A 1 490 ? -3.999 14.019 -18.595 1.00 83.06 490 ASP A O 1
ATOM 3622 N N . PRO A 1 491 ? -5.007 15.809 -17.697 1.00 85.81 491 PRO A N 1
ATOM 3623 C CA . PRO A 1 491 ? -4.345 16.758 -18.590 1.00 85.81 491 PRO A CA 1
ATOM 3624 C C . PRO A 1 491 ? -2.808 16.753 -18.539 1.00 85.81 491 PRO A C 1
ATOM 3626 O O . PRO A 1 491 ? -2.186 17.341 -19.427 1.00 85.81 491 PRO A O 1
ATOM 3629 N N . SER A 1 492 ? -2.204 16.168 -17.502 1.00 86.31 492 SER A N 1
ATOM 3630 C CA . SER A 1 492 ? -0.757 16.012 -17.336 1.00 86.31 492 SER A CA 1
ATOM 3631 C C . SER A 1 492 ? -0.162 14.862 -18.151 1.00 86.31 492 SER A C 1
ATOM 3633 O O . SER A 1 492 ? 1.053 14.861 -18.351 1.00 86.31 492 SER A O 1
ATOM 3635 N N . TRP A 1 493 ? -0.977 13.927 -18.657 1.00 88.81 493 TRP A N 1
ATOM 3636 C CA . TRP A 1 493 ? -0.488 12.771 -19.408 1.00 88.81 493 TRP A CA 1
ATOM 3637 C C . TRP A 1 493 ? 0.176 13.186 -20.723 1.00 88.81 493 TRP A C 1
ATOM 3639 O O . TRP A 1 493 ? -0.371 13.948 -21.531 1.00 88.81 493 TRP A O 1
ATOM 3649 N N . THR A 1 494 ? 1.358 12.630 -20.969 1.00 87.81 494 THR A N 1
ATOM 3650 C CA . THR A 1 494 ? 2.173 12.881 -22.160 1.00 87.81 494 THR A CA 1
ATOM 3651 C C . THR A 1 494 ? 2.240 11.661 -23.071 1.00 87.81 494 THR A C 1
ATOM 3653 O O . THR A 1 494 ? 3.232 10.952 -23.156 1.00 87.81 494 THR A O 1
ATOM 3656 N N . PHE A 1 495 ? 1.161 11.458 -23.819 1.00 87.00 495 PHE A N 1
ATOM 3657 C CA . PHE A 1 495 ? 1.021 10.387 -24.805 1.00 87.00 495 PHE A CA 1
ATOM 3658 C C . PHE A 1 495 ? 2.200 10.302 -25.803 1.00 87.00 495 PHE A C 1
ATOM 3660 O O . PHE A 1 495 ? 2.483 11.269 -26.523 1.00 87.00 495 PHE A O 1
ATOM 3667 N N . ALA A 1 496 ? 2.879 9.149 -25.851 1.00 82.44 496 ALA A N 1
ATOM 3668 C CA . ALA A 1 496 ? 3.962 8.868 -26.801 1.00 82.44 496 ALA A CA 1
ATOM 3669 C C . ALA A 1 496 ? 3.434 8.568 -28.230 1.00 82.44 496 ALA A C 1
ATOM 3671 O O . ALA A 1 496 ? 2.241 8.608 -28.490 1.00 82.44 496 ALA A O 1
ATOM 3672 N N . ASP A 1 497 ? 4.299 8.279 -29.211 1.00 72.50 497 ASP A N 1
ATOM 3673 C CA . ASP A 1 497 ? 3.861 7.948 -30.585 1.00 72.50 497 ASP A CA 1
ATOM 3674 C C . ASP A 1 497 ? 4.311 6.532 -31.008 1.00 72.50 497 ASP A C 1
ATOM 3676 O O . ASP A 1 497 ? 5.513 6.336 -31.227 1.00 72.50 497 ASP A O 1
ATOM 3680 N N . PRO A 1 498 ? 3.390 5.553 -31.174 1.00 64.56 498 PRO A N 1
ATOM 3681 C CA . PRO A 1 498 ? 1.966 5.581 -30.815 1.00 64.56 498 PRO A CA 1
ATOM 3682 C C . PRO A 1 498 ? 1.755 4.905 -29.455 1.00 64.56 498 PRO A C 1
ATOM 3684 O O . PRO A 1 498 ? 1.998 3.702 -29.318 1.00 64.56 498 PRO A O 1
ATOM 3687 N N . PRO A 1 499 ? 1.434 5.670 -28.416 1.00 70.38 499 PRO A N 1
ATOM 3688 C CA . PRO A 1 499 ? 0.088 5.605 -27.793 1.00 70.38 499 PRO A CA 1
ATOM 3689 C C . PRO A 1 499 ? -0.692 6.942 -27.749 1.00 70.38 499 PRO A C 1
ATOM 3691 O O . PRO A 1 499 ? -0.149 7.967 -27.374 1.00 70.38 499 PRO A O 1
ATOM 3694 N N . THR A 1 500 ? -1.996 6.952 -28.060 1.00 84.31 500 THR A N 1
ATOM 3695 C CA . THR A 1 500 ? -2.877 8.132 -27.877 1.00 84.31 500 THR A CA 1
ATOM 3696 C C . THR A 1 500 ? -3.970 7.871 -26.834 1.00 84.31 500 THR A C 1
ATOM 3698 O O . THR A 1 500 ? -4.080 6.767 -26.320 1.00 84.31 500 THR A O 1
ATOM 3701 N N . ALA A 1 501 ? -4.831 8.854 -26.549 1.00 87.62 501 ALA A N 1
ATOM 3702 C CA . ALA A 1 501 ? -6.023 8.658 -25.712 1.00 87.62 501 ALA A CA 1
ATOM 3703 C C . ALA A 1 501 ? -7.128 7.792 -26.375 1.00 87.62 501 ALA A C 1
ATOM 3705 O O . ALA A 1 501 ? -8.254 7.752 -25.889 1.00 87.62 501 ALA A O 1
ATOM 3706 N N . ASP A 1 502 ? -6.863 7.160 -27.523 1.00 91.31 502 ASP A N 1
ATOM 3707 C CA . ASP A 1 502 ? -7.814 6.283 -28.208 1.00 91.31 502 ASP A CA 1
ATOM 3708 C C . ASP A 1 502 ? -7.678 4.837 -27.706 1.00 91.31 502 ASP A C 1
ATOM 3710 O O . ASP A 1 502 ? -6.608 4.234 -27.788 1.00 91.31 502 ASP A O 1
ATOM 3714 N N . LEU A 1 503 ? -8.780 4.248 -27.232 1.00 92.88 503 LEU A N 1
ATOM 3715 C CA . LEU A 1 503 ? -8.822 2.856 -26.773 1.00 92.88 503 LEU A CA 1
ATOM 3716 C C . LEU A 1 503 ? -8.392 1.871 -27.878 1.00 92.88 503 LEU A C 1
ATOM 3718 O O . LEU A 1 503 ? -7.802 0.828 -27.589 1.00 92.88 503 LEU A O 1
ATOM 3722 N N . ASP A 1 504 ? -8.631 2.214 -29.150 1.00 93.25 504 ASP A N 1
ATOM 3723 C CA . ASP A 1 504 ? -8.239 1.394 -30.301 1.00 93.25 504 ASP A CA 1
ATOM 3724 C C . ASP A 1 504 ? -6.711 1.282 -30.477 1.00 93.25 504 ASP A C 1
ATOM 3726 O O . ASP A 1 504 ? -6.261 0.390 -31.211 1.00 93.25 504 ASP A O 1
ATOM 3730 N N . ASP A 1 505 ? -5.915 2.108 -29.789 1.00 94.38 505 ASP A N 1
ATOM 3731 C CA . ASP A 1 505 ? -4.452 2.032 -29.782 1.00 94.38 505 ASP A CA 1
ATOM 3732 C C . ASP A 1 505 ? -3.903 0.992 -28.795 1.00 94.38 505 ASP A C 1
ATOM 3734 O O . ASP A 1 505 ? -2.708 0.698 -28.840 1.00 94.38 505 ASP A O 1
ATOM 3738 N N . TYR A 1 506 ? -4.751 0.324 -28.007 1.00 96.62 506 TYR A N 1
ATOM 3739 C CA . TYR A 1 506 ? -4.342 -0.674 -27.011 1.00 96.62 506 TYR A CA 1
ATOM 3740 C C . TYR A 1 506 ? -4.936 -2.064 -27.283 1.00 96.62 506 TYR A C 1
ATOM 3742 O O . TYR A 1 506 ? -5.987 -2.223 -27.911 1.00 96.62 506 TYR A O 1
ATOM 3750 N N . ARG A 1 507 ? -4.244 -3.114 -26.839 1.00 96.38 507 ARG A N 1
ATOM 3751 C CA . ARG A 1 507 ? -4.649 -4.520 -26.987 1.00 96.38 507 ARG A CA 1
ATOM 3752 C C . ARG A 1 507 ? -4.339 -5.298 -25.719 1.00 96.38 507 ARG A C 1
ATOM 3754 O O . ARG A 1 507 ? -3.405 -4.961 -25.003 1.00 96.38 507 ARG A O 1
ATOM 3761 N N . ILE A 1 508 ? -5.067 -6.386 -25.500 1.00 96.69 508 ILE A N 1
ATOM 3762 C CA . ILE A 1 508 ? -4.742 -7.354 -24.453 1.00 96.69 508 ILE A CA 1
ATOM 3763 C C . ILE A 1 508 ? -3.894 -8.462 -25.063 1.00 96.69 508 ILE A C 1
ATOM 3765 O O . ILE A 1 508 ? -4.316 -9.065 -26.052 1.00 96.69 508 ILE A O 1
ATOM 3769 N N . LEU A 1 509 ? -2.728 -8.740 -24.485 1.00 95.94 509 LEU A N 1
ATOM 3770 C CA . LEU A 1 509 ? -1.933 -9.928 -24.778 1.00 95.94 509 LEU A CA 1
ATOM 3771 C C . LEU A 1 509 ? -2.515 -11.126 -24.019 1.00 95.94 509 LEU A C 1
ATOM 3773 O O . LEU A 1 509 ? -2.637 -11.102 -22.795 1.00 95.94 509 LEU A O 1
ATOM 3777 N N . CYS A 1 510 ? -2.897 -12.177 -24.742 1.00 93.31 510 CYS A N 1
ATOM 3778 C CA . CYS A 1 510 ? -3.713 -13.228 -24.148 1.00 93.31 510 CYS A CA 1
ATOM 3779 C C . CYS A 1 510 ? -2.947 -14.184 -23.242 1.00 93.31 510 CYS A C 1
ATOM 3781 O O . CYS A 1 510 ? -2.092 -14.946 -23.691 1.00 93.31 510 CYS A O 1
ATOM 3783 N N . TYR A 1 511 ? -3.399 -14.249 -21.991 1.00 90.06 511 TYR A N 1
ATOM 3784 C CA . TYR A 1 511 ? -3.320 -15.459 -21.189 1.00 90.06 511 TYR A CA 1
ATOM 3785 C C . TYR A 1 511 ? -4.505 -16.370 -21.533 1.00 90.06 511 TYR A C 1
ATOM 3787 O O . TYR A 1 511 ? -5.659 -15.944 -21.504 1.00 90.06 511 TYR A O 1
ATOM 3795 N N . THR A 1 512 ? -4.227 -17.633 -21.866 1.00 81.62 512 THR A N 1
ATOM 3796 C CA . THR A 1 512 ? -5.267 -18.655 -22.044 1.00 81.62 512 THR A CA 1
ATOM 3797 C C . THR A 1 512 ? -5.102 -19.733 -20.970 1.00 81.62 512 THR A C 1
ATOM 3799 O O . THR A 1 512 ? -4.116 -20.478 -21.019 1.00 81.62 512 THR A O 1
ATOM 3802 N N . PRO A 1 513 ? -6.066 -19.888 -20.043 1.00 74.50 513 PRO A N 1
ATOM 3803 C CA . PRO A 1 513 ? -6.001 -20.908 -19.001 1.00 74.50 513 PRO A CA 1
ATOM 3804 C C . PRO A 1 513 ? -5.764 -22.315 -19.567 1.00 74.50 513 PRO A C 1
ATOM 3806 O O . PRO A 1 513 ? -6.457 -22.763 -20.485 1.00 74.50 513 PRO A O 1
ATOM 3809 N N . GLY A 1 514 ? -4.770 -23.024 -19.026 1.00 72.50 514 GLY A N 1
ATOM 3810 C CA . GLY A 1 514 ? -4.400 -24.375 -19.465 1.00 72.50 514 GLY A CA 1
ATOM 3811 C C . GLY A 1 514 ? -3.740 -24.457 -20.849 1.00 72.50 514 GLY A C 1
ATOM 3812 O O . GLY A 1 514 ? -3.498 -25.561 -21.346 1.00 72.50 514 GLY A O 1
ATOM 3813 N N . ASN A 1 515 ? -3.453 -23.319 -21.487 1.00 77.50 515 ASN A N 1
ATOM 3814 C CA . ASN A 1 515 ? -2.613 -23.232 -22.676 1.00 77.50 515 ASN A CA 1
ATOM 3815 C C . ASN A 1 515 ? -1.873 -21.878 -22.722 1.00 77.50 515 ASN A C 1
ATOM 3817 O O . ASN A 1 515 ? -2.148 -21.073 -23.610 1.00 77.50 515 ASN A O 1
ATOM 3821 N N . PRO A 1 516 ? -0.925 -21.620 -21.803 1.00 67.38 516 PRO A N 1
ATOM 3822 C CA . PRO A 1 516 ? -0.181 -20.354 -21.736 1.00 67.38 516 PRO A CA 1
ATOM 3823 C C . PRO A 1 516 ? 0.608 -20.020 -23.016 1.00 67.38 516 PRO A C 1
ATOM 3825 O O . PRO A 1 516 ? 0.948 -18.869 -23.261 1.00 67.38 516 PRO A O 1
ATOM 3828 N N . SER A 1 517 ? 0.866 -21.012 -23.876 1.00 68.88 517 SER A N 1
ATOM 3829 C CA . SER A 1 517 ? 1.486 -20.821 -25.195 1.00 68.88 517 SER A CA 1
ATOM 3830 C C . SER A 1 517 ? 0.494 -20.424 -26.300 1.00 68.88 517 SER A C 1
ATOM 3832 O O . SER A 1 517 ? 0.904 -20.227 -27.447 1.00 68.88 517 SER A O 1
ATOM 3834 N N . ALA A 1 518 ? -0.811 -20.352 -26.012 1.00 76.69 518 ALA A N 1
ATOM 3835 C CA . ALA A 1 518 ? -1.796 -19.789 -26.929 1.00 76.69 518 ALA A CA 1
ATOM 3836 C C . ALA A 1 518 ? -1.692 -18.264 -26.905 1.00 76.69 518 ALA A C 1
ATOM 3838 O O . ALA A 1 518 ? -2.295 -17.597 -26.072 1.00 76.69 518 ALA A O 1
ATOM 3839 N N . GLY A 1 519 ? -0.898 -17.747 -27.837 1.00 79.94 519 GLY A N 1
ATOM 3840 C CA . GLY A 1 519 ? -0.704 -16.322 -28.036 1.00 79.94 519 GLY A CA 1
ATOM 3841 C C . GLY A 1 519 ? -1.786 -15.649 -28.879 1.00 79.94 519 GLY A C 1
ATOM 3842 O O . GLY A 1 519 ? -2.712 -16.274 -29.402 1.00 79.94 519 GLY A O 1
ATOM 3843 N N . GLY A 1 520 ? -1.602 -14.353 -29.070 1.00 91.81 520 GLY A N 1
ATOM 3844 C CA . GLY A 1 520 ? -2.469 -13.438 -29.784 1.00 91.81 520 GLY A CA 1
ATOM 3845 C C . GLY A 1 520 ? -2.731 -12.202 -28.939 1.00 91.81 520 GLY A C 1
ATOM 3846 O O . GLY A 1 520 ? -2.656 -12.251 -27.713 1.00 91.81 520 GLY A O 1
ATOM 3847 N N . CYS A 1 521 ? -3.080 -11.110 -29.613 1.00 93.81 521 CYS A N 1
ATOM 3848 C CA . CYS A 1 521 ? -3.702 -9.982 -28.942 1.00 93.81 521 CYS A CA 1
ATOM 3849 C C . CYS A 1 521 ? -5.135 -9.809 -29.425 1.00 93.81 521 CYS A C 1
ATOM 3851 O O . CYS A 1 521 ? -5.454 -10.081 -30.590 1.00 93.81 521 CYS A O 1
ATOM 3853 N N . VAL A 1 522 ? -5.986 -9.320 -28.533 1.00 94.69 522 VAL A N 1
ATOM 3854 C CA . VAL A 1 522 ? -7.383 -8.991 -28.825 1.00 94.69 522 VAL A CA 1
ATOM 3855 C C . VAL A 1 522 ? -7.672 -7.535 -28.447 1.00 94.69 522 VAL A C 1
ATOM 3857 O O . VAL A 1 522 ? -6.924 -6.943 -27.666 1.00 94.69 522 VAL A O 1
ATOM 3860 N N . PRO A 1 523 ? -8.720 -6.920 -29.018 1.00 95.62 523 PRO A N 1
ATOM 3861 C CA . PRO A 1 523 ? -9.237 -5.644 -28.528 1.00 95.62 523 PRO A CA 1
ATOM 3862 C C . PRO A 1 523 ? -9.646 -5.722 -27.049 1.00 95.62 523 PRO A C 1
ATOM 3864 O O . PRO A 1 523 ? -10.002 -6.796 -26.565 1.00 95.62 523 PRO A O 1
ATOM 3867 N N . VAL A 1 524 ? -9.612 -4.585 -26.349 1.00 93.50 524 VAL A N 1
ATOM 3868 C CA . VAL A 1 524 ? -9.847 -4.515 -24.893 1.00 93.50 524 VAL A CA 1
ATOM 3869 C C . VAL A 1 524 ? -11.216 -5.082 -24.490 1.00 93.50 524 VAL A C 1
ATOM 3871 O O . VAL A 1 524 ? -11.318 -5.786 -23.492 1.00 93.50 524 VAL A O 1
ATOM 3874 N N . ASP A 1 525 ? -12.246 -4.917 -25.325 1.00 90.50 525 ASP A N 1
ATOM 3875 C CA . ASP A 1 525 ? -13.605 -5.435 -25.094 1.00 90.50 525 ASP A CA 1
ATOM 3876 C C . ASP A 1 525 ? -13.734 -6.978 -25.118 1.00 90.50 525 ASP A C 1
ATOM 3878 O O . ASP A 1 525 ? -14.806 -7.522 -24.845 1.00 90.50 525 ASP A O 1
ATOM 3882 N N . GLN A 1 526 ? -12.655 -7.706 -25.435 1.00 92.12 526 GLN A N 1
ATOM 3883 C CA . GLN A 1 526 ? -12.608 -9.175 -25.479 1.00 92.12 526 GLN A CA 1
ATOM 3884 C C . GLN A 1 526 ? -11.894 -9.811 -24.274 1.00 92.12 526 GLN A C 1
ATOM 3886 O O . GLN A 1 526 ? -11.572 -11.004 -24.317 1.00 92.12 526 GLN A O 1
ATOM 3891 N N . TYR A 1 527 ? -11.698 -9.055 -23.188 1.00 90.69 527 TYR A N 1
ATOM 3892 C CA . TYR A 1 527 ? -11.026 -9.497 -21.959 1.00 90.69 527 TYR A CA 1
ATOM 3893 C C . TYR A 1 527 ? -11.542 -10.837 -21.410 1.00 90.69 527 TYR A C 1
ATOM 3895 O O . TYR A 1 527 ? -10.748 -11.673 -20.998 1.00 90.69 527 TYR A O 1
ATOM 3903 N N . ALA A 1 528 ? -12.850 -11.114 -21.482 1.00 85.75 528 ALA A N 1
ATOM 3904 C CA . ALA A 1 528 ? -13.448 -12.312 -20.880 1.00 85.75 528 ALA A CA 1
ATOM 3905 C C . ALA A 1 528 ? -12.913 -13.644 -21.453 1.00 85.75 528 ALA A C 1
ATOM 3907 O O . ALA A 1 528 ? -13.076 -14.699 -20.842 1.00 85.75 528 ALA A O 1
ATOM 3908 N N . GLY A 1 529 ? -12.318 -13.620 -22.652 1.00 85.31 529 GLY A N 1
ATOM 3909 C CA . GLY A 1 529 ? -11.660 -14.779 -23.265 1.00 85.31 529 GLY A CA 1
ATOM 3910 C C . GLY A 1 529 ? -10.131 -14.706 -23.278 1.00 85.31 529 GLY A C 1
ATOM 3911 O O . GLY A 1 529 ? -9.506 -15.582 -23.873 1.00 85.31 529 GLY A O 1
ATOM 3912 N N . CYS A 1 530 ? -9.549 -13.653 -22.707 1.00 90.44 530 CYS A N 1
ATOM 3913 C CA . CYS A 1 530 ? -8.153 -13.258 -22.857 1.00 90.44 530 CYS A CA 1
ATOM 3914 C C . CYS A 1 530 ? -7.741 -12.407 -21.639 1.00 90.44 530 CYS A C 1
ATOM 3916 O O . CYS A 1 530 ? -7.540 -11.202 -21.743 1.00 90.44 530 CYS A O 1
ATOM 3918 N N . SER A 1 531 ? -7.671 -13.037 -20.468 1.00 91.31 531 SER A N 1
ATOM 3919 C CA . SER A 1 531 ? -7.316 -12.404 -19.193 1.00 91.31 531 SER A CA 1
ATOM 3920 C C . SER A 1 531 ? -6.678 -13.427 -18.264 1.00 91.31 531 SER A C 1
ATOM 3922 O O . SER A 1 531 ? -6.869 -14.632 -18.444 1.00 91.31 531 SER A O 1
ATOM 3924 N N . PHE A 1 532 ? -5.983 -12.955 -17.235 1.00 90.69 532 PHE A N 1
ATOM 3925 C CA . PHE A 1 532 ? -5.587 -13.779 -16.093 1.00 90.69 532 PHE A CA 1
ATOM 3926 C C . PHE A 1 532 ? -6.826 -14.266 -15.309 1.00 90.69 532 PHE A C 1
ATOM 3928 O O . PHE A 1 532 ? -7.952 -13.836 -15.611 1.00 90.69 532 PHE A O 1
ATOM 3935 N N . PRO A 1 533 ? -6.668 -15.200 -14.344 1.00 86.19 533 PRO A N 1
ATOM 3936 C CA . PRO A 1 533 ? -7.761 -15.602 -13.463 1.00 86.19 533 PRO A CA 1
ATOM 3937 C C . PRO A 1 533 ? -8.471 -14.389 -12.852 1.00 86.19 533 PRO A C 1
ATOM 3939 O O . PRO A 1 533 ? -7.825 -13.416 -12.471 1.00 86.19 533 PRO A O 1
ATOM 3942 N N . GLN A 1 534 ? -9.803 -14.450 -12.803 1.00 85.62 534 GLN A N 1
ATOM 3943 C CA . GLN A 1 534 ? -10.634 -13.367 -12.280 1.00 85.62 534 GLN A CA 1
ATOM 3944 C C . GLN A 1 534 ? -10.237 -13.054 -10.834 1.00 85.62 534 GLN A C 1
ATOM 3946 O O . GLN A 1 534 ? -10.168 -13.961 -10.003 1.00 85.62 534 GLN A O 1
ATOM 3951 N N . ALA A 1 535 ? -9.977 -11.778 -10.574 1.00 86.00 535 ALA A N 1
ATOM 3952 C CA . ALA A 1 535 ? -9.708 -11.242 -9.255 1.00 86.00 535 ALA A CA 1
ATOM 3953 C C . ALA A 1 535 ? -11.022 -10.940 -8.531 1.00 86.00 535 ALA A C 1
ATOM 3955 O O . ALA A 1 535 ? -12.021 -10.591 -9.168 1.00 86.00 535 ALA A O 1
ATOM 3956 N N . LEU A 1 536 ? -11.010 -11.059 -7.204 1.00 86.50 536 LEU A N 1
ATOM 3957 C CA . LEU A 1 536 ? -12.103 -10.568 -6.371 1.00 86.50 536 LEU A CA 1
ATOM 3958 C C . LEU A 1 536 ? -12.187 -9.034 -6.451 1.00 86.50 536 LEU A C 1
ATOM 3960 O O . LEU A 1 536 ? -11.168 -8.385 -6.700 1.00 86.50 536 LEU A O 1
ATOM 3964 N N . PRO A 1 537 ? -13.381 -8.449 -6.269 1.00 85.75 537 PRO A N 1
ATOM 3965 C CA . PRO A 1 537 ? -13.515 -7.001 -6.189 1.00 85.75 537 PRO A CA 1
ATOM 3966 C C . PRO A 1 537 ? -12.828 -6.470 -4.930 1.00 85.75 537 PRO A C 1
ATOM 3968 O O . PRO A 1 537 ? -12.513 -7.239 -4.018 1.00 85.75 537 PRO A O 1
ATOM 3971 N N . HIS A 1 538 ? -12.626 -5.155 -4.877 1.00 87.69 538 HIS A N 1
ATOM 3972 C CA . HIS A 1 538 ? -12.211 -4.491 -3.648 1.00 87.69 538 HIS A CA 1
ATOM 3973 C C . HIS A 1 538 ? -13.294 -4.666 -2.575 1.00 87.69 538 HIS A C 1
ATOM 3975 O O . HIS A 1 538 ? -14.481 -4.866 -2.874 1.00 87.69 538 HIS A O 1
ATOM 3981 N N . THR A 1 539 ? -12.865 -4.685 -1.318 1.00 91.38 539 THR A N 1
ATOM 3982 C CA . THR A 1 539 ? -13.721 -5.071 -0.198 1.00 91.38 539 THR A CA 1
ATOM 3983 C C . THR A 1 539 ? -13.605 -4.117 0.975 1.00 91.38 539 THR A C 1
ATOM 3985 O O . THR A 1 539 ? -12.567 -3.518 1.235 1.00 91.38 539 THR A O 1
ATOM 3988 N N . VAL A 1 540 ? -14.690 -4.028 1.736 1.00 94.19 540 VAL A N 1
ATOM 3989 C CA . VAL A 1 540 ? -14.686 -3.444 3.074 1.00 94.19 540 VAL A CA 1
ATOM 3990 C C . VAL A 1 540 ? -14.488 -4.583 4.061 1.00 94.19 540 VAL A C 1
ATOM 3992 O O . VAL A 1 540 ? -15.229 -5.570 4.027 1.00 94.19 540 VAL A O 1
ATOM 3995 N N . VAL A 1 541 ? -13.512 -4.450 4.952 1.00 94.25 541 VAL A N 1
ATOM 3996 C CA . VAL A 1 541 ? -13.131 -5.501 5.905 1.00 94.25 541 VAL A CA 1
ATOM 3997 C C . VAL A 1 541 ? -13.210 -4.985 7.332 1.00 94.25 541 VAL A C 1
ATOM 3999 O O . VAL A 1 541 ? -13.046 -3.794 7.587 1.00 94.25 541 VAL A O 1
ATOM 4002 N N . ALA A 1 542 ? -13.448 -5.879 8.283 1.00 93.56 542 ALA A N 1
ATOM 4003 C CA . ALA A 1 542 ? -13.485 -5.555 9.701 1.00 93.56 542 ALA A CA 1
ATOM 4004 C C . ALA A 1 542 ? -12.641 -6.524 10.525 1.00 93.56 542 ALA A C 1
ATOM 4006 O O . ALA A 1 542 ? -12.518 -7.697 10.177 1.00 93.56 542 ALA A O 1
ATOM 4007 N N . ARG A 1 543 ? -12.107 -6.039 11.653 1.00 87.81 543 ARG A N 1
ATOM 4008 C CA . ARG A 1 543 ? -11.310 -6.860 12.582 1.00 87.81 543 ARG A CA 1
ATOM 4009 C C . ARG A 1 543 ? -12.106 -8.007 13.204 1.00 87.81 543 ARG A C 1
ATOM 4011 O O . ARG A 1 543 ? -11.509 -9.027 13.507 1.00 87.81 543 ARG A O 1
ATOM 4018 N N . ASP A 1 544 ? -13.403 -7.817 13.465 1.00 83.50 544 ASP A N 1
ATOM 4019 C CA . ASP A 1 544 ? -14.250 -8.785 14.171 1.00 83.50 544 ASP A CA 1
ATOM 4020 C C . ASP A 1 544 ? -15.732 -8.678 13.775 1.00 83.50 544 ASP A C 1
ATOM 4022 O O . ASP A 1 544 ? -16.268 -7.580 13.600 1.00 83.50 544 ASP A O 1
ATOM 4026 N N . GLU A 1 545 ? -16.453 -9.805 13.800 1.00 83.56 545 GLU A N 1
ATOM 4027 C CA . GLU A 1 545 ? -17.923 -9.841 13.752 1.00 83.56 545 GLU A CA 1
ATOM 4028 C C . GLU A 1 545 ? -18.547 -9.354 15.074 1.00 83.56 545 GLU A C 1
ATOM 4030 O O . GLU A 1 545 ? -19.030 -10.122 15.915 1.00 83.56 545 GLU A O 1
ATOM 4035 N N . THR A 1 546 ? -18.558 -8.039 15.284 1.00 89.75 546 THR A N 1
ATOM 4036 C CA . THR A 1 546 ? -19.250 -7.419 16.423 1.00 89.75 546 THR A CA 1
ATOM 4037 C C . THR A 1 546 ? -20.668 -6.972 16.049 1.00 89.75 546 THR A C 1
ATOM 4039 O O . THR A 1 546 ? -20.959 -6.708 14.881 1.00 89.75 546 THR A O 1
ATOM 4042 N N . PRO A 1 547 ? -21.577 -6.778 17.027 1.00 91.94 547 PRO A N 1
ATOM 4043 C CA . PRO A 1 547 ? -22.874 -6.154 16.759 1.00 91.94 547 PRO A CA 1
ATOM 4044 C C . PRO A 1 547 ? -22.768 -4.769 16.104 1.00 91.94 547 PRO A C 1
ATOM 4046 O O . PRO A 1 547 ? -23.678 -4.375 15.377 1.00 91.94 547 PRO A O 1
ATOM 4049 N N . ALA A 1 548 ? -21.680 -4.033 16.365 1.00 93.50 548 ALA A N 1
ATOM 4050 C CA . ALA A 1 548 ? -21.405 -2.744 15.742 1.00 93.50 548 ALA A CA 1
ATOM 4051 C C . ALA A 1 548 ? -21.044 -2.906 14.256 1.00 93.50 548 ALA A C 1
ATOM 4053 O O . ALA A 1 548 ? -21.620 -2.213 13.422 1.00 93.50 548 ALA A O 1
ATOM 4054 N N . VAL A 1 549 ? -20.178 -3.867 13.919 1.00 93.31 549 VAL A N 1
ATOM 4055 C CA . VAL A 1 549 ? -19.810 -4.191 12.529 1.00 93.31 549 VAL A CA 1
ATOM 4056 C C . VAL A 1 549 ? -21.021 -4.692 11.739 1.00 93.31 549 VAL A C 1
ATOM 4058 O O . VAL A 1 549 ? -21.303 -4.168 10.668 1.00 93.31 549 VAL A O 1
ATOM 4061 N N . ALA A 1 550 ? -21.834 -5.587 12.306 1.00 92.50 550 ALA A N 1
ATOM 4062 C CA . ALA A 1 550 ? -23.067 -6.044 11.656 1.00 92.50 550 ALA A CA 1
ATOM 4063 C C . ALA A 1 550 ? -24.088 -4.906 11.432 1.00 92.50 550 ALA A C 1
ATOM 4065 O O . ALA A 1 550 ? -24.839 -4.901 10.455 1.00 92.50 550 ALA A O 1
ATOM 4066 N N . ALA A 1 551 ? -24.151 -3.926 12.341 1.00 94.75 551 ALA A N 1
ATOM 4067 C CA . ALA A 1 551 ? -24.994 -2.743 12.165 1.00 94.75 551 ALA A CA 1
ATOM 4068 C C . ALA A 1 551 ? -24.433 -1.785 11.103 1.00 94.75 551 ALA A C 1
ATOM 4070 O O . ALA A 1 551 ? -25.207 -1.196 10.344 1.00 94.75 551 ALA A O 1
ATOM 4071 N N . PHE A 1 552 ? -23.107 -1.650 11.036 1.00 96.00 552 PHE A N 1
ATOM 4072 C CA . PHE A 1 552 ? -22.406 -0.901 10.000 1.00 96.00 552 PHE A CA 1
ATOM 4073 C C . PHE A 1 552 ? -22.662 -1.501 8.614 1.00 96.00 552 PHE A C 1
ATOM 4075 O O . PHE A 1 552 ? -23.123 -0.779 7.734 1.00 96.00 552 PHE A O 1
ATOM 4082 N N . GLU A 1 553 ? -22.479 -2.811 8.451 1.00 94.94 553 GLU A N 1
ATOM 4083 C CA . GLU A 1 553 ? -22.740 -3.557 7.215 1.00 94.94 553 GLU A CA 1
ATOM 4084 C C . GLU A 1 553 ? -24.163 -3.302 6.692 1.00 94.94 553 GLU A C 1
ATOM 4086 O O . GLU A 1 553 ? -24.374 -2.843 5.567 1.00 94.94 553 GLU A O 1
ATOM 4091 N N . GLN A 1 554 ? -25.167 -3.500 7.555 1.00 93.12 554 GLN A N 1
ATOM 4092 C CA . GLN A 1 554 ? -26.575 -3.285 7.211 1.00 93.12 554 GLN A CA 1
ATOM 4093 C C . GLN A 1 554 ? -26.875 -1.827 6.850 1.00 93.12 554 GLN A C 1
ATOM 4095 O O . GLN A 1 554 ? -27.717 -1.556 5.985 1.00 93.12 554 GLN A O 1
ATOM 4100 N N . ALA A 1 555 ? -26.238 -0.875 7.535 1.00 95.50 555 ALA A N 1
ATOM 4101 C CA . ALA A 1 555 ? -26.389 0.539 7.238 1.00 95.50 555 ALA A CA 1
ATOM 4102 C C . ALA A 1 555 ? -25.765 0.887 5.881 1.00 95.50 555 ALA A C 1
ATOM 4104 O O . ALA A 1 555 ? -26.428 1.555 5.084 1.00 95.50 555 ALA A O 1
ATOM 4105 N N . LEU A 1 556 ? -24.555 0.399 5.604 1.00 95.50 556 LEU A N 1
ATOM 4106 C CA . LEU A 1 556 ? -23.825 0.627 4.360 1.00 95.50 556 LEU A CA 1
ATOM 4107 C C . LEU A 1 556 ? -24.582 0.050 3.158 1.00 95.50 556 LEU A C 1
ATOM 4109 O O . LEU A 1 556 ? -24.918 0.795 2.237 1.00 95.50 556 LEU A O 1
ATOM 4113 N N . ALA A 1 557 ? -24.976 -1.225 3.220 1.00 92.81 557 ALA A N 1
ATOM 4114 C CA . ALA A 1 557 ? -25.756 -1.877 2.167 1.00 92.81 557 ALA A CA 1
ATOM 4115 C C . ALA A 1 557 ? -27.105 -1.172 1.924 1.00 92.81 557 ALA A C 1
ATOM 4117 O O . ALA A 1 557 ? -27.554 -1.003 0.787 1.00 92.81 557 ALA A O 1
ATOM 4118 N N . TYR A 1 558 ? -27.771 -0.702 2.989 1.00 93.31 558 TYR A N 1
ATOM 4119 C CA . TYR A 1 558 ? -29.012 0.056 2.837 1.00 93.31 558 TYR A CA 1
ATOM 4120 C C . TYR A 1 558 ? -28.788 1.395 2.130 1.00 93.31 558 TYR A C 1
ATOM 4122 O O . TYR A 1 558 ? -29.584 1.744 1.254 1.00 93.31 558 TYR A O 1
ATOM 4130 N N . LEU A 1 559 ? -27.766 2.155 2.538 1.00 94.38 559 LEU A N 1
ATOM 4131 C CA . LEU A 1 559 ? -27.446 3.457 1.952 1.00 94.38 559 LEU A CA 1
ATOM 4132 C C . LEU A 1 559 ? -27.079 3.304 0.477 1.00 94.38 559 LEU A C 1
ATOM 4134 O O . LEU A 1 559 ? -27.688 3.976 -0.353 1.00 94.38 559 LEU A O 1
ATOM 4138 N N . SER A 1 560 ? -26.198 2.353 0.158 1.00 91.94 560 SER A N 1
ATOM 4139 C CA . SER A 1 560 ? -25.809 2.041 -1.218 1.00 91.94 560 SER A CA 1
ATOM 4140 C C . SER A 1 560 ? -27.019 1.738 -2.106 1.00 91.94 560 SER A C 1
ATOM 4142 O O . SER A 1 560 ? -27.126 2.272 -3.205 1.00 91.94 560 SER A O 1
ATOM 4144 N N . ALA A 1 561 ? -28.002 0.974 -1.617 1.00 90.38 561 ALA A N 1
ATOM 4145 C CA . ALA A 1 561 ? -29.166 0.601 -2.421 1.00 90.38 561 ALA A CA 1
ATOM 4146 C C . ALA A 1 561 ? -30.313 1.637 -2.445 1.00 90.38 561 ALA A C 1
ATOM 4148 O O . ALA A 1 561 ? -31.150 1.595 -3.351 1.00 90.38 561 ALA A O 1
ATOM 4149 N N . ASN A 1 562 ? -30.432 2.516 -1.440 1.00 91.69 562 ASN A N 1
ATOM 4150 C CA . ASN A 1 562 ? -31.661 3.303 -1.224 1.00 91.69 562 ASN A CA 1
ATOM 4151 C C . ASN A 1 562 ? -31.457 4.805 -0.996 1.00 91.69 562 ASN A C 1
ATOM 4153 O O . ASN A 1 562 ? -32.450 5.543 -1.015 1.00 91.69 562 ASN A O 1
ATOM 4157 N N . ASP A 1 563 ? -30.237 5.272 -0.735 1.00 92.75 563 ASP A N 1
ATOM 4158 C CA . ASP A 1 563 ? -29.978 6.674 -0.424 1.00 92.75 563 ASP A CA 1
ATOM 4159 C C . ASP A 1 563 ? -29.326 7.391 -1.610 1.00 92.75 563 ASP A C 1
ATOM 4161 O O . ASP A 1 563 ? -28.148 7.227 -1.903 1.00 92.75 563 ASP A O 1
ATOM 4165 N N . ALA A 1 564 ? -30.114 8.228 -2.289 1.00 89.19 564 ALA A N 1
ATOM 4166 C CA . ALA A 1 564 ? -29.648 8.969 -3.458 1.00 89.19 564 ALA A CA 1
ATOM 4167 C C . ALA A 1 564 ? -28.513 9.954 -3.129 1.00 89.19 564 ALA A C 1
ATOM 4169 O O . ALA A 1 564 ? -27.720 10.267 -4.005 1.00 89.19 564 ALA A O 1
ATOM 4170 N N . VAL A 1 565 ? -28.430 10.461 -1.890 1.00 88.06 565 VAL A N 1
ATOM 4171 C CA . VAL A 1 565 ? -27.336 11.364 -1.500 1.00 88.06 565 VAL A CA 1
ATOM 4172 C C . VAL A 1 565 ? -26.053 10.568 -1.328 1.00 88.06 565 VAL A C 1
ATOM 4174 O O . VAL A 1 565 ? -25.010 11.028 -1.777 1.00 88.06 565 VAL A O 1
ATOM 4177 N N . PHE A 1 566 ? -26.128 9.390 -0.708 1.00 91.88 566 PHE A N 1
ATOM 4178 C CA . PHE A 1 566 ? -25.001 8.467 -0.642 1.00 91.88 566 PHE A CA 1
ATOM 4179 C C . PHE A 1 566 ? -24.510 8.116 -2.051 1.00 91.88 566 PHE A C 1
ATOM 4181 O O . PHE A 1 566 ? -23.343 8.350 -2.347 1.00 91.88 566 PHE A O 1
ATOM 4188 N N . GLN A 1 567 ? -25.413 7.665 -2.928 1.00 88.69 567 GLN A N 1
ATOM 4189 C CA . GLN A 1 567 ? -25.093 7.306 -4.314 1.00 88.69 567 GLN A CA 1
ATOM 4190 C C . GLN A 1 567 ? -24.437 8.473 -5.073 1.00 88.69 567 GLN A C 1
ATOM 4192 O O . GLN A 1 567 ? -23.347 8.309 -5.593 1.00 88.69 567 GLN A O 1
ATOM 4197 N N . GLU A 1 568 ? -25.028 9.676 -5.060 1.00 86.31 568 GLU A N 1
ATOM 4198 C CA . GLU A 1 568 ? -24.484 10.856 -5.765 1.00 86.31 568 GLU A CA 1
ATOM 4199 C C . GLU A 1 568 ? -23.173 11.406 -5.160 1.00 86.31 568 GLU A C 1
ATOM 4201 O O . GLU A 1 568 ? -22.501 12.225 -5.792 1.00 86.31 568 GLU A O 1
ATOM 4206 N N . THR A 1 569 ? -22.836 11.039 -3.919 1.00 88.19 569 THR A N 1
ATOM 4207 C CA . THR A 1 569 ? -21.642 11.547 -3.222 1.00 88.19 569 THR A CA 1
ATOM 4208 C C . THR A 1 569 ? -20.473 10.578 -3.334 1.00 88.19 569 THR A C 1
ATOM 4210 O O . THR A 1 569 ? -19.382 11.022 -3.677 1.00 88.19 569 THR A O 1
ATOM 4213 N N . PHE A 1 570 ? -20.705 9.297 -3.034 1.00 89.44 570 PHE A N 1
ATOM 4214 C CA . PHE A 1 570 ? -19.665 8.278 -2.869 1.00 89.44 570 PHE A CA 1
ATOM 4215 C C . PHE A 1 570 ? -19.559 7.305 -4.046 1.00 89.44 570 PHE A C 1
ATOM 4217 O O . PHE A 1 570 ? -18.548 6.626 -4.147 1.00 89.44 570 PHE A O 1
ATOM 4224 N N . LEU A 1 571 ? -20.576 7.215 -4.911 1.00 86.31 571 LEU A N 1
ATOM 4225 C CA . LEU A 1 571 ? -20.615 6.270 -6.035 1.00 86.31 571 LEU A CA 1
ATOM 4226 C C . LEU A 1 571 ? -20.728 7.011 -7.378 1.00 86.31 571 LEU A C 1
ATOM 4228 O O . LEU A 1 571 ? -20.949 8.224 -7.407 1.00 86.31 571 LEU A O 1
ATOM 4232 N N . GLU A 1 572 ? -20.610 6.280 -8.491 1.00 75.69 572 GLU A N 1
ATOM 4233 C CA . GLU A 1 572 ? -20.948 6.747 -9.852 1.00 75.69 572 GLU A CA 1
ATOM 4234 C C . GLU A 1 572 ? -20.328 8.114 -10.254 1.00 75.69 572 GLU A C 1
ATOM 4236 O O . GLU A 1 572 ? -20.994 8.967 -10.852 1.00 75.69 572 GLU A O 1
ATOM 4241 N N . GLY A 1 573 ? -19.055 8.366 -9.924 1.00 70.44 573 GLY A N 1
ATOM 4242 C CA . GLY A 1 573 ? -18.384 9.637 -10.249 1.00 70.44 573 GLY A CA 1
ATOM 4243 C C . GLY A 1 573 ? -18.886 10.842 -9.437 1.00 70.44 573 GLY A C 1
ATOM 4244 O O . GLY A 1 573 ? -18.817 11.991 -9.893 1.00 70.44 573 GLY A O 1
ATOM 4245 N N . GLY A 1 574 ? -19.436 10.579 -8.249 1.00 77.56 574 GLY A N 1
ATOM 4246 C CA . GLY A 1 574 ? -19.795 11.571 -7.243 1.00 77.56 574 GLY A CA 1
ATOM 4247 C C . GLY A 1 574 ? -18.610 12.411 -6.754 1.00 77.56 574 GLY A C 1
ATOM 4248 O O . GLY A 1 574 ? -17.455 12.193 -7.105 1.00 77.56 574 GLY A O 1
ATOM 4249 N N . THR A 1 575 ? -18.885 13.414 -5.915 1.00 80.12 575 THR A N 1
ATOM 4250 C CA . THR A 1 575 ? -17.846 14.362 -5.454 1.00 80.12 575 THR A CA 1
ATOM 4251 C C . THR A 1 575 ? -16.755 13.747 -4.574 1.00 80.12 575 THR A C 1
ATOM 4253 O O . THR A 1 575 ? -15.764 14.421 -4.318 1.00 80.12 575 THR A O 1
ATOM 4256 N N . MET A 1 576 ? -16.982 12.541 -4.056 1.00 83.75 576 MET A N 1
ATOM 4257 C CA . MET A 1 576 ? -16.060 11.753 -3.233 1.00 83.75 576 MET A CA 1
ATOM 4258 C C . MET A 1 576 ? -15.914 10.323 -3.796 1.00 83.75 576 MET A C 1
ATOM 4260 O O . MET A 1 576 ? -15.551 9.417 -3.056 1.00 83.75 576 MET A O 1
ATOM 4264 N N . ALA A 1 577 ? -16.254 10.083 -5.068 1.00 79.56 577 ALA A N 1
ATOM 4265 C CA . ALA A 1 577 ? -15.976 8.792 -5.706 1.00 79.56 577 ALA A CA 1
ATOM 4266 C C . ALA A 1 577 ? -14.458 8.611 -5.886 1.00 79.56 577 ALA A C 1
ATOM 4268 O O . ALA A 1 577 ? -13.775 9.603 -6.149 1.00 79.56 577 ALA A O 1
ATOM 4269 N N . GLY A 1 578 ? -13.952 7.380 -5.744 1.00 74.62 578 GLY A N 1
ATOM 4270 C CA . GLY A 1 578 ? -12.510 7.100 -5.782 1.00 74.62 578 GLY A CA 1
ATOM 4271 C C . GLY A 1 578 ? -11.756 7.526 -4.516 1.00 74.62 578 GLY A C 1
ATOM 4272 O O . GLY A 1 578 ? -10.582 7.845 -4.609 1.00 74.62 578 GLY A O 1
ATOM 4273 N N . THR A 1 579 ? -12.449 7.626 -3.374 1.00 84.06 579 THR A N 1
ATOM 4274 C CA . THR A 1 579 ? -11.830 7.859 -2.051 1.00 84.06 579 THR A CA 1
ATOM 4275 C C . THR A 1 579 ? -11.986 6.587 -1.216 1.00 84.06 579 THR A C 1
ATOM 4277 O O . THR A 1 579 ? -11.318 5.598 -1.458 1.00 84.06 579 THR A O 1
ATOM 4280 N N . LEU A 1 580 ? -13.031 6.508 -0.382 1.00 86.81 580 LEU A N 1
ATOM 4281 C CA . LEU A 1 580 ? -13.364 5.315 0.415 1.00 86.81 580 LEU A CA 1
ATOM 4282 C C . LEU A 1 580 ? -13.731 4.066 -0.399 1.00 86.81 580 LEU A C 1
ATOM 4284 O O . LEU A 1 580 ? -13.908 3.003 0.179 1.00 86.81 580 LEU A O 1
ATOM 4288 N N . PHE A 1 581 ? -14.013 4.214 -1.684 1.00 88.44 581 PHE A N 1
ATOM 4289 C CA . PHE A 1 581 ? -14.425 3.125 -2.562 1.00 88.44 581 PHE A CA 1
ATOM 4290 C C . PHE A 1 581 ? -13.830 3.392 -3.934 1.00 88.44 581 PHE A C 1
ATOM 4292 O O . PHE A 1 581 ? -13.642 4.562 -4.299 1.00 88.44 581 PHE A O 1
ATOM 4299 N N . SER A 1 582 ? -13.638 2.332 -4.711 1.00 79.00 582 SER A N 1
ATOM 4300 C CA . SER A 1 582 ? -13.090 2.432 -6.055 1.00 79.00 582 SER A CA 1
ATOM 4301 C C . SER A 1 582 ? -13.949 3.325 -6.970 1.00 79.00 582 SER A C 1
ATOM 4303 O O . SER A 1 582 ? -15.150 3.535 -6.777 1.00 79.00 582 SER A O 1
ATOM 4305 N N . ASP A 1 583 ? -13.324 3.929 -7.974 1.00 75.88 583 ASP A N 1
ATOM 4306 C CA . ASP A 1 583 ? -13.905 5.004 -8.783 1.00 75.88 583 ASP A CA 1
ATOM 4307 C C . ASP A 1 583 ? -15.028 4.549 -9.735 1.00 75.88 583 ASP A C 1
ATOM 4309 O O . ASP A 1 583 ? -15.898 5.345 -10.110 1.00 75.88 583 ASP A O 1
ATOM 4313 N N . ASP A 1 584 ? -15.042 3.265 -10.094 1.00 73.50 584 ASP A N 1
ATOM 4314 C CA . ASP A 1 584 ? -15.974 2.638 -11.033 1.00 73.50 584 ASP A CA 1
ATOM 4315 C C . ASP A 1 584 ? -17.118 1.855 -10.363 1.00 73.50 584 ASP A C 1
ATOM 4317 O O . ASP A 1 584 ? -17.846 1.111 -11.030 1.00 73.50 584 ASP A O 1
ATOM 4321 N N . ILE A 1 585 ? -17.338 2.061 -9.061 1.00 80.62 585 ILE A N 1
ATOM 4322 C CA . ILE A 1 585 ? -18.325 1.285 -8.307 1.00 80.62 585 ILE A CA 1
ATOM 4323 C C . ILE A 1 585 ? -19.733 1.876 -8.381 1.00 80.62 585 ILE A C 1
ATOM 4325 O O . ILE A 1 585 ? -19.968 3.084 -8.256 1.00 80.62 585 ILE A O 1
ATOM 4329 N N . ALA A 1 586 ? -20.706 0.984 -8.559 1.00 81.69 586 ALA A N 1
ATOM 4330 C CA . ALA A 1 586 ? -22.122 1.323 -8.643 1.00 81.69 586 ALA A CA 1
ATOM 4331 C C . ALA A 1 586 ? -22.901 0.837 -7.415 1.00 81.69 586 ALA A C 1
ATOM 4333 O O . ALA A 1 586 ? -23.899 1.448 -7.022 1.00 81.69 586 ALA A O 1
ATOM 4334 N N . VAL A 1 587 ? -22.475 -0.274 -6.806 1.00 84.62 587 VAL A N 1
ATOM 4335 C CA . VAL A 1 587 ? -23.176 -0.909 -5.687 1.00 84.62 587 VAL A CA 1
ATOM 4336 C C . VAL A 1 587 ? -22.175 -1.460 -4.678 1.00 84.62 587 VAL A C 1
ATOM 4338 O O . VAL A 1 587 ? -21.174 -2.050 -5.046 1.00 84.62 587 VAL A O 1
ATOM 4341 N N . ILE A 1 588 ? -22.493 -1.320 -3.394 1.00 87.56 588 ILE A N 1
ATOM 4342 C CA . ILE A 1 588 ? -21.784 -1.963 -2.289 1.00 87.56 588 ILE A CA 1
ATOM 4343 C C . ILE A 1 588 ? -22.734 -3.006 -1.705 1.00 87.56 588 ILE A C 1
ATOM 4345 O O . ILE A 1 588 ? -23.834 -2.665 -1.246 1.00 87.56 588 ILE A O 1
ATOM 4349 N N . ALA A 1 589 ? -22.337 -4.273 -1.754 1.00 87.06 589 ALA A N 1
ATOM 4350 C CA . ALA A 1 589 ? -23.156 -5.402 -1.327 1.00 87.06 589 ALA A CA 1
ATOM 4351 C C . ALA A 1 589 ? -22.535 -6.099 -0.115 1.00 87.06 589 ALA A C 1
ATOM 4353 O O . ALA A 1 589 ? -21.327 -6.268 -0.058 1.00 87.06 589 ALA A O 1
ATOM 4354 N N . GLY A 1 590 ? -23.361 -6.496 0.857 1.00 85.50 590 GLY A N 1
ATOM 4355 C CA . GLY A 1 590 ? -22.885 -7.264 2.013 1.00 85.50 590 GLY A CA 1
ATOM 4356 C C . GLY A 1 590 ? -22.434 -8.670 1.613 1.00 85.50 590 GLY A C 1
ATOM 4357 O O . GLY A 1 590 ? -23.037 -9.273 0.720 1.00 85.50 590 GLY A O 1
ATOM 4358 N N . VAL A 1 591 ? -21.410 -9.185 2.292 1.00 85.31 591 VAL A N 1
ATOM 4359 C CA . VAL A 1 591 ? -20.827 -10.512 2.043 1.00 85.31 591 VAL A CA 1
ATOM 4360 C C . VAL A 1 591 ? -21.126 -11.424 3.234 1.00 85.31 591 VAL A C 1
ATOM 4362 O O . VAL A 1 591 ? -20.810 -11.095 4.368 1.00 85.31 591 VAL A O 1
ATOM 4365 N N . GLU A 1 592 ? -21.759 -12.576 2.987 1.00 81.56 592 GLU A N 1
ATOM 4366 C CA . GLU A 1 592 ? -22.091 -13.554 4.045 1.00 81.56 592 GLU A CA 1
ATOM 4367 C C . GLU A 1 592 ? -21.022 -14.655 4.213 1.00 81.56 592 GLU A C 1
ATOM 4369 O O . GLU A 1 592 ? -21.103 -15.465 5.138 1.00 81.56 592 GLU A O 1
ATOM 4374 N N . GLU A 1 593 ? -20.065 -14.734 3.289 1.00 85.06 593 GLU A N 1
ATOM 4375 C CA . GLU A 1 593 ? -19.018 -15.759 3.238 1.00 85.06 593 GLU A CA 1
ATOM 4376 C C . GLU A 1 593 ? -17.816 -15.356 4.107 1.00 85.06 593 GLU A C 1
ATOM 4378 O O . GLU A 1 593 ? -17.511 -14.173 4.259 1.00 85.06 593 GLU A O 1
ATOM 4383 N N . SER A 1 594 ? -17.098 -16.337 4.666 1.00 85.19 594 SER A N 1
ATOM 4384 C CA . SER A 1 594 ? -15.811 -16.043 5.310 1.00 85.19 594 SER A CA 1
ATOM 4385 C C . SER A 1 594 ? -14.769 -15.618 4.272 1.00 85.19 594 SER A C 1
ATOM 4387 O O . SER A 1 594 ? -14.900 -15.945 3.093 1.00 85.19 594 SER A O 1
ATOM 4389 N N . VAL A 1 595 ? -13.685 -14.967 4.710 1.00 86.50 595 VAL A N 1
ATOM 4390 C CA . VAL A 1 595 ? -12.564 -14.589 3.826 1.00 86.50 595 VAL A CA 1
ATOM 4391 C C . VAL A 1 595 ? -12.059 -15.788 3.010 1.00 86.50 595 VAL A C 1
ATOM 4393 O O . VAL A 1 595 ? -11.918 -15.688 1.794 1.00 86.50 595 VAL A O 1
ATOM 4396 N N . ASP A 1 596 ? -11.871 -16.945 3.651 1.00 81.38 596 ASP A N 1
ATOM 4397 C CA . ASP A 1 596 ? -11.423 -18.174 2.983 1.00 81.38 596 ASP A CA 1
ATOM 4398 C C . ASP A 1 596 ? -12.437 -18.708 1.956 1.00 81.38 596 ASP A C 1
ATOM 4400 O O . ASP A 1 596 ? -12.055 -19.205 0.892 1.00 81.38 596 ASP A O 1
ATOM 4404 N N . GLU A 1 597 ? -13.735 -18.656 2.277 1.00 84.69 597 GLU A N 1
ATOM 4405 C CA . GLU A 1 597 ? -14.800 -19.125 1.383 1.00 84.69 597 GLU A CA 1
ATOM 4406 C C . GLU A 1 597 ? -14.942 -18.206 0.166 1.00 84.69 597 GLU A C 1
ATOM 4408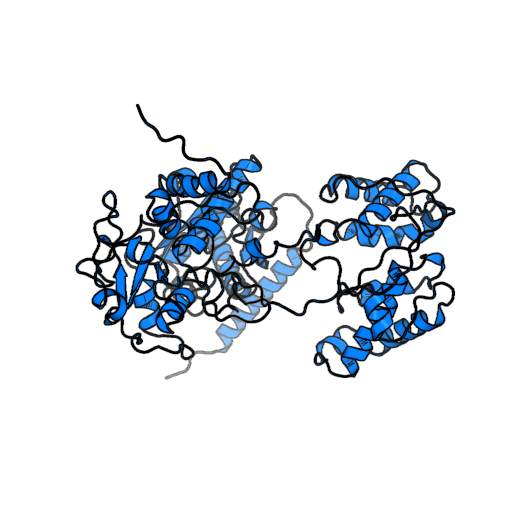 O O . GLU A 1 597 ? -15.009 -18.703 -0.961 1.00 84.69 597 GLU A O 1
ATOM 4413 N N . TYR A 1 598 ? -14.900 -16.895 0.402 1.00 83.06 598 TYR A N 1
ATOM 4414 C CA . TYR A 1 598 ? -14.979 -15.846 -0.609 1.00 83.06 598 TYR A CA 1
ATOM 4415 C C . TYR A 1 598 ? -13.778 -15.879 -1.560 1.00 83.06 598 TYR A C 1
ATOM 4417 O O . TYR A 1 598 ? -13.929 -15.863 -2.783 1.00 83.06 598 TYR A O 1
ATOM 4425 N N . ALA A 1 599 ? -12.566 -16.011 -1.016 1.00 81.56 599 ALA A N 1
ATOM 4426 C CA . ALA A 1 599 ? -11.346 -16.083 -1.811 1.00 81.56 599 ALA A CA 1
ATOM 4427 C C . ALA A 1 599 ? -11.215 -17.370 -2.632 1.00 81.56 599 ALA A C 1
ATOM 4429 O O . ALA A 1 599 ? -10.598 -17.382 -3.707 1.00 81.56 599 ALA A O 1
ATOM 4430 N N . GLY A 1 600 ? -11.790 -18.470 -2.144 1.00 80.50 600 GLY A N 1
ATOM 4431 C CA . GLY A 1 600 ? -11.831 -19.743 -2.847 1.00 80.50 600 GLY A CA 1
ATOM 4432 C C . GLY A 1 600 ? -10.453 -20.194 -3.347 1.00 80.50 600 GLY A C 1
ATOM 4433 O O . GLY A 1 600 ? -9.481 -20.287 -2.600 1.00 80.50 600 GLY A O 1
ATOM 4434 N N . SER A 1 601 ? -10.347 -20.516 -4.640 1.00 70.56 601 SER A N 1
ATOM 4435 C CA . SER A 1 601 ? -9.084 -20.984 -5.230 1.00 70.56 601 SER A CA 1
ATOM 4436 C C . SER A 1 601 ? -8.077 -19.873 -5.538 1.00 70.56 601 SER A C 1
ATOM 4438 O O . SER A 1 601 ? -6.937 -20.191 -5.876 1.00 70.56 601 SER A O 1
ATOM 4440 N N . MET A 1 602 ? -8.453 -18.595 -5.450 1.00 78.94 602 MET A N 1
ATOM 4441 C CA . MET A 1 602 ? -7.553 -17.489 -5.788 1.00 78.94 602 MET A CA 1
ATOM 4442 C C . MET A 1 602 ? -6.370 -17.425 -4.817 1.00 78.94 602 MET A C 1
ATOM 4444 O O . MET A 1 602 ? -5.224 -17.467 -5.257 1.00 78.94 602 MET A O 1
ATOM 4448 N N . PHE A 1 603 ? -6.628 -17.480 -3.507 1.00 82.06 603 PHE A N 1
ATOM 4449 C CA . PHE A 1 603 ? -5.571 -17.505 -2.486 1.00 82.06 603 PHE A CA 1
ATOM 4450 C C . PHE A 1 603 ? -4.636 -18.706 -2.653 1.00 82.06 603 PHE A C 1
ATOM 4452 O O . PHE A 1 603 ? -3.421 -18.582 -2.531 1.00 82.06 603 PHE A O 1
ATOM 4459 N N . SER A 1 604 ? -5.173 -19.861 -3.063 1.00 71.75 604 SER A N 1
ATOM 4460 C CA . SER A 1 604 ? -4.338 -21.035 -3.344 1.00 71.75 604 SER A CA 1
ATOM 4461 C C . SER A 1 604 ? -3.371 -20.843 -4.520 1.00 71.75 604 SER A C 1
ATOM 4463 O O . SER A 1 604 ? -2.343 -21.513 -4.567 1.00 71.75 604 SER A O 1
ATOM 4465 N N . SER A 1 605 ? -3.680 -19.943 -5.462 1.00 68.06 605 SER A N 1
ATOM 4466 C CA . SER A 1 605 ? -2.775 -19.614 -6.571 1.00 68.06 605 SER A CA 1
ATOM 4467 C C . SER A 1 605 ? -1.646 -18.672 -6.148 1.00 68.06 605 SER A C 1
ATOM 4469 O O . SER A 1 605 ? -0.540 -18.784 -6.668 1.00 68.06 605 SER A O 1
ATOM 4471 N N . TRP A 1 606 ? -1.886 -17.810 -5.158 1.00 82.38 606 TRP A N 1
ATOM 4472 C CA . TRP A 1 606 ? -0.886 -16.878 -4.630 1.00 82.38 606 TRP A CA 1
ATOM 4473 C C . TRP A 1 606 ? 0.030 -17.509 -3.589 1.00 82.38 606 TRP A C 1
ATOM 4475 O O . TRP A 1 606 ? 1.190 -17.126 -3.500 1.00 82.38 606 TRP A O 1
ATOM 4485 N N . GLN A 1 607 ? -0.418 -18.573 -2.920 1.00 79.75 607 GLN A N 1
ATOM 4486 C CA . GLN A 1 607 ? 0.455 -19.417 -2.100 1.00 79.75 607 GLN A CA 1
ATOM 4487 C C . GLN A 1 607 ? 1.696 -19.903 -2.875 1.00 79.75 607 GLN A C 1
ATOM 4489 O O . GLN A 1 607 ? 2.739 -20.134 -2.278 1.00 79.75 607 GLN A O 1
ATOM 4494 N N . ALA A 1 608 ? 1.626 -20.031 -4.206 1.00 74.94 608 ALA A N 1
ATOM 4495 C CA . ALA A 1 608 ? 2.790 -20.387 -5.017 1.00 74.94 608 ALA A CA 1
ATOM 4496 C C . ALA A 1 608 ? 3.882 -19.297 -5.038 1.00 74.94 608 ALA A C 1
ATOM 4498 O O . ALA A 1 608 ? 5.060 -19.643 -5.131 1.00 74.94 608 ALA A O 1
ATOM 4499 N N . LEU A 1 609 ? 3.506 -18.013 -4.952 1.00 82.88 609 LEU A N 1
ATOM 4500 C CA . LEU A 1 609 ? 4.446 -16.898 -4.787 1.00 82.88 609 LEU A CA 1
ATOM 4501 C C . LEU A 1 609 ? 5.082 -16.937 -3.397 1.00 82.88 609 LEU A C 1
ATOM 4503 O O . LEU A 1 609 ? 6.300 -16.866 -3.282 1.00 82.88 609 LEU A O 1
ATOM 4507 N N . ASP A 1 610 ? 4.276 -17.153 -2.358 1.00 84.31 610 ASP A N 1
ATOM 4508 C CA . ASP A 1 610 ? 4.785 -17.303 -0.991 1.00 84.31 610 ASP A CA 1
ATOM 4509 C C . ASP A 1 610 ? 5.761 -18.476 -0.872 1.00 84.31 610 ASP A C 1
ATOM 4511 O O . ASP A 1 610 ? 6.823 -18.353 -0.268 1.00 84.31 610 ASP A O 1
ATOM 4515 N N . ASP A 1 611 ? 5.424 -19.619 -1.473 1.00 83.00 611 ASP A N 1
ATOM 4516 C CA . ASP A 1 611 ? 6.280 -20.802 -1.484 1.00 83.00 611 ASP A CA 1
ATOM 4517 C C . ASP A 1 611 ? 7.610 -20.517 -2.208 1.00 83.00 611 ASP A C 1
ATOM 4519 O O . ASP A 1 611 ? 8.667 -20.991 -1.777 1.00 83.00 611 ASP A O 1
ATOM 4523 N N . LEU A 1 612 ? 7.572 -19.732 -3.294 1.00 83.62 612 LEU A N 1
ATOM 4524 C CA . LEU A 1 612 ? 8.767 -19.280 -4.006 1.00 83.62 612 LEU A CA 1
ATOM 4525 C C . LEU A 1 612 ? 9.620 -18.364 -3.118 1.00 83.62 612 LEU A C 1
ATOM 4527 O O . LEU A 1 612 ? 10.820 -18.608 -2.974 1.00 83.62 612 LEU A O 1
ATOM 4531 N N . ASN A 1 613 ? 9.010 -17.365 -2.484 1.00 83.44 613 ASN A N 1
ATOM 4532 C CA . ASN A 1 613 ? 9.694 -16.410 -1.612 1.00 83.44 613 ASN A CA 1
ATOM 4533 C C . ASN A 1 613 ? 10.253 -17.080 -0.349 1.00 83.44 613 ASN A C 1
ATOM 4535 O O . ASN A 1 613 ? 11.365 -16.779 0.065 1.00 83.44 613 ASN A O 1
ATOM 4539 N N . ALA A 1 614 ? 9.592 -18.118 0.169 1.00 79.25 614 ALA A N 1
ATOM 4540 C CA . ALA A 1 614 ? 10.100 -18.959 1.255 1.00 79.25 614 ALA A CA 1
ATOM 4541 C C . ALA A 1 614 ? 11.262 -19.898 0.844 1.00 79.25 614 ALA A C 1
ATOM 4543 O O . ALA A 1 614 ? 11.695 -20.745 1.634 1.00 79.25 614 ALA A O 1
ATOM 4544 N N . GLY A 1 615 ? 11.747 -19.825 -0.402 1.00 66.50 615 GLY A N 1
ATOM 4545 C CA . GLY A 1 615 ? 12.827 -20.669 -0.925 1.00 66.50 615 GLY A CA 1
ATOM 4546 C C . GLY A 1 615 ? 12.434 -22.143 -1.096 1.00 66.50 615 GLY A C 1
ATOM 4547 O O . GLY A 1 615 ? 13.293 -23.018 -1.278 1.00 66.50 615 GLY A O 1
ATOM 4548 N N . LEU A 1 616 ? 11.138 -22.466 -1.045 1.00 48.34 616 LEU A N 1
ATOM 4549 C CA . LEU A 1 616 ? 10.644 -23.829 -1.180 1.00 48.34 616 LEU A CA 1
ATOM 4550 C C . LEU A 1 616 ? 10.547 -24.191 -2.661 1.00 48.34 616 LEU A C 1
ATOM 4552 O O . LEU A 1 616 ? 9.488 -24.149 -3.279 1.00 48.34 616 LEU A O 1
ATOM 4556 N N . SER A 1 617 ? 11.671 -24.633 -3.235 1.00 39.47 617 SER A N 1
ATOM 4557 C CA . SER A 1 617 ? 11.669 -25.242 -4.567 1.00 39.47 617 SER A CA 1
ATOM 4558 C C . SER A 1 617 ? 10.559 -26.297 -4.660 1.00 39.47 617 SER A C 1
ATOM 4560 O O . SER A 1 617 ? 10.510 -27.241 -3.856 1.00 39.47 617 SER A O 1
ATOM 4562 N N . GLN A 1 618 ? 9.691 -26.138 -5.660 1.00 36.31 618 GLN A N 1
ATOM 4563 C CA . GLN A 1 618 ? 8.676 -27.106 -6.037 1.00 36.31 618 GLN A CA 1
ATOM 4564 C C . GLN A 1 618 ? 9.291 -28.511 -6.050 1.00 36.31 618 GLN A C 1
ATOM 4566 O O . GLN A 1 618 ? 10.085 -28.877 -6.925 1.00 36.31 618 GLN A O 1
ATOM 4571 N N . LYS A 1 619 ? 8.878 -29.357 -5.099 1.00 28.14 619 LYS A N 1
ATOM 4572 C CA . LYS A 1 619 ? 8.907 -30.800 -5.324 1.00 28.14 619 LYS A CA 1
ATOM 4573 C C . LYS A 1 619 ? 7.954 -31.062 -6.476 1.00 28.14 619 LYS A C 1
ATOM 4575 O O . LYS A 1 619 ? 6.762 -31.256 -6.266 1.00 28.14 619 LYS A O 1
ATOM 4580 N N . SER A 1 620 ? 8.506 -31.057 -7.684 1.00 34.44 620 SER A N 1
ATOM 4581 C CA . SER A 1 620 ? 7.883 -31.621 -8.871 1.00 34.44 620 SER A CA 1
ATOM 4582 C C . SER A 1 620 ? 7.183 -32.928 -8.494 1.00 34.44 620 SER A C 1
ATOM 4584 O O . SER A 1 620 ? 7.805 -33.934 -8.140 1.00 34.44 620 SER A O 1
ATOM 4586 N N . GLY A 1 621 ? 5.852 -32.880 -8.519 1.00 35.59 621 GLY A N 1
ATOM 4587 C CA . GLY A 1 621 ? 5.012 -34.059 -8.522 1.00 35.59 621 GLY A CA 1
ATOM 4588 C C . GLY A 1 621 ? 5.314 -34.842 -9.791 1.00 35.59 621 GLY A C 1
ATOM 4589 O O . GLY A 1 621 ? 4.865 -34.483 -10.875 1.00 35.59 621 GLY A O 1
ATOM 4590 N N . GLY A 1 622 ? 6.101 -35.902 -9.646 1.00 28.58 622 GLY A N 1
ATOM 4591 C CA . GLY A 1 622 ? 6.314 -36.919 -10.663 1.00 28.58 622 GLY A CA 1
ATOM 4592 C C . GLY A 1 622 ? 6.204 -38.297 -10.027 1.00 28.58 622 GLY A C 1
ATOM 4593 O O . GLY A 1 622 ? 7.131 -38.739 -9.346 1.00 28.58 622 GLY A O 1
ATOM 4594 N N . GLU A 1 623 ? 5.057 -38.948 -10.239 1.00 28.47 623 GLU A N 1
ATOM 4595 C CA . GLU A 1 623 ? 4.972 -40.416 -10.300 1.00 28.47 623 GLU A CA 1
ATOM 4596 C C . GLU A 1 623 ? 5.754 -40.961 -11.503 1.00 28.47 623 GLU A C 1
ATOM 4598 O O . GLU A 1 623 ? 5.738 -40.309 -12.576 1.00 28.47 623 GLU A O 1
#

Secondary structure (DSSP, 8-state):
-PPP-THHHHHHHHHHHHHHHHHHHHHTS---SS-PPEEEEE-TTTHHHHHHHHHHHHHHHHHHHHHHTS--TTTT-EEEEE-S-SS-TTSTTTTTS-SEEEEE-HHHHHHHHHHHHHTT----EEEEEEE-TT--BSB-EEEEEEHHHHHHSSSS--GGGGTTPPEEES-TT-IIIIITTHHHHHHTTSSPPP--TT-SS-HHHHHHHHHHSSEE-TT-HHHHS--S------TTS--S-HHHHHHHTT----TT--HHHHHHHHHHHHH--HHHHTT--TTSHHHHHHHHHHHHHHHHHHHS-GGGS-HHHHHHHHHHHTTS-----PPPP-TTSPBPPPPS-TT-HHHHHHHHHHHHHH-SS---SHHHHHHHHHHHHHHHHS-GGGS-HHHHHHHHHHHTTTGGG--BSSSS-------------------GGGTT----GGGTTSSSTTSTT-HHHHHHHHHHTTS-SEEEEETTHHHHHHHS--TT----SS--S-GGGEEEEPP-TT-TT---EE-GGGGGGSSSSPBPPPEEEESS--HHHHHHHHHHHHHHHH-HHHHHHHSTT-TTTTSSS-TT--EEEE--S-HHHHHTHHHHHHHHHHHHHTT--------

Radius of gyration: 28.85 Å; chains: 1; bounding box: 77×74×82 Å

pLDDT: mean 82.01, std 16.7, range [28.14, 98.38]